Protein AF-A0A957W098-F1 (afdb_monomer_lite)

Radius of gyration: 24.59 Å; chains: 1; bounding box: 50×70×72 Å

Sequence (555 aa):
MPLLFQADLTRTLRIWFYRLVNASAPGEPTKKSILSLYVSTIDRMIRLDNDLMQKAIALAARHDRCSQDDVLNALCHIMDGSNIPMGRPATTATHLLEALMARIAHRSQADDRVRVDPNALPVFDFLHEWFQSQSSDQQREQAGGAPAIIAQVLTQLGEPNVALWTAYHSQNQASVFDSEVKFLVIDDQGHSIKQSIHSAGRPKDPEVRNYSMEFAKGCRFEFNRSDGMICSISASASDRVIAVAPGYRFFNPSSGNVNTENTPPDIAHILAADPQQGPSCAAQVAQNYKHWIIGGLHNVKEQAYQRTLESDLQQMPPDVTIHVEISGPEISSWFQHVLSRYVNSVGVNVDDIERLVKKVSSNKLACTNPPVPPSTSDLQEEYFLRLAFWLACELDLERVYVHGLKLDYVIRCHASDDNMNQEVHADLLAKTVVTNRARNLGVTNRPYSTLGMSTSNLEAFIEVCRLRSFPLQETATGKWATLEGLPEFESILDRGWFDDAFEYRDKQIDFRVAVIPVALFRLDPGGLNFVGAGDTTSAISFIFGCFATKGLKRQ

Secondary structure (DSSP, 8-state):
-HHHHHHHHHHHHHHHHHHHHHHHS-PPP---EEEEEE--EEEEEEE--HHHHHHHHHHHHHHHTS-HHHHHHHHHHHHTTS----SPPB-SHHHHHHHHHHHHH-TTTS-SEEEBPTT-HHHHHHHHHHHHTS-GGGEEEEEESHHHHHHHHHHHTT-TEEEE--S---HHHHHT-SS-PEEEEEPTT--EEEEETTTT--TT--B-EEEEEEE-TT-EEEEE-TTS-EEEEE-SS-EEEEEE-SS-BEE-TTT--EE--SS------TTBSSTTTPPB-HHHHHHH--EEEEE-GGG---HHHHHHHHHHHHTS-TT-EEEEE--SS---HHHHHHHHHH-SEEEEEHHHHHHHHHHHHHSTT--SPPPPPPSSGGGHHHHHHHHHHHHHHHTT-SEEEEE-SSEEEEEEES--HHHHHHHHHHHHHHHHHHHHHHHHTTS----GGG-S--HHHHHHHHHHHHHTSS-----TT------TTHHHHHHHHHTTTTTTS---TTS---EEEEEEE--B----TT------TTSSS-B----------------

Structure (mmCIF, N/CA/C/O backbone):
data_AF-A0A957W098-F1
#
_entry.id   AF-A0A957W098-F1
#
loop_
_atom_site.group_PDB
_atom_site.id
_atom_site.type_symbol
_atom_site.label_atom_id
_atom_site.label_alt_id
_atom_site.label_comp_id
_atom_site.label_asym_id
_atom_site.label_entity_id
_atom_site.label_seq_id
_atom_site.pdbx_PDB_ins_code
_atom_site.Cartn_x
_atom_site.Cartn_y
_atom_site.Cartn_z
_atom_site.occupancy
_atom_site.B_iso_or_equiv
_atom_site.auth_seq_id
_atom_site.auth_comp_id
_atom_site.auth_asym_id
_atom_site.auth_atom_id
_atom_site.pdbx_PDB_model_num
ATOM 1 N N . MET A 1 1 ? -17.206 -43.288 -3.350 1.00 37.53 1 MET A N 1
ATOM 2 C CA . MET A 1 1 ? -16.748 -42.106 -2.586 1.00 37.53 1 MET A CA 1
ATOM 3 C C . MET A 1 1 ? -16.806 -40.758 -3.325 1.00 37.53 1 MET A C 1
ATOM 5 O O . MET A 1 1 ? -17.045 -39.792 -2.619 1.00 37.53 1 MET A O 1
ATOM 9 N N . PRO A 1 2 ? -16.713 -40.623 -4.670 1.00 37.53 2 PRO A N 1
ATOM 10 C CA . PRO A 1 2 ? -16.741 -39.293 -5.318 1.00 37.53 2 PRO A CA 1
ATOM 11 C C . PRO A 1 2 ? -18.060 -38.509 -5.156 1.00 37.53 2 PRO A C 1
ATOM 13 O O . PRO A 1 2 ? -18.051 -37.290 -5.051 1.00 37.53 2 PRO A O 1
ATOM 16 N N . LEU A 1 3 ? -19.203 -39.204 -5.095 1.00 29.72 3 LEU A N 1
ATOM 17 C CA . LEU A 1 3 ? -20.535 -38.577 -5.077 1.00 29.72 3 LEU A CA 1
ATOM 18 C C . LEU A 1 3 ? -20.931 -37.946 -3.728 1.00 29.72 3 LEU A C 1
ATOM 20 O O . LEU A 1 3 ? -21.717 -37.005 -3.712 1.00 29.72 3 LEU A O 1
ATOM 24 N N . LEU A 1 4 ? -20.384 -38.428 -2.604 1.00 29.47 4 LEU A N 1
ATOM 25 C CA . LEU A 1 4 ? -20.658 -37.853 -1.276 1.00 29.47 4 LEU A CA 1
ATOM 26 C C . LEU A 1 4 ? -19.894 -36.536 -1.060 1.00 29.47 4 LEU A C 1
ATOM 28 O O . LEU A 1 4 ? -20.456 -35.597 -0.510 1.00 29.47 4 LEU A O 1
ATOM 32 N N . PHE A 1 5 ? -18.670 -36.428 -1.587 1.00 40.09 5 PHE A N 1
ATOM 33 C CA . PHE A 1 5 ? -17.865 -35.201 -1.527 1.00 40.09 5 PHE A CA 1
ATOM 34 C C . PHE A 1 5 ? -18.394 -34.082 -2.444 1.00 40.09 5 PHE A C 1
ATOM 36 O O . PHE A 1 5 ? -18.308 -32.901 -2.112 1.00 40.09 5 PHE A O 1
ATOM 43 N N . GLN A 1 6 ? -19.010 -34.425 -3.580 1.00 43.16 6 GLN A N 1
ATOM 44 C CA . GLN A 1 6 ? -19.569 -33.434 -4.514 1.00 43.16 6 GLN A CA 1
ATOM 45 C C . GLN A 1 6 ? -20.781 -32.670 -3.950 1.00 43.16 6 GLN A C 1
ATOM 47 O O . GLN A 1 6 ? -20.954 -31.477 -4.235 1.00 43.16 6 GLN A O 1
ATOM 52 N N . ALA A 1 7 ? -21.605 -33.334 -3.134 1.00 48.47 7 ALA A N 1
ATOM 53 C CA . ALA A 1 7 ? -22.735 -32.699 -2.459 1.00 48.47 7 ALA A CA 1
ATOM 54 C C . ALA A 1 7 ? -22.275 -31.687 -1.391 1.00 48.47 7 ALA A C 1
ATOM 56 O O . ALA A 1 7 ? -22.914 -30.645 -1.220 1.00 48.47 7 ALA A O 1
ATOM 57 N N . ASP A 1 8 ? -21.148 -31.957 -0.726 1.00 61.75 8 ASP A N 1
ATOM 58 C CA . ASP A 1 8 ? -20.645 -31.144 0.386 1.00 61.75 8 ASP A CA 1
ATOM 59 C C . ASP A 1 8 ? -19.947 -29.859 -0.086 1.00 61.75 8 ASP A C 1
ATOM 61 O O . ASP A 1 8 ? -20.205 -28.764 0.422 1.00 61.75 8 ASP A O 1
ATOM 65 N N . LEU A 1 9 ? -19.169 -29.948 -1.170 1.00 59.47 9 LEU A N 1
ATOM 66 C CA . LEU A 1 9 ? -18.532 -28.779 -1.779 1.00 59.47 9 LEU A CA 1
ATOM 67 C C . LEU A 1 9 ? -19.568 -27.788 -2.330 1.00 59.47 9 LEU A C 1
ATOM 69 O O . LEU A 1 9 ? -19.482 -26.590 -2.078 1.00 59.47 9 LEU A O 1
ATOM 73 N N . THR A 1 10 ? -20.595 -28.274 -3.035 1.00 60.94 10 THR A N 1
ATOM 74 C CA . THR A 1 10 ? -21.660 -27.408 -3.577 1.00 60.94 10 THR A CA 1
ATOM 75 C C . THR A 1 10 ? -22.428 -26.700 -2.463 1.00 60.94 10 THR A C 1
ATOM 77 O O . THR A 1 10 ? -22.746 -25.513 -2.569 1.00 60.94 10 THR A O 1
ATOM 80 N N . ARG A 1 11 ? -22.729 -27.418 -1.375 1.00 66.12 11 ARG A N 1
ATOM 81 C CA . ARG A 1 11 ? -23.376 -26.843 -0.193 1.00 66.12 11 ARG A CA 1
ATOM 82 C C . ARG A 1 11 ? -22.498 -25.771 0.446 1.00 66.12 11 ARG A C 1
ATOM 84 O O . ARG A 1 11 ? -23.002 -24.691 0.752 1.00 66.12 11 ARG A O 1
ATOM 91 N N . THR A 1 12 ? -21.207 -26.043 0.595 1.00 60.62 12 THR A N 1
ATOM 92 C CA . THR A 1 12 ? -20.253 -25.104 1.188 1.00 60.62 12 THR A CA 1
ATOM 93 C C . THR A 1 12 ? -20.110 -23.840 0.343 1.00 60.62 12 THR A C 1
ATOM 95 O O . THR A 1 12 ? -20.310 -22.741 0.858 1.00 60.62 12 THR A O 1
ATOM 98 N N . LEU A 1 13 ? -19.920 -23.972 -0.973 1.00 63.62 13 LEU A N 1
ATOM 99 C CA . LEU A 1 13 ? -19.862 -22.830 -1.895 1.00 63.62 13 LEU A CA 1
ATOM 100 C C . LEU A 1 13 ? -21.123 -21.957 -1.822 1.00 63.62 13 LEU A C 1
ATOM 102 O O . LEU A 1 13 ? -21.023 -20.733 -1.842 1.00 63.62 13 LEU A O 1
ATOM 106 N N . ARG A 1 14 ? -22.311 -22.562 -1.684 1.00 66.69 14 ARG A N 1
ATOM 107 C CA . ARG A 1 14 ? -23.567 -21.815 -1.497 1.00 66.69 14 ARG A CA 1
ATOM 108 C C . ARG A 1 14 ? -23.588 -21.032 -0.190 1.00 66.69 14 ARG A C 1
ATOM 110 O O . ARG A 1 14 ? -23.934 -19.857 -0.220 1.00 66.69 14 ARG A O 1
ATOM 117 N N . ILE A 1 15 ? -23.226 -21.649 0.939 1.00 68.00 15 ILE A N 1
ATOM 118 C CA . ILE A 1 15 ? -23.180 -20.971 2.250 1.00 68.00 15 ILE A CA 1
ATOM 119 C C . ILE A 1 15 ? -22.299 -19.722 2.172 1.00 68.00 15 ILE A C 1
ATOM 121 O O . ILE A 1 15 ? -22.669 -18.663 2.678 1.00 68.00 15 ILE A O 1
ATOM 125 N N . TRP A 1 16 ? -21.161 -19.828 1.500 1.00 65.56 16 TRP A N 1
ATOM 126 C CA . TRP A 1 16 ? -20.213 -18.729 1.402 1.00 65.56 16 TRP A CA 1
ATOM 127 C C . TRP A 1 16 ? -20.577 -17.680 0.382 1.00 65.56 16 TRP A C 1
ATOM 129 O O . TRP A 1 16 ? -20.391 -16.500 0.655 1.00 65.56 16 TRP A O 1
ATOM 139 N N . PHE A 1 17 ? -21.199 -18.078 -0.720 1.00 70.62 17 PHE A N 1
ATOM 140 C CA . PHE A 1 17 ? -21.843 -17.128 -1.606 1.00 70.62 17 PHE A CA 1
ATOM 141 C C . PHE A 1 17 ? -22.905 -16.309 -0.866 1.00 70.62 17 PHE A C 1
ATOM 143 O O . PHE A 1 17 ? -22.915 -15.089 -0.978 1.00 70.62 17 PHE A O 1
ATOM 150 N N . TYR A 1 18 ? -23.744 -16.945 -0.042 1.00 75.00 18 TYR A N 1
ATOM 151 C CA . TYR A 1 18 ? -24.693 -16.218 0.804 1.00 75.00 18 TYR A CA 1
ATOM 152 C C . TYR A 1 18 ? -23.990 -15.277 1.782 1.00 75.00 18 TYR A C 1
ATOM 154 O O . TYR A 1 18 ? -24.422 -14.140 1.940 1.00 75.00 18 TYR A O 1
ATOM 162 N N . ARG A 1 19 ? -22.896 -15.709 2.420 1.00 74.75 19 ARG A N 1
ATOM 163 C CA . ARG A 1 19 ? -22.106 -14.841 3.308 1.00 74.75 19 ARG A CA 1
ATOM 164 C C . ARG A 1 19 ? -21.491 -13.659 2.562 1.00 74.75 19 ARG A C 1
ATOM 166 O O . ARG A 1 19 ? -21.560 -12.554 3.083 1.00 74.75 19 ARG A O 1
ATOM 173 N N . LEU A 1 20 ? -20.957 -13.869 1.359 1.00 75.12 20 LEU A N 1
ATOM 174 C CA . LEU A 1 20 ? -20.421 -12.810 0.506 1.00 75.12 20 LEU A CA 1
ATOM 175 C C . LEU A 1 20 ? -21.526 -11.834 0.104 1.00 75.12 20 LEU A C 1
ATOM 177 O O . LEU A 1 20 ? -21.379 -10.648 0.345 1.00 75.12 20 LEU A O 1
ATOM 181 N N . VAL A 1 21 ? -22.652 -12.321 -0.426 1.00 74.56 21 VAL A N 1
ATOM 182 C CA . VAL A 1 21 ? -23.817 -11.487 -0.776 1.00 74.56 21 VAL A CA 1
ATOM 183 C C . VAL A 1 21 ? -24.278 -10.665 0.426 1.00 74.56 21 VAL A C 1
ATOM 185 O O . VAL A 1 21 ? -24.527 -9.471 0.288 1.00 74.56 21 VAL A O 1
ATOM 188 N N . ASN A 1 22 ? -24.358 -11.285 1.604 1.00 77.75 22 ASN A N 1
ATOM 189 C CA . ASN A 1 22 ? -24.743 -10.601 2.835 1.00 77.75 22 ASN A CA 1
ATOM 190 C C . ASN A 1 22 ? -23.692 -9.572 3.281 1.00 77.75 22 ASN A C 1
ATOM 192 O O . ASN A 1 22 ? -24.072 -8.534 3.807 1.00 77.75 22 ASN A O 1
ATOM 196 N N . ALA A 1 23 ? -22.400 -9.840 3.073 1.00 77.88 23 ALA A N 1
ATOM 197 C CA . ALA A 1 23 ? -21.309 -8.904 3.354 1.00 77.88 23 ALA A CA 1
ATOM 198 C C . ALA A 1 23 ? -21.231 -7.743 2.365 1.00 77.88 23 ALA A C 1
ATOM 200 O O . ALA A 1 23 ? -20.873 -6.635 2.747 1.00 77.88 23 ALA A O 1
ATOM 201 N N . SER A 1 24 ? -21.593 -7.975 1.106 1.00 73.06 24 SER A N 1
ATOM 202 C CA . SER A 1 24 ? -21.657 -6.949 0.067 1.00 73.06 24 SER A CA 1
ATOM 203 C C . SER A 1 24 ? -22.955 -6.141 0.100 1.00 73.06 24 SER A C 1
ATOM 205 O O . SER A 1 24 ? -23.066 -5.151 -0.621 1.00 73.06 24 SER A O 1
ATOM 207 N N . ALA A 1 25 ? -23.965 -6.571 0.861 1.00 75.75 25 ALA A N 1
ATOM 208 C CA . ALA A 1 25 ? -25.208 -5.826 0.982 1.00 75.75 25 ALA A CA 1
ATOM 209 C C . ALA A 1 25 ? -24.916 -4.443 1.595 1.00 75.75 25 ALA A C 1
ATOM 211 O O . ALA A 1 25 ? -24.089 -4.361 2.504 1.00 75.75 25 ALA A O 1
ATOM 212 N N . PRO A 1 26 ? -25.576 -3.361 1.137 1.00 67.38 26 PRO A N 1
ATOM 213 C CA . PRO A 1 26 ? -25.409 -2.039 1.731 1.00 67.38 26 PRO A CA 1
ATOM 214 C C . PRO A 1 26 ? -25.723 -2.088 3.231 1.00 67.38 26 PRO A C 1
ATOM 216 O O . PRO A 1 26 ? -26.885 -2.163 3.632 1.00 67.38 26 PRO A O 1
ATOM 219 N N . GLY A 1 27 ? -24.678 -2.106 4.054 1.00 70.06 27 GLY A N 1
ATOM 220 C CA . GLY A 1 27 ? -24.787 -2.010 5.502 1.00 70.06 27 GLY A CA 1
ATOM 221 C C . GLY A 1 27 ? -24.984 -0.562 5.935 1.00 70.06 27 GLY A C 1
ATOM 222 O O . GLY A 1 27 ? -24.679 0.374 5.192 1.00 70.06 27 GLY A O 1
ATOM 223 N N . GLU A 1 28 ? -25.472 -0.362 7.159 1.00 75.12 28 GLU A N 1
ATOM 224 C CA . GLU A 1 28 ? -25.334 0.953 7.780 1.00 75.12 28 GLU A CA 1
ATOM 225 C C . GLU A 1 28 ? -23.843 1.245 8.009 1.00 75.12 28 GLU A C 1
ATOM 227 O O . GLU A 1 28 ? -23.125 0.357 8.484 1.00 75.12 28 GLU A O 1
ATOM 232 N N . PRO A 1 29 ? -23.371 2.473 7.727 1.00 75.62 29 PRO A N 1
ATOM 233 C CA . PRO A 1 29 ? -22.043 2.897 8.142 1.00 75.62 29 PRO A CA 1
ATOM 234 C C . PRO A 1 29 ? -21.847 2.619 9.631 1.00 75.62 29 PRO A C 1
ATOM 236 O O . PRO A 1 29 ? -22.755 2.850 10.439 1.00 75.62 29 PRO A O 1
ATOM 239 N N . THR A 1 30 ? -20.658 2.166 10.014 1.00 81.00 30 THR A N 1
ATOM 240 C CA . THR A 1 30 ? -20.338 1.860 11.413 1.00 81.00 30 THR A CA 1
ATOM 241 C C . THR A 1 30 ? -20.391 3.102 12.301 1.00 81.00 30 THR A C 1
ATOM 243 O O . THR A 1 30 ? -20.444 2.971 13.525 1.00 81.00 30 THR A O 1
ATOM 246 N N . LYS A 1 31 ? -20.381 4.307 11.700 1.00 85.62 31 LYS A N 1
ATOM 247 C CA . LYS A 1 31 ? -20.365 5.619 12.379 1.00 85.62 31 LYS A CA 1
ATOM 248 C C . LYS A 1 31 ? -19.119 5.803 13.252 1.00 85.62 31 LYS A C 1
ATOM 250 O O . LYS A 1 31 ? -19.062 6.734 14.058 1.00 85.62 31 LYS A O 1
ATOM 255 N N . LYS A 1 32 ? -18.111 4.946 13.069 1.00 89.88 32 LYS A N 1
ATOM 256 C CA . LYS A 1 32 ? -16.822 5.021 13.750 1.00 89.88 32 LYS A CA 1
ATOM 257 C C . LYS A 1 32 ? -16.101 6.300 13.355 1.00 89.88 32 LYS A C 1
ATOM 259 O O . LYS A 1 32 ? -16.129 6.710 12.196 1.00 89.88 32 LYS A O 1
ATOM 264 N N . SER A 1 33 ? -15.427 6.916 14.319 1.00 93.75 33 SER A N 1
ATOM 265 C CA . SER A 1 33 ? -14.514 8.017 14.043 1.00 93.75 33 SER A CA 1
ATOM 266 C C . SER A 1 33 ? -13.111 7.482 13.790 1.00 93.75 33 SER A C 1
ATOM 268 O O . SER A 1 33 ? -12.451 6.955 14.689 1.00 93.75 33 SER A O 1
ATOM 270 N N . ILE A 1 34 ? -12.680 7.594 12.536 1.00 96.44 34 ILE A N 1
ATOM 271 C CA . ILE A 1 34 ? -11.455 6.984 12.027 1.00 96.44 34 ILE A CA 1
ATOM 272 C C . ILE A 1 34 ? -10.481 8.081 11.607 1.00 96.44 34 ILE A C 1
ATOM 274 O O . ILE A 1 34 ? -10.832 8.960 10.819 1.00 96.44 34 ILE A O 1
ATOM 278 N N . LEU A 1 35 ? -9.258 8.014 12.121 1.00 96.31 35 LEU A N 1
ATOM 279 C CA . LEU A 1 35 ? -8.140 8.840 11.686 1.00 96.31 35 LEU A CA 1
ATOM 280 C C . LEU A 1 35 ? -7.113 7.961 10.976 1.00 96.31 35 LEU A C 1
ATOM 282 O O . LEU A 1 35 ? -6.650 6.970 11.536 1.00 96.31 35 LEU A O 1
ATOM 286 N N . SER A 1 36 ? -6.747 8.325 9.753 1.00 96.31 36 SER A N 1
ATOM 287 C CA . SER A 1 36 ? -5.692 7.661 8.994 1.00 96.31 36 SER A CA 1
ATOM 288 C C . SER A 1 36 ? -4.440 8.535 8.892 1.00 96.31 36 SER A C 1
ATOM 290 O O . SER A 1 36 ? -4.537 9.746 8.699 1.00 96.31 36 SER A O 1
ATOM 292 N N . LEU A 1 37 ? -3.275 7.912 9.063 1.00 91.19 37 LEU A N 1
ATOM 293 C CA . LEU A 1 37 ? -1.944 8.501 9.262 1.00 91.19 37 LEU A CA 1
ATOM 294 C C . LEU A 1 37 ? -0.900 7.554 8.648 1.00 91.19 37 LEU A C 1
ATOM 296 O O . LEU A 1 37 ? -1.102 6.354 8.680 1.00 91.19 37 LEU A O 1
ATOM 300 N N . TYR A 1 38 ? 0.265 7.908 8.119 1.00 82.44 38 TYR A N 1
ATOM 301 C CA . TYR A 1 38 ? 0.907 9.210 7.960 1.00 82.44 38 TYR A CA 1
ATOM 302 C C . TYR A 1 38 ? 1.226 9.532 6.502 1.00 82.44 38 TYR A C 1
ATOM 304 O O . TYR A 1 38 ? 1.486 10.678 6.155 1.00 82.44 38 TYR A O 1
ATOM 312 N N . VAL A 1 39 ? 1.289 8.498 5.664 1.00 86.25 39 VAL A N 1
ATOM 313 C CA . VAL A 1 39 ? 1.831 8.594 4.315 1.00 86.25 39 VAL A CA 1
ATOM 314 C C . VAL A 1 39 ? 0.705 8.844 3.325 1.00 86.25 39 VAL A C 1
ATOM 316 O O . VAL A 1 39 ? -0.210 8.029 3.195 1.00 86.25 39 VAL A O 1
ATOM 319 N N . SER A 1 40 ? 0.833 9.948 2.598 1.00 90.06 40 SER A N 1
ATOM 320 C CA . SER A 1 40 ? 0.059 10.266 1.404 1.00 90.06 40 SER A CA 1
ATOM 321 C C . SER A 1 40 ? 1.032 10.565 0.269 1.00 90.06 40 SER A C 1
ATOM 323 O O . SER A 1 40 ? 1.939 11.386 0.418 1.00 90.06 40 SER A O 1
ATOM 325 N N . THR A 1 41 ? 0.876 9.887 -0.859 1.00 90.19 41 THR A N 1
ATOM 326 C CA . THR A 1 41 ? 1.700 10.073 -2.059 1.00 90.19 41 THR A CA 1
ATOM 327 C C . THR A 1 41 ? 0.812 10.317 -3.273 1.00 90.19 41 THR A C 1
ATOM 329 O O . THR A 1 41 ? -0.394 10.092 -3.235 1.00 90.19 41 THR A O 1
ATOM 332 N N . ILE A 1 42 ? 1.402 10.781 -4.368 1.00 91.94 42 ILE A N 1
ATOM 333 C CA . ILE A 1 42 ? 0.790 10.735 -5.695 1.00 91.94 42 ILE A CA 1
ATOM 334 C C . ILE A 1 42 ? 1.353 9.497 -6.385 1.00 91.94 42 ILE A C 1
ATOM 336 O O . ILE A 1 42 ? 2.544 9.450 -6.700 1.00 91.94 42 ILE A O 1
ATOM 340 N N . ASP A 1 43 ? 0.516 8.498 -6.627 1.00 90.50 43 ASP A N 1
ATOM 341 C CA . ASP A 1 43 ? 0.906 7.352 -7.440 1.00 90.50 43 ASP A CA 1
ATOM 342 C C . ASP A 1 43 ? 0.612 7.688 -8.904 1.00 90.50 43 ASP A C 1
ATOM 344 O O . ASP A 1 43 ? -0.542 7.692 -9.338 1.00 90.50 43 ASP A O 1
ATOM 348 N N . ARG A 1 44 ? 1.665 7.987 -9.669 1.00 91.12 44 ARG A N 1
ATOM 349 C CA . ARG A 1 44 ? 1.604 8.096 -11.129 1.00 91.12 44 ARG A CA 1
ATOM 350 C C . ARG A 1 44 ? 1.756 6.712 -11.715 1.00 91.12 44 ARG A C 1
ATOM 352 O O . ARG A 1 44 ? 2.715 6.020 -11.386 1.00 91.12 44 ARG A O 1
ATOM 359 N N . MET A 1 45 ? 0.853 6.303 -12.592 1.00 90.38 45 MET A N 1
ATOM 360 C CA . MET A 1 45 ? 0.873 4.953 -13.139 1.00 90.38 45 MET A CA 1
ATOM 361 C C . MET A 1 45 ? 0.708 4.987 -14.654 1.00 90.38 45 MET A C 1
ATOM 363 O O . MET A 1 45 ? -0.097 5.755 -15.183 1.00 90.38 45 MET A O 1
ATOM 367 N N . ILE A 1 46 ? 1.483 4.147 -15.334 1.00 90.25 46 ILE A N 1
ATOM 368 C CA . ILE A 1 46 ? 1.365 3.874 -16.767 1.00 90.25 46 ILE A CA 1
ATOM 369 C C . ILE A 1 46 ? 1.194 2.376 -16.972 1.00 90.25 46 ILE A C 1
ATOM 371 O O . ILE A 1 46 ? 1.756 1.568 -16.228 1.00 90.25 46 ILE A O 1
ATOM 375 N N . ARG A 1 47 ? 0.445 2.002 -18.007 1.00 89.69 47 ARG A N 1
ATOM 376 C CA . ARG A 1 47 ? 0.342 0.611 -18.442 1.00 89.69 47 ARG A CA 1
ATOM 377 C C . ARG A 1 47 ? 1.336 0.367 -19.566 1.00 89.69 47 ARG A C 1
ATOM 379 O O . ARG A 1 47 ? 1.177 0.925 -20.641 1.00 89.69 47 ARG A O 1
ATOM 386 N N . LEU A 1 48 ? 2.337 -0.459 -19.307 1.00 91.06 48 LEU A N 1
ATOM 387 C CA . LEU A 1 48 ? 3.388 -0.804 -20.248 1.00 91.06 48 LEU A CA 1
ATOM 388 C C . LEU A 1 48 ? 2.853 -1.625 -21.422 1.00 91.06 48 LEU A C 1
ATOM 390 O O . LEU A 1 48 ? 2.163 -2.635 -21.252 1.00 91.06 48 LEU A O 1
ATOM 394 N N . ASP A 1 49 ? 3.293 -1.218 -22.601 1.00 90.50 49 ASP A N 1
ATOM 395 C CA . ASP A 1 49 ? 3.258 -1.971 -23.843 1.00 90.50 49 ASP A CA 1
ATOM 396 C C . ASP A 1 49 ? 4.651 -1.924 -24.498 1.00 90.50 49 ASP A C 1
ATOM 398 O O . ASP A 1 49 ? 5.598 -1.332 -23.963 1.00 90.50 49 ASP A O 1
ATOM 402 N N . ASN A 1 50 ? 4.791 -2.588 -25.645 1.00 92.31 50 ASN A N 1
ATOM 403 C CA . ASN A 1 50 ? 6.061 -2.639 -26.359 1.00 92.31 50 ASN A CA 1
ATOM 404 C C . ASN A 1 50 ? 6.552 -1.243 -26.780 1.00 92.31 50 ASN A C 1
ATOM 406 O O . ASN A 1 50 ? 7.732 -0.934 -26.627 1.00 92.31 50 ASN A O 1
ATOM 410 N N . ASP A 1 51 ? 5.653 -0.380 -27.253 1.00 93.00 51 ASP A N 1
ATOM 411 C CA . ASP A 1 51 ? 5.999 0.950 -27.760 1.00 93.00 51 ASP A CA 1
ATOM 412 C C . ASP A 1 51 ? 6.498 1.867 -26.637 1.00 93.00 51 ASP A C 1
ATOM 414 O O . ASP A 1 51 ? 7.485 2.592 -26.799 1.00 93.00 51 ASP A O 1
ATOM 418 N N . LEU A 1 52 ? 5.848 1.822 -25.474 1.00 92.62 52 LEU A N 1
ATOM 419 C CA . LEU A 1 52 ? 6.261 2.550 -24.279 1.00 92.62 52 LEU A CA 1
ATOM 420 C C . LEU A 1 52 ? 7.624 2.090 -23.783 1.00 92.62 52 LEU A C 1
ATOM 422 O O . LEU A 1 52 ? 8.438 2.934 -23.405 1.00 92.62 52 LEU A O 1
ATOM 426 N N . MET A 1 53 ? 7.894 0.784 -23.819 1.00 94.06 53 MET A N 1
ATOM 427 C CA . MET A 1 53 ? 9.195 0.250 -23.427 1.00 94.06 53 MET A CA 1
ATOM 428 C C . MET A 1 53 ? 10.304 0.680 -24.398 1.00 94.06 53 MET A C 1
ATOM 430 O O . MET A 1 53 ? 11.378 1.087 -23.963 1.00 94.06 53 MET A O 1
ATOM 434 N N . GLN A 1 54 ? 10.038 0.680 -25.707 1.00 93.12 54 GLN A N 1
ATOM 435 C CA . GLN A 1 54 ? 10.981 1.174 -26.720 1.00 93.12 54 GLN A CA 1
ATOM 436 C C . GLN A 1 54 ? 11.314 2.659 -26.517 1.00 93.12 54 GLN A C 1
ATOM 438 O O . GLN A 1 54 ? 12.481 3.060 -26.547 1.00 93.12 54 GLN A O 1
ATOM 443 N N . LYS A 1 55 ? 10.301 3.485 -26.227 1.00 94.38 55 LYS A N 1
ATOM 444 C CA . LYS A 1 55 ? 10.506 4.896 -25.861 1.00 94.38 55 LYS A CA 1
ATOM 445 C C . LYS A 1 55 ? 11.330 5.034 -24.581 1.00 94.38 55 LYS A C 1
ATOM 447 O O . LYS A 1 55 ? 12.204 5.896 -24.527 1.00 94.38 55 LYS A O 1
ATOM 452 N N . ALA A 1 56 ? 11.079 4.188 -23.581 1.00 95.19 56 ALA A N 1
ATOM 453 C CA . ALA A 1 56 ? 11.823 4.179 -22.324 1.00 95.19 56 ALA A CA 1
ATOM 454 C C . ALA A 1 56 ? 13.310 3.883 -22.549 1.00 95.19 56 ALA A C 1
ATOM 456 O O . ALA A 1 56 ? 14.154 4.586 -22.008 1.00 95.19 56 ALA A O 1
ATOM 457 N N . ILE A 1 57 ? 13.637 2.907 -23.399 1.00 95.44 57 ILE A N 1
ATOM 458 C CA . ILE A 1 57 ? 15.020 2.547 -23.753 1.00 95.44 57 ILE A CA 1
ATOM 459 C C . ILE A 1 57 ? 15.730 3.710 -24.447 1.00 95.44 57 ILE A C 1
ATOM 461 O O . ILE A 1 57 ? 16.830 4.099 -24.050 1.00 95.44 57 ILE A O 1
ATOM 465 N N . ALA A 1 58 ? 15.084 4.310 -25.450 1.00 95.38 58 ALA A N 1
ATOM 466 C CA . ALA A 1 58 ? 15.625 5.471 -26.146 1.00 95.38 58 ALA A CA 1
ATOM 467 C C . ALA A 1 58 ? 15.881 6.642 -25.190 1.00 95.38 58 ALA A C 1
ATOM 469 O O . ALA A 1 58 ? 16.904 7.321 -25.283 1.00 95.38 58 ALA A O 1
ATOM 470 N N . LEU A 1 59 ? 14.953 6.869 -24.264 1.00 95.81 59 LEU A N 1
ATOM 471 C CA . LEU A 1 59 ? 15.040 7.919 -23.265 1.00 95.81 59 LEU A CA 1
ATOM 472 C C . LEU A 1 59 ? 16.146 7.640 -22.234 1.00 95.81 59 LEU A C 1
ATOM 474 O O . LEU A 1 59 ? 16.933 8.542 -21.948 1.00 95.81 59 LEU A O 1
ATOM 478 N N . ALA A 1 60 ? 16.254 6.406 -21.739 1.00 95.44 60 ALA A N 1
ATOM 479 C CA . ALA A 1 60 ? 17.283 5.983 -20.793 1.00 95.44 60 ALA A CA 1
ATOM 480 C C . ALA A 1 60 ? 18.689 6.164 -21.374 1.00 95.44 60 ALA A C 1
ATOM 482 O O . ALA A 1 60 ? 19.539 6.754 -20.714 1.00 95.44 60 ALA A O 1
ATOM 483 N N . ALA A 1 61 ? 18.904 5.782 -22.639 1.00 95.56 61 ALA A N 1
ATOM 484 C CA . ALA A 1 61 ? 20.186 5.966 -23.322 1.00 95.56 61 ALA A CA 1
ATOM 485 C C . ALA A 1 61 ? 20.642 7.439 -23.337 1.00 95.56 61 ALA A C 1
ATOM 487 O O . ALA A 1 61 ? 21.814 7.746 -23.113 1.00 95.56 61 ALA A O 1
ATOM 488 N N . ARG A 1 62 ? 19.706 8.380 -23.539 1.00 95.69 62 ARG A N 1
ATOM 489 C CA . ARG A 1 62 ? 20.010 9.822 -23.499 1.00 95.69 62 ARG A CA 1
ATOM 490 C C . ARG A 1 62 ? 20.381 10.295 -22.093 1.00 95.69 62 ARG A C 1
ATOM 492 O O . ARG A 1 62 ? 21.347 11.043 -21.957 1.00 95.69 62 ARG A O 1
ATOM 499 N N . HIS A 1 63 ? 19.624 9.878 -21.075 1.00 93.00 63 HIS A N 1
ATOM 500 C CA . HIS A 1 63 ? 19.862 10.260 -19.674 1.00 93.00 63 HIS A CA 1
ATOM 501 C C . HIS A 1 63 ? 21.182 9.694 -19.143 1.00 93.00 63 HIS A C 1
ATOM 503 O O . HIS A 1 63 ? 21.960 10.421 -18.524 1.00 93.00 63 HIS A O 1
ATOM 509 N N . ASP A 1 64 ? 21.486 8.443 -19.478 1.00 94.81 64 ASP A N 1
ATOM 510 C CA . ASP A 1 64 ? 22.708 7.756 -19.050 1.00 94.81 64 ASP A CA 1
ATOM 511 C C . ASP A 1 64 ? 23.922 8.062 -19.949 1.00 94.81 64 ASP A C 1
ATOM 513 O O . ASP A 1 64 ? 25.042 7.650 -19.645 1.00 94.81 64 ASP A O 1
ATOM 517 N N . ARG A 1 65 ? 23.727 8.828 -21.035 1.00 95.31 65 ARG A N 1
ATOM 518 C CA . ARG A 1 65 ? 24.756 9.200 -22.027 1.00 95.31 65 ARG A CA 1
ATOM 519 C C . ARG A 1 65 ? 25.458 7.985 -22.651 1.00 95.31 65 ARG A C 1
ATOM 521 O O . ARG A 1 65 ? 26.670 8.012 -22.872 1.00 95.31 65 ARG A O 1
ATOM 528 N N . CYS A 1 66 ? 24.690 6.947 -22.958 1.00 95.56 66 CYS A N 1
ATOM 529 C CA . CYS A 1 66 ? 25.138 5.734 -23.640 1.00 95.56 66 CYS A CA 1
ATOM 530 C C . CYS A 1 66 ? 24.362 5.513 -24.949 1.00 95.56 66 CYS A C 1
ATOM 532 O O . CYS A 1 66 ? 23.487 6.304 -25.318 1.00 95.56 66 CYS A O 1
ATOM 534 N N . SER A 1 67 ? 24.710 4.470 -25.703 1.00 95.81 67 SER A N 1
ATOM 535 C CA . SER A 1 67 ? 23.941 4.093 -26.892 1.00 95.81 67 SER A CA 1
ATOM 536 C C . SER A 1 67 ? 22.685 3.299 -26.510 1.00 95.81 67 SER A C 1
ATOM 538 O O . SER A 1 67 ? 22.621 2.684 -25.447 1.00 95.81 67 SER A O 1
ATOM 540 N N . GLN A 1 68 ? 21.677 3.271 -27.389 1.00 95.38 68 GLN A N 1
ATOM 541 C CA . GLN A 1 68 ? 20.512 2.397 -27.181 1.00 95.38 68 GLN A CA 1
ATOM 542 C C . GLN A 1 68 ? 20.909 0.918 -27.141 1.00 95.38 68 GLN A C 1
ATOM 544 O O . GLN A 1 68 ? 20.336 0.162 -26.362 1.00 95.38 68 GLN A O 1
ATOM 549 N N . ASP A 1 69 ? 21.914 0.517 -27.925 1.00 94.31 69 ASP A N 1
ATOM 550 C CA . ASP A 1 69 ? 22.428 -0.853 -27.909 1.00 94.31 69 ASP A CA 1
ATOM 551 C C . ASP A 1 69 ? 23.043 -1.222 -26.557 1.00 94.31 69 ASP A C 1
ATOM 553 O O . ASP A 1 69 ? 22.871 -2.354 -26.119 1.00 94.31 69 ASP A O 1
ATOM 557 N N . ASP A 1 70 ? 23.702 -0.288 -25.862 1.00 94.50 70 ASP A N 1
ATOM 558 C CA . ASP A 1 70 ? 24.237 -0.545 -24.517 1.00 94.50 70 ASP A CA 1
ATOM 559 C C . ASP A 1 70 ? 23.109 -0.876 -23.533 1.00 94.50 70 ASP A C 1
ATOM 561 O O . ASP A 1 70 ? 23.202 -1.854 -22.789 1.00 94.50 70 ASP A O 1
ATOM 565 N N . VAL A 1 71 ? 22.013 -0.109 -23.581 1.00 94.38 71 VAL A N 1
ATOM 566 C CA . VAL A 1 71 ? 20.819 -0.367 -22.763 1.00 94.38 71 VAL A CA 1
ATOM 567 C C . VAL A 1 71 ? 20.201 -1.715 -23.134 1.00 94.38 71 VAL A C 1
ATOM 569 O O . VAL A 1 71 ? 19.916 -2.525 -22.258 1.00 94.38 71 VAL A O 1
ATOM 572 N N . LEU A 1 72 ? 20.036 -2.003 -24.427 1.00 93.69 72 LEU A N 1
ATOM 573 C CA . LEU A 1 72 ? 19.482 -3.276 -24.893 1.00 93.69 72 LEU A CA 1
ATOM 574 C C . LEU A 1 72 ? 20.336 -4.478 -24.483 1.00 93.69 72 LEU A C 1
ATOM 576 O O . LEU A 1 72 ? 19.787 -5.482 -24.033 1.00 93.69 72 LEU A O 1
ATOM 580 N N . ASN A 1 73 ? 21.661 -4.380 -24.599 1.00 91.50 73 ASN A N 1
ATOM 581 C CA . ASN A 1 73 ? 22.588 -5.431 -24.177 1.00 91.50 73 ASN A CA 1
ATOM 582 C C . ASN A 1 73 ? 22.422 -5.725 -22.680 1.00 91.50 73 ASN A C 1
ATOM 584 O O . ASN A 1 73 ? 22.315 -6.888 -22.288 1.00 91.50 73 ASN A O 1
ATOM 588 N N . ALA A 1 74 ? 22.327 -4.674 -21.862 1.00 91.12 74 ALA A N 1
ATOM 589 C CA . ALA A 1 74 ? 22.077 -4.782 -20.430 1.00 91.12 74 ALA A CA 1
ATOM 590 C C . ALA A 1 74 ? 20.749 -5.510 -20.137 1.00 91.12 74 ALA A C 1
ATOM 592 O O . ALA A 1 74 ? 20.726 -6.500 -19.403 1.00 91.12 74 ALA A O 1
ATOM 593 N N . LEU A 1 75 ? 19.657 -5.117 -20.804 1.00 90.88 75 LEU A N 1
ATOM 594 C CA . LEU A 1 75 ? 18.355 -5.776 -20.651 1.00 90.88 75 LEU A CA 1
ATOM 595 C C . LEU A 1 75 ? 18.365 -7.242 -21.114 1.00 90.88 75 LEU A C 1
ATOM 597 O O . LEU A 1 75 ? 17.742 -8.086 -20.465 1.00 90.88 75 LEU A O 1
ATOM 601 N N . CYS A 1 76 ? 19.068 -7.579 -22.202 1.00 88.62 76 CYS A N 1
ATOM 602 C CA . CYS A 1 76 ? 19.152 -8.964 -22.680 1.00 88.62 76 CYS A CA 1
ATOM 603 C C . CYS A 1 76 ? 19.895 -9.876 -21.696 1.00 88.62 76 CYS A C 1
ATOM 605 O O . CYS A 1 76 ? 19.437 -10.991 -21.454 1.00 88.62 76 CYS A O 1
ATOM 607 N N . HIS A 1 77 ? 20.935 -9.385 -21.016 1.00 87.12 77 HIS A N 1
ATOM 608 C CA . HIS A 1 77 ? 21.597 -10.154 -19.956 1.00 87.12 77 HIS A CA 1
ATOM 609 C C . HIS A 1 77 ? 20.666 -10.510 -18.785 1.00 87.12 77 HIS A C 1
ATOM 611 O O . HIS A 1 77 ? 20.781 -11.604 -18.215 1.00 87.12 77 HIS A O 1
ATOM 617 N N . ILE A 1 78 ? 19.728 -9.620 -18.440 1.00 85.00 78 ILE A N 1
ATOM 618 C CA . ILE A 1 78 ? 18.698 -9.883 -17.425 1.00 85.00 78 ILE A CA 1
ATOM 619 C C . ILE A 1 78 ? 17.716 -10.954 -17.898 1.00 85.00 78 ILE A C 1
ATOM 621 O O . ILE A 1 78 ? 17.382 -11.863 -17.131 1.00 85.00 78 ILE A O 1
ATOM 625 N N . MET A 1 79 ? 17.272 -10.877 -19.155 1.00 82.56 79 MET A N 1
ATOM 626 C CA . MET A 1 79 ? 16.348 -11.857 -19.737 1.00 82.56 79 MET A CA 1
ATOM 627 C C . MET A 1 79 ? 16.946 -13.270 -19.747 1.00 82.56 79 MET A C 1
ATOM 629 O O . MET A 1 79 ? 16.241 -14.224 -19.425 1.00 82.56 79 MET A O 1
ATOM 633 N N . ASP A 1 80 ? 18.253 -13.388 -19.982 1.00 81.75 80 ASP A N 1
ATOM 634 C CA . ASP A 1 80 ? 18.982 -14.664 -19.951 1.00 81.75 80 ASP A CA 1
ATOM 635 C C . ASP A 1 80 ? 19.236 -15.199 -18.523 1.00 81.75 80 ASP A C 1
ATOM 637 O O . ASP A 1 80 ? 19.813 -16.272 -18.345 1.00 81.75 80 ASP A O 1
ATOM 641 N N . GLY A 1 81 ? 18.827 -14.462 -17.481 1.00 76.25 81 GLY A N 1
ATOM 642 C CA . GLY A 1 81 ? 18.966 -14.857 -16.071 1.00 76.25 81 GLY A CA 1
ATOM 643 C C . GLY A 1 81 ? 20.391 -14.752 -15.519 1.00 76.25 81 GLY A C 1
ATOM 644 O O . GLY A 1 81 ? 20.664 -15.211 -14.412 1.00 76.25 81 GLY A O 1
ATOM 645 N N . SER A 1 82 ? 21.309 -14.145 -16.273 1.00 69.69 82 SER A N 1
ATOM 646 C CA . SER A 1 82 ? 22.743 -14.175 -15.972 1.00 69.69 82 SER A CA 1
ATOM 647 C C . SER A 1 82 ? 23.199 -13.171 -14.903 1.00 69.69 82 SER A C 1
ATOM 649 O O . SER A 1 82 ? 24.297 -13.327 -14.369 1.00 69.69 82 SER A O 1
ATOM 651 N N . ASN A 1 83 ? 22.379 -12.168 -14.547 1.00 68.00 83 ASN A N 1
ATOM 652 C CA . ASN A 1 83 ? 22.762 -11.149 -13.562 1.00 68.00 83 ASN A CA 1
ATOM 653 C C . ASN A 1 83 ? 21.573 -10.338 -13.005 1.00 68.00 83 ASN A C 1
ATOM 655 O O . ASN A 1 83 ? 21.462 -9.148 -13.271 1.00 68.00 83 ASN A O 1
ATOM 659 N N . ILE A 1 84 ? 20.658 -10.954 -12.251 1.00 70.06 84 ILE A N 1
ATOM 660 C CA . ILE A 1 84 ? 19.490 -10.241 -11.697 1.00 70.06 84 ILE A CA 1
ATOM 661 C C . ILE A 1 84 ? 19.952 -9.243 -10.610 1.00 70.06 84 ILE A C 1
ATOM 663 O O . ILE A 1 84 ? 20.468 -9.681 -9.575 1.00 70.06 84 ILE A O 1
ATOM 667 N N . PRO A 1 85 ? 19.786 -7.915 -10.793 1.00 66.12 85 PRO A N 1
ATOM 668 C CA . PRO A 1 85 ? 20.198 -6.926 -9.805 1.00 66.12 85 PRO A CA 1
ATOM 669 C C . PRO A 1 85 ? 19.266 -6.992 -8.592 1.00 66.12 85 PRO A C 1
ATOM 671 O O . PRO A 1 85 ? 18.180 -6.422 -8.570 1.00 66.12 85 PRO A O 1
ATOM 674 N N . MET A 1 86 ? 19.699 -7.716 -7.562 1.00 65.50 86 MET A N 1
ATOM 675 C CA . MET A 1 86 ? 18.923 -7.918 -6.341 1.00 65.50 86 MET A CA 1
ATOM 676 C C . MET A 1 86 ? 19.185 -6.824 -5.306 1.00 65.50 86 MET A C 1
ATOM 678 O O . MET A 1 86 ? 20.327 -6.620 -4.885 1.00 65.50 86 MET A O 1
ATOM 682 N N . GLY A 1 87 ? 18.119 -6.147 -4.864 1.00 67.50 87 GLY A N 1
ATOM 683 C CA . GLY A 1 87 ? 18.108 -5.287 -3.673 1.00 67.50 87 GLY A CA 1
ATOM 684 C C . GLY A 1 87 ? 19.000 -4.040 -3.724 1.00 67.50 87 GLY A C 1
ATOM 685 O O . GLY A 1 87 ? 19.194 -3.387 -2.696 1.00 67.50 87 GLY A O 1
ATOM 686 N N . ARG A 1 88 ? 19.566 -3.697 -4.888 1.00 78.00 88 ARG A N 1
ATOM 687 C CA . ARG A 1 88 ? 20.367 -2.480 -5.063 1.00 78.00 88 ARG A CA 1
ATOM 688 C C . ARG A 1 88 ? 19.471 -1.323 -5.495 1.00 78.00 88 ARG A C 1
ATOM 690 O O . ARG A 1 88 ? 18.669 -1.508 -6.409 1.00 78.00 88 ARG A O 1
ATOM 697 N N . PRO A 1 89 ? 19.610 -0.134 -4.884 1.00 81.38 89 PRO A N 1
ATOM 698 C CA . PRO A 1 89 ? 18.931 1.045 -5.385 1.00 81.38 89 PRO A CA 1
ATOM 699 C C . PRO A 1 89 ? 19.338 1.346 -6.832 1.00 81.38 89 PRO A C 1
ATOM 701 O O . PRO A 1 89 ? 20.520 1.267 -7.172 1.00 81.38 89 PRO A O 1
ATOM 704 N N . ALA A 1 90 ? 18.375 1.704 -7.677 1.00 82.81 90 ALA A N 1
ATOM 705 C CA . ALA A 1 90 ? 18.640 2.133 -9.041 1.00 82.81 90 ALA A CA 1
ATOM 706 C C . ALA A 1 90 ? 19.374 3.481 -9.027 1.00 82.81 90 ALA A C 1
ATOM 708 O O . ALA A 1 90 ? 18.880 4.461 -8.466 1.00 82.81 90 ALA A O 1
ATOM 709 N N . THR A 1 91 ? 20.553 3.519 -9.646 1.00 87.75 91 THR A N 1
ATOM 710 C CA . THR A 1 91 ? 21.404 4.719 -9.739 1.00 87.75 91 THR A CA 1
ATOM 711 C C . THR A 1 91 ? 21.409 5.362 -11.128 1.00 87.75 91 THR A C 1
ATOM 713 O O . THR A 1 91 ? 21.866 6.493 -11.268 1.00 87.75 91 THR A O 1
ATOM 716 N N . THR A 1 92 ? 20.892 4.663 -12.143 1.00 91.31 92 THR A N 1
ATOM 717 C CA . THR A 1 92 ? 20.801 5.103 -13.547 1.00 91.31 92 THR A CA 1
ATOM 718 C C . THR A 1 92 ? 19.452 4.701 -14.144 1.00 91.31 92 THR A C 1
ATOM 720 O O . THR A 1 92 ? 18.753 3.845 -13.582 1.00 91.31 92 THR A O 1
ATOM 723 N N . ALA A 1 93 ? 19.052 5.332 -15.251 1.00 91.94 93 ALA A N 1
ATOM 724 C CA . ALA A 1 93 ? 17.794 4.997 -15.919 1.00 91.94 93 ALA A CA 1
ATOM 725 C C . ALA A 1 93 ? 17.818 3.546 -16.427 1.00 91.94 93 ALA A C 1
ATOM 727 O O . ALA A 1 93 ? 16.839 2.814 -16.281 1.00 91.94 93 ALA A O 1
ATOM 728 N N . THR A 1 94 ? 18.969 3.097 -16.927 1.00 92.50 94 THR A N 1
ATOM 729 C CA . THR A 1 94 ? 19.214 1.715 -17.348 1.00 92.50 94 THR A CA 1
ATOM 730 C C . THR A 1 94 ? 19.061 0.739 -16.185 1.00 92.50 94 THR A C 1
ATOM 732 O O . THR A 1 94 ? 18.330 -0.233 -16.333 1.00 92.50 94 THR A O 1
ATOM 735 N N . HIS A 1 95 ? 19.638 1.014 -15.006 1.00 90.94 95 HIS A N 1
ATOM 736 C CA . HIS A 1 95 ? 19.477 0.140 -13.832 1.00 90.94 95 HIS A CA 1
ATOM 737 C C . HIS A 1 95 ? 18.007 -0.004 -13.407 1.00 90.94 95 HIS A C 1
ATOM 739 O O . HIS A 1 95 ? 17.576 -1.076 -12.980 1.00 90.94 95 HIS A O 1
ATOM 745 N N . LEU A 1 96 ? 17.212 1.065 -13.526 1.00 90.56 96 LEU A N 1
ATOM 746 C CA . LEU A 1 96 ? 15.773 0.998 -13.270 1.00 90.56 96 LEU A CA 1
ATOM 747 C C . LEU A 1 96 ? 15.062 0.093 -14.291 1.00 90.56 96 LEU A C 1
ATOM 749 O O . LEU A 1 96 ? 14.229 -0.727 -13.899 1.00 90.56 96 LEU A O 1
ATOM 753 N N . LEU A 1 97 ? 15.394 0.214 -15.580 1.00 92.94 97 LEU A N 1
ATOM 754 C CA . LEU A 1 97 ? 14.833 -0.646 -16.627 1.00 92.94 97 LEU A CA 1
ATOM 755 C C . LEU A 1 97 ? 15.274 -2.109 -16.477 1.00 92.94 97 LEU A C 1
ATOM 757 O O . LEU A 1 97 ? 14.460 -3.004 -16.684 1.00 92.94 97 LEU A O 1
ATOM 761 N N . GLU A 1 98 ? 16.513 -2.375 -16.061 1.00 90.50 98 GLU A N 1
ATOM 762 C CA . GLU A 1 98 ? 16.988 -3.726 -15.734 1.00 90.50 98 GLU A CA 1
ATOM 763 C C . GLU A 1 98 ? 16.165 -4.345 -14.605 1.00 90.50 98 GLU A C 1
ATOM 765 O O . GLU A 1 98 ? 15.729 -5.490 -14.718 1.00 90.50 98 GLU A O 1
ATOM 770 N N . ALA A 1 99 ? 15.904 -3.591 -13.534 1.00 85.94 99 ALA A N 1
ATOM 771 C CA . ALA A 1 99 ? 15.091 -4.065 -12.419 1.00 85.94 99 ALA A CA 1
ATOM 772 C C . ALA A 1 99 ? 13.629 -4.315 -12.839 1.00 85.94 99 ALA A C 1
ATOM 774 O O . ALA A 1 99 ? 13.026 -5.315 -12.441 1.00 85.94 99 ALA A O 1
ATOM 775 N N . LEU A 1 100 ? 13.077 -3.460 -13.708 1.00 89.00 100 LEU A N 1
ATOM 776 C CA . LEU A 1 100 ? 11.764 -3.669 -14.319 1.00 89.00 100 LEU A CA 1
ATOM 777 C C . LEU A 1 100 ? 11.722 -4.956 -15.155 1.00 89.00 100 LEU A C 1
ATOM 779 O O . LEU A 1 100 ? 10.824 -5.783 -14.984 1.00 89.00 100 LEU A O 1
ATOM 783 N N . MET A 1 101 ? 12.717 -5.167 -16.013 1.00 88.94 101 MET A N 1
ATOM 784 C CA . MET A 1 101 ? 12.826 -6.364 -16.848 1.00 88.94 101 MET A CA 1
ATOM 785 C C . MET A 1 101 ? 13.062 -7.626 -16.022 1.00 88.94 101 MET A C 1
ATOM 787 O O . MET A 1 101 ? 12.476 -8.665 -16.320 1.00 88.94 101 MET A O 1
ATOM 791 N N . ALA A 1 102 ? 13.836 -7.535 -14.941 1.00 86.12 102 ALA A N 1
ATOM 792 C CA . ALA A 1 102 ? 14.018 -8.623 -13.991 1.00 86.12 102 ALA A CA 1
ATOM 793 C C . ALA A 1 102 ? 12.691 -9.026 -13.344 1.00 86.12 102 ALA A C 1
ATOM 795 O O . ALA A 1 102 ? 12.424 -10.217 -13.215 1.00 86.12 102 ALA A O 1
ATOM 796 N N . ARG A 1 103 ? 11.827 -8.066 -12.991 1.00 83.19 103 ARG A N 1
ATOM 797 C CA . ARG A 1 103 ? 10.495 -8.370 -12.448 1.00 83.19 103 ARG A CA 1
ATOM 798 C C . ARG A 1 103 ? 9.580 -9.027 -13.481 1.00 83.19 103 ARG A C 1
ATOM 800 O O . ARG A 1 103 ? 8.867 -9.966 -13.133 1.00 83.19 103 ARG A O 1
ATOM 807 N N . ILE A 1 104 ? 9.620 -8.576 -14.736 1.00 84.38 104 ILE A N 1
ATOM 808 C CA . ILE A 1 104 ? 8.849 -9.181 -15.835 1.00 84.38 104 ILE A CA 1
ATOM 809 C C . ILE A 1 104 ? 9.334 -10.619 -16.112 1.00 84.38 104 ILE A C 1
ATOM 811 O O . ILE A 1 104 ? 8.511 -11.508 -16.342 1.00 84.38 104 ILE A O 1
ATOM 815 N N . ALA A 1 105 ? 10.650 -10.855 -16.065 1.00 82.00 105 ALA A N 1
ATOM 816 C CA . ALA A 1 105 ? 11.288 -12.133 -16.402 1.00 82.00 105 ALA A CA 1
ATOM 817 C C . ALA A 1 105 ? 11.232 -13.158 -15.267 1.00 82.00 105 ALA A C 1
ATOM 819 O O . ALA A 1 105 ? 10.901 -14.323 -15.478 1.00 82.00 105 ALA A O 1
ATOM 820 N N . HIS A 1 106 ? 11.543 -12.704 -14.054 1.00 79.00 106 HIS A N 1
ATOM 821 C CA . HIS A 1 106 ? 11.925 -13.528 -12.908 1.00 79.00 106 HIS A CA 1
ATOM 822 C C . HIS A 1 106 ? 11.133 -13.120 -11.664 1.00 79.00 106 HIS A C 1
ATOM 824 O O . HIS A 1 106 ? 11.698 -12.872 -10.600 1.00 79.00 106 HIS A O 1
ATOM 830 N N . ARG A 1 107 ? 9.802 -13.035 -11.792 1.00 69.44 107 ARG A N 1
ATOM 831 C CA . ARG A 1 107 ? 8.871 -12.524 -10.766 1.00 69.44 107 ARG A CA 1
ATOM 832 C C . ARG A 1 107 ? 9.160 -12.991 -9.335 1.00 69.44 107 ARG A C 1
ATOM 834 O O . ARG A 1 107 ? 9.097 -12.184 -8.418 1.00 69.44 107 ARG A O 1
ATOM 841 N N . SER A 1 108 ? 9.461 -14.276 -9.139 1.00 60.25 108 SER A N 1
ATOM 842 C CA . SER A 1 108 ? 9.702 -14.856 -7.808 1.00 60.25 108 SER A CA 1
ATOM 843 C C . SER A 1 108 ? 11.037 -14.446 -7.185 1.00 60.25 108 SER A C 1
ATOM 845 O O . SER A 1 108 ? 11.270 -14.727 -6.015 1.00 60.25 108 SER A O 1
ATOM 847 N N . GLN A 1 109 ? 11.935 -13.859 -7.974 1.00 58.38 109 GLN A N 1
ATOM 848 C CA . GLN A 1 109 ? 13.271 -13.477 -7.542 1.00 58.38 109 GLN A CA 1
ATOM 849 C C . GLN A 1 109 ? 13.393 -11.967 -7.353 1.00 58.38 109 GLN A C 1
ATOM 851 O O . GLN A 1 109 ? 14.121 -11.571 -6.466 1.00 58.38 109 GLN A O 1
ATOM 856 N N . ALA A 1 110 ? 12.684 -11.121 -8.105 1.00 58.84 110 ALA A N 1
ATOM 857 C CA . ALA A 1 110 ? 12.835 -9.663 -8.017 1.00 58.84 110 ALA A CA 1
ATOM 858 C C . ALA A 1 110 ? 11.905 -9.005 -6.976 1.00 58.84 110 ALA A C 1
ATOM 860 O O . ALA A 1 110 ? 10.759 -9.425 -6.829 1.00 58.84 110 ALA A O 1
ATOM 861 N N . ASP A 1 111 ? 12.356 -7.927 -6.318 1.00 62.00 111 ASP A N 1
ATOM 862 C CA . ASP A 1 111 ? 11.505 -7.077 -5.463 1.00 62.00 111 ASP A CA 1
ATOM 863 C C . ASP A 1 111 ? 10.379 -6.405 -6.285 1.00 62.00 111 ASP A C 1
ATOM 865 O O . ASP A 1 111 ? 10.566 -6.031 -7.444 1.00 62.00 111 ASP A O 1
ATOM 869 N N . ASP A 1 112 ? 9.205 -6.216 -5.678 1.00 64.50 112 ASP A N 1
ATOM 870 C CA . ASP A 1 112 ? 8.060 -5.478 -6.250 1.00 64.50 112 ASP A CA 1
ATOM 871 C C . ASP A 1 112 ? 8.306 -3.955 -6.307 1.00 64.50 112 ASP A C 1
ATOM 873 O O . ASP A 1 112 ? 7.703 -3.215 -7.094 1.00 64.50 112 ASP A O 1
ATOM 877 N N . ARG A 1 113 ? 9.229 -3.479 -5.468 1.00 68.69 113 ARG A N 1
ATOM 878 C CA . ARG A 1 113 ? 9.628 -2.078 -5.358 1.00 68.69 113 ARG A CA 1
ATOM 879 C C . ARG A 1 113 ? 11.076 -1.910 -5.767 1.00 68.69 113 ARG A C 1
ATOM 881 O O . ARG A 1 113 ? 11.987 -2.388 -5.093 1.00 68.69 113 ARG A O 1
ATOM 888 N N . VAL A 1 114 ? 11.292 -1.114 -6.806 1.00 76.81 114 VAL A N 1
ATOM 889 C CA . VAL A 1 114 ? 12.631 -0.647 -7.151 1.00 76.81 114 VAL A CA 1
ATOM 890 C C . VAL A 1 114 ? 12.877 0.628 -6.364 1.00 76.81 114 VAL A C 1
ATOM 892 O O . VAL A 1 114 ? 12.288 1.681 -6.619 1.00 76.81 114 VAL A O 1
ATOM 895 N N . ARG A 1 115 ? 13.740 0.528 -5.353 1.00 76.88 115 ARG A N 1
ATOM 896 C CA . ARG A 1 115 ? 14.224 1.715 -4.649 1.00 76.88 115 ARG A CA 1
ATOM 897 C C . ARG A 1 115 ? 15.105 2.489 -5.613 1.00 76.88 115 ARG A C 1
ATOM 899 O O . ARG A 1 115 ? 16.045 1.924 -6.155 1.00 76.88 115 ARG A O 1
ATOM 906 N N . VAL A 1 116 ? 14.824 3.764 -5.823 1.00 76.38 116 VAL A N 1
ATOM 907 C CA . VAL A 1 116 ? 15.744 4.641 -6.550 1.00 76.38 116 VAL A CA 1
ATOM 908 C C . VAL A 1 116 ? 16.698 5.261 -5.531 1.00 76.38 116 VAL A C 1
ATOM 910 O O . VAL A 1 116 ? 16.276 5.606 -4.425 1.00 76.38 116 VAL A O 1
ATOM 913 N N . ASP A 1 117 ? 17.986 5.360 -5.857 1.00 74.69 117 ASP A N 1
ATOM 914 C CA . ASP A 1 117 ? 18.956 6.027 -4.985 1.00 74.69 117 ASP A CA 1
ATOM 915 C C . ASP A 1 117 ? 18.545 7.502 -4.786 1.00 74.69 117 ASP A C 1
ATOM 917 O O . ASP A 1 117 ? 18.281 8.201 -5.770 1.00 74.69 117 ASP A O 1
ATOM 921 N N . PRO A 1 118 ? 18.485 8.016 -3.542 1.00 67.69 118 PRO A N 1
ATOM 922 C CA . PRO A 1 118 ? 18.141 9.414 -3.281 1.00 67.69 118 PRO A CA 1
ATOM 923 C C . PRO A 1 118 ? 19.011 10.441 -3.971 1.00 67.69 118 PRO A C 1
ATOM 925 O O . PRO A 1 118 ? 18.519 11.533 -4.255 1.00 67.69 118 PRO A O 1
ATOM 928 N N . ASN A 1 119 ? 20.244 10.090 -4.307 1.00 74.44 119 ASN A N 1
ATOM 929 C CA . ASN A 1 119 ? 21.176 10.972 -4.991 1.00 74.44 119 ASN A CA 1
ATOM 930 C C . ASN A 1 119 ? 21.131 10.812 -6.518 1.00 74.44 119 ASN A C 1
ATOM 932 O O . ASN A 1 119 ? 21.757 11.593 -7.233 1.00 74.44 119 ASN A O 1
ATOM 936 N N . ALA A 1 120 ? 20.382 9.841 -7.049 1.00 81.25 120 ALA A N 1
ATOM 937 C CA . ALA A 1 120 ? 20.297 9.586 -8.483 1.00 81.25 120 ALA A CA 1
ATOM 938 C C . ALA A 1 120 ? 19.279 10.506 -9.173 1.00 81.25 120 ALA A C 1
ATOM 940 O O . ALA A 1 120 ? 18.282 10.044 -9.726 1.00 81.25 120 ALA A O 1
ATOM 941 N N . LEU A 1 121 ? 19.541 11.822 -9.158 1.00 76.69 121 LEU A N 1
ATOM 942 C CA . LEU A 1 121 ? 18.759 12.830 -9.894 1.00 76.69 121 LEU A CA 1
ATOM 943 C C . LEU A 1 121 ? 18.413 12.402 -11.338 1.00 76.69 121 LEU A C 1
ATOM 945 O O . LEU A 1 121 ? 17.230 12.481 -11.671 1.00 76.69 121 LEU A O 1
ATOM 949 N N . PRO A 1 122 ? 19.345 11.837 -12.141 1.00 84.62 122 PRO A N 1
ATOM 950 C CA . PRO A 1 122 ? 19.040 11.430 -13.515 1.00 84.62 122 PRO A CA 1
ATOM 951 C C . PRO A 1 122 ? 17.908 10.402 -13.635 1.00 84.62 122 PRO A C 1
ATOM 953 O O . PRO A 1 122 ? 17.150 10.439 -14.597 1.00 84.62 122 PRO A O 1
ATOM 956 N N . VAL A 1 123 ? 17.738 9.507 -12.654 1.00 86.88 123 VAL A N 1
ATOM 957 C CA . VAL A 1 123 ? 16.651 8.510 -12.675 1.00 86.88 123 VAL A CA 1
ATOM 958 C C . VAL A 1 123 ? 15.289 9.179 -12.506 1.00 86.88 123 VAL A C 1
ATOM 960 O O . VAL A 1 123 ? 14.303 8.750 -13.101 1.00 86.88 123 VAL A O 1
ATOM 963 N N . PHE A 1 124 ? 15.219 10.246 -11.712 1.00 82.69 124 PHE A N 1
ATOM 964 C CA . PHE A 1 124 ? 13.979 10.994 -11.518 1.00 82.69 124 PHE A CA 1
ATOM 965 C C . PHE A 1 124 ? 13.649 11.874 -12.701 1.00 82.69 124 PHE A C 1
ATOM 967 O O . PHE A 1 124 ? 12.483 11.925 -13.079 1.00 82.69 124 PHE A O 1
ATOM 974 N N . ASP A 1 125 ? 14.650 12.525 -13.285 1.00 86.38 125 ASP A N 1
ATOM 975 C CA . ASP A 1 125 ? 14.465 13.312 -14.501 1.00 86.38 125 ASP A CA 1
ATOM 976 C C . ASP A 1 125 ? 13.989 12.398 -15.637 1.00 86.38 125 ASP A C 1
ATOM 978 O O . ASP A 1 125 ? 13.003 12.708 -16.307 1.00 86.38 125 ASP A O 1
ATOM 982 N N . PHE A 1 126 ? 14.595 11.210 -15.758 1.00 92.81 126 PHE A N 1
ATOM 983 C CA . PHE A 1 126 ? 14.135 10.136 -16.635 1.00 92.81 126 PHE A CA 1
ATOM 984 C C . PHE A 1 126 ? 12.671 9.760 -16.373 1.00 92.81 126 PHE A C 1
ATOM 986 O O . PHE A 1 126 ? 11.861 9.801 -17.295 1.00 92.81 126 PHE A O 1
ATOM 993 N N . LEU A 1 127 ? 12.304 9.413 -15.135 1.00 90.81 127 LEU A N 1
ATOM 994 C CA . LEU A 1 127 ? 10.935 9.016 -14.781 1.00 90.81 127 LEU A CA 1
ATOM 995 C C . LEU A 1 127 ? 9.925 10.139 -15.041 1.00 90.81 127 LEU A C 1
ATOM 997 O O . LEU A 1 127 ? 8.836 9.892 -15.559 1.00 90.81 127 LEU A O 1
ATOM 1001 N N . HIS A 1 128 ? 10.275 11.374 -14.693 1.00 89.00 128 HIS A N 1
ATOM 1002 C CA . HIS A 1 128 ? 9.412 12.530 -14.874 1.00 89.00 128 HIS A CA 1
ATOM 1003 C C . HIS A 1 128 ? 9.164 12.808 -16.357 1.00 89.00 128 HIS A C 1
ATOM 1005 O O . HIS A 1 128 ? 8.005 12.922 -16.756 1.00 89.00 128 HIS A O 1
ATOM 1011 N N . GLU A 1 129 ? 10.222 12.842 -17.172 1.00 91.44 129 GLU A N 1
ATOM 1012 C CA . GLU A 1 129 ? 10.128 13.030 -18.623 1.00 91.44 129 GLU A CA 1
ATOM 1013 C C . GLU A 1 129 ? 9.404 11.852 -19.291 1.00 91.44 129 GLU A C 1
ATOM 1015 O O . GLU A 1 129 ? 8.534 12.046 -20.147 1.00 91.44 129 GLU A O 1
ATOM 1020 N N . TRP A 1 130 ? 9.707 10.620 -18.870 1.00 92.81 130 TRP A N 1
ATOM 1021 C CA . TRP A 1 130 ? 9.068 9.430 -19.416 1.00 92.81 130 TRP A CA 1
ATOM 1022 C C . TRP A 1 130 ? 7.568 9.477 -19.179 1.00 92.81 130 TRP A C 1
ATOM 1024 O O . TRP A 1 130 ? 6.802 9.284 -20.119 1.00 92.81 130 TRP A O 1
ATOM 1034 N N . PHE A 1 131 ? 7.130 9.813 -17.967 1.00 91.88 131 PHE A N 1
ATOM 1035 C CA . PHE A 1 131 ? 5.711 9.957 -17.696 1.00 91.88 131 PHE A CA 1
ATOM 1036 C C . PHE A 1 131 ? 5.135 11.172 -18.444 1.00 91.88 131 PHE A C 1
ATOM 1038 O O . PHE A 1 131 ? 4.173 11.004 -19.177 1.00 91.88 131 PHE A O 1
ATOM 1045 N N . GLN A 1 132 ? 5.721 12.365 -18.378 1.00 89.56 132 GLN A N 1
ATOM 1046 C CA . GLN A 1 132 ? 5.156 13.542 -19.063 1.00 89.56 132 GLN A CA 1
ATOM 1047 C C . GLN A 1 132 ? 5.009 13.394 -20.585 1.00 89.56 132 GLN A C 1
ATOM 1049 O O . GLN A 1 132 ? 4.157 14.048 -21.179 1.00 89.56 132 GLN A O 1
ATOM 1054 N N . SER A 1 133 ? 5.824 12.549 -21.219 1.00 89.75 133 SER A N 1
ATOM 1055 C CA . SER A 1 133 ? 5.747 12.300 -22.664 1.00 89.75 133 SER A CA 1
ATOM 1056 C C . SER A 1 133 ? 4.597 11.382 -23.097 1.00 89.75 133 SER A C 1
ATOM 1058 O O . SER A 1 133 ? 4.404 11.197 -24.302 1.00 89.75 133 SER A O 1
ATOM 1060 N N . GLN A 1 134 ? 3.833 10.804 -22.163 1.00 89.12 134 GLN A N 1
ATOM 1061 C CA . GLN A 1 134 ? 2.701 9.937 -22.499 1.00 89.12 134 GLN A CA 1
ATOM 1062 C C . GLN A 1 134 ? 1.398 10.719 -22.649 1.00 89.12 134 GLN A C 1
ATOM 1064 O O . GLN A 1 134 ? 1.199 11.770 -22.043 1.00 89.12 134 GLN A O 1
ATOM 1069 N N . SER A 1 135 ? 0.488 10.185 -23.465 1.00 86.38 135 SER A N 1
ATOM 1070 C CA . SER A 1 135 ? -0.857 10.753 -23.596 1.00 86.38 135 SER A CA 1
ATOM 1071 C C . SER A 1 135 ? -1.648 10.599 -22.293 1.00 86.38 135 SER A C 1
ATOM 1073 O O . SER A 1 135 ? -1.421 9.652 -21.540 1.00 86.38 135 SER A O 1
ATOM 1075 N N . SER A 1 136 ? -2.603 11.501 -22.040 1.00 82.50 136 SER A N 1
ATOM 1076 C CA . SER A 1 136 ? -3.449 11.466 -20.836 1.00 82.50 136 SER A CA 1
ATOM 1077 C C . SER A 1 136 ? -4.148 10.122 -20.635 1.00 82.50 136 SER A C 1
ATOM 1079 O O . SER A 1 136 ? -4.323 9.698 -19.504 1.00 82.50 136 SER A O 1
ATOM 1081 N N . ASP A 1 137 ? -4.491 9.428 -21.721 1.00 81.19 137 ASP A N 1
ATOM 1082 C CA . ASP A 1 137 ? -5.210 8.150 -21.676 1.00 81.19 137 ASP A CA 1
ATOM 1083 C C . ASP A 1 137 ? -4.293 6.968 -21.312 1.00 81.19 137 ASP A C 1
ATOM 1085 O O . ASP A 1 137 ? -4.763 5.893 -20.940 1.00 81.19 137 ASP A O 1
ATOM 1089 N N . GLN A 1 138 ? -2.975 7.158 -21.405 1.00 80.94 138 GLN A N 1
ATOM 1090 C CA . GLN A 1 138 ? -1.959 6.181 -21.003 1.00 80.94 138 GLN A CA 1
ATOM 1091 C C . GLN A 1 138 ? -1.471 6.402 -19.570 1.00 80.94 138 GLN A C 1
ATOM 1093 O O . GLN A 1 138 ? -0.690 5.594 -19.060 1.00 80.94 138 GLN A O 1
ATOM 1098 N N . GLN A 1 139 ? -1.908 7.488 -18.929 1.00 87.06 139 GLN A N 1
ATOM 1099 C CA . GLN A 1 139 ? -1.492 7.866 -17.588 1.00 87.06 139 GLN A CA 1
ATOM 1100 C C . GLN A 1 139 ? -2.674 7.899 -16.643 1.00 87.06 139 GLN A C 1
ATOM 1102 O O . GLN A 1 139 ? -3.775 8.315 -16.988 1.00 87.06 139 GLN A O 1
ATOM 1107 N N . ARG A 1 140 ? -2.412 7.540 -15.396 1.00 88.94 140 ARG A N 1
ATOM 1108 C CA . ARG A 1 140 ? -3.338 7.807 -14.305 1.00 88.94 140 ARG A CA 1
ATOM 1109 C C . ARG A 1 140 ? -2.576 8.299 -13.089 1.00 88.94 140 ARG A C 1
ATOM 1111 O O . ARG A 1 140 ? -1.485 7.816 -12.794 1.00 88.94 140 ARG A O 1
ATOM 1118 N N . GLU A 1 141 ? -3.166 9.249 -12.384 1.00 90.69 141 GLU A N 1
ATOM 1119 C CA . GLU A 1 141 ? -2.709 9.683 -11.070 1.00 90.69 141 GLU A CA 1
ATOM 1120 C C . GLU A 1 141 ? -3.787 9.330 -10.054 1.00 90.69 141 GLU A C 1
ATOM 1122 O O . GLU A 1 141 ? -4.974 9.457 -10.346 1.00 90.69 141 GLU A O 1
ATOM 1127 N N . GLN A 1 142 ? -3.385 8.865 -8.877 1.00 90.75 142 GLN A N 1
ATOM 1128 C CA . GLN A 1 142 ? -4.308 8.628 -7.771 1.00 90.75 142 GLN A CA 1
ATOM 1129 C C . GLN A 1 142 ? -3.608 8.893 -6.435 1.00 90.75 142 GLN A C 1
ATOM 1131 O O . GLN A 1 142 ? -2.373 8.888 -6.359 1.00 90.75 142 GLN A O 1
ATOM 1136 N N . ALA A 1 143 ? -4.395 9.055 -5.373 1.00 91.38 143 ALA A N 1
ATOM 1137 C CA . ALA A 1 143 ? -3.877 9.040 -4.012 1.00 91.38 143 ALA A CA 1
ATOM 1138 C C . ALA A 1 143 ? -3.188 7.697 -3.704 1.00 91.38 143 ALA A C 1
ATOM 1140 O O . ALA A 1 143 ? -3.785 6.620 -3.815 1.00 91.38 143 ALA A O 1
ATOM 1141 N N . GLY A 1 144 ? -1.919 7.779 -3.324 1.00 90.19 144 GLY A N 1
ATOM 1142 C CA . GLY A 1 144 ? -1.062 6.671 -2.934 1.00 90.19 144 GLY A CA 1
ATOM 1143 C C . GLY A 1 144 ? -0.708 6.699 -1.450 1.00 90.19 144 GLY A C 1
ATOM 1144 O O . GLY A 1 144 ? -0.965 7.671 -0.740 1.00 90.19 144 GLY A O 1
ATOM 1145 N N . GLY A 1 145 ? -0.095 5.616 -0.978 1.00 88.25 145 GLY A N 1
ATOM 1146 C CA . GLY A 1 145 ? 0.142 5.381 0.447 1.00 88.25 145 GLY A CA 1
ATOM 1147 C C . GLY A 1 145 ? -1.069 4.728 1.114 1.00 88.25 145 GLY A C 1
ATOM 1148 O O . GLY A 1 145 ? -2.207 5.163 0.943 1.00 88.25 145 GLY A O 1
ATOM 1149 N N . ALA A 1 146 ? -0.826 3.655 1.875 1.00 88.38 146 ALA A N 1
ATOM 1150 C CA . ALA A 1 146 ? -1.903 2.866 2.472 1.00 88.38 146 ALA A CA 1
ATOM 1151 C C . ALA A 1 146 ? -2.897 3.710 3.300 1.00 88.38 146 ALA A C 1
ATOM 1153 O O . ALA A 1 146 ? -4.097 3.555 3.086 1.00 88.38 146 ALA A O 1
ATOM 1154 N N . PRO A 1 147 ? -2.461 4.662 4.149 1.00 91.38 147 PRO A N 1
ATOM 1155 C CA . PRO A 1 147 ? -3.381 5.500 4.920 1.00 91.38 147 PRO A CA 1
ATOM 1156 C C . PRO A 1 147 ? -4.319 6.354 4.055 1.00 91.38 147 PRO A C 1
ATOM 1158 O O . PRO A 1 147 ? -5.534 6.356 4.252 1.00 91.38 147 PRO A O 1
ATOM 1161 N N . ALA A 1 148 ? -3.778 7.035 3.041 1.00 92.75 148 ALA A N 1
ATOM 1162 C CA . ALA A 1 148 ? -4.570 7.840 2.113 1.00 92.75 148 ALA A CA 1
ATOM 1163 C C . ALA A 1 148 ? -5.583 6.985 1.334 1.00 92.75 148 ALA A C 1
ATOM 1165 O O . ALA A 1 148 ? -6.762 7.339 1.245 1.00 92.75 148 ALA A O 1
ATOM 1166 N N . ILE A 1 149 ? -5.141 5.825 0.837 1.00 90.62 149 ILE A N 1
ATOM 1167 C CA . ILE A 1 149 ? -5.991 4.863 0.126 1.00 90.62 149 ILE A CA 1
ATOM 1168 C C . ILE A 1 149 ? -7.120 4.358 1.032 1.00 90.62 149 ILE A C 1
ATOM 1170 O O . ILE A 1 149 ? -8.272 4.318 0.599 1.00 90.62 149 ILE A O 1
ATOM 1174 N N . ILE A 1 150 ? -6.813 3.995 2.280 1.00 90.62 150 ILE A N 1
ATOM 1175 C CA . ILE A 1 150 ? -7.798 3.506 3.252 1.00 90.62 150 ILE A CA 1
ATOM 1176 C C . ILE A 1 150 ? -8.818 4.602 3.580 1.00 90.62 150 ILE A C 1
ATOM 1178 O O . ILE A 1 150 ? -10.019 4.338 3.548 1.00 90.62 150 ILE A O 1
ATOM 1182 N N . ALA A 1 151 ? -8.377 5.838 3.829 1.00 93.56 151 ALA A N 1
ATOM 1183 C CA . ALA A 1 151 ? -9.275 6.957 4.119 1.00 93.56 151 ALA A CA 1
ATOM 1184 C C . ALA A 1 151 ? -10.251 7.241 2.963 1.00 93.56 151 ALA A C 1
ATOM 1186 O O . ALA A 1 151 ? -11.448 7.451 3.185 1.00 93.56 151 ALA A O 1
ATOM 1187 N N . GLN A 1 152 ? -9.755 7.199 1.724 1.00 91.69 152 GLN A N 1
ATOM 1188 C CA . GLN A 1 152 ? -10.572 7.326 0.518 1.00 91.69 152 GLN A CA 1
ATOM 1189 C C . GLN A 1 152 ? -11.586 6.182 0.406 1.00 91.69 152 GLN A C 1
ATOM 1191 O O . GLN A 1 152 ? -12.775 6.437 0.230 1.00 91.69 152 GLN A O 1
ATOM 1196 N N . VAL A 1 153 ? -11.149 4.931 0.572 1.00 86.81 153 VAL A N 1
ATOM 1197 C CA . VAL A 1 153 ? -12.038 3.760 0.503 1.00 86.81 153 VAL A CA 1
ATOM 1198 C C . VAL A 1 153 ? -13.129 3.819 1.573 1.00 86.81 153 VAL A C 1
ATOM 1200 O O . VAL A 1 153 ? -14.298 3.627 1.254 1.00 86.81 153 VAL A O 1
ATOM 1203 N N . LEU A 1 154 ? -12.793 4.129 2.825 1.00 88.75 154 LEU A N 1
ATOM 1204 C CA . LEU A 1 154 ? -13.779 4.212 3.908 1.00 88.75 154 LEU A CA 1
ATOM 1205 C C . LEU A 1 154 ? -14.806 5.325 3.663 1.00 88.75 154 LEU A C 1
ATOM 1207 O O . LEU A 1 154 ? -16.002 5.123 3.867 1.00 88.75 154 LEU A O 1
ATOM 1211 N N . THR A 1 155 ? -14.356 6.476 3.158 1.00 89.50 155 THR A N 1
ATOM 1212 C CA . THR A 1 155 ? -15.243 7.589 2.788 1.00 89.50 155 THR A CA 1
ATOM 1213 C C . THR A 1 155 ? -16.181 7.181 1.650 1.00 89.50 155 THR A C 1
ATOM 1215 O O . THR A 1 155 ? -17.380 7.451 1.693 1.00 89.50 155 THR A O 1
ATOM 1218 N N . GLN A 1 156 ? -15.654 6.485 0.641 1.00 84.75 156 GLN A N 1
ATOM 1219 C CA . GLN A 1 156 ? -16.434 5.949 -0.473 1.00 84.75 156 GLN A CA 1
ATOM 1220 C C . GLN A 1 156 ? -17.480 4.925 -0.007 1.00 84.75 156 GLN A C 1
ATOM 1222 O O . GLN A 1 156 ? -18.602 4.933 -0.510 1.00 84.75 156 GLN A O 1
ATOM 1227 N N . LEU A 1 157 ? -17.151 4.105 0.995 1.00 81.25 157 LEU A N 1
ATOM 1228 C CA . LEU A 1 157 ? -18.081 3.181 1.656 1.00 81.25 157 LEU A CA 1
ATOM 1229 C C . LEU A 1 157 ? -19.144 3.881 2.517 1.00 81.25 157 LEU A C 1
ATOM 1231 O O . LEU A 1 157 ? -20.018 3.215 3.067 1.00 81.25 157 LEU A O 1
ATOM 1235 N N . GLY A 1 158 ? -19.111 5.211 2.604 1.00 86.19 158 GLY A N 1
ATOM 1236 C CA . GLY A 1 158 ? -20.102 6.004 3.319 1.00 86.19 158 GLY A CA 1
ATOM 1237 C C . GLY A 1 158 ? -19.800 6.180 4.802 1.00 86.19 158 GLY A C 1
ATOM 1238 O O . GLY A 1 158 ? -20.693 6.605 5.535 1.00 86.19 158 GLY A O 1
ATOM 1239 N N . GLU A 1 159 ? -18.577 5.889 5.262 1.00 88.56 159 GLU A N 1
ATOM 1240 C CA . GLU A 1 159 ? -18.212 6.181 6.646 1.00 88.56 159 GLU A CA 1
ATOM 1241 C C . GLU A 1 159 ? -18.132 7.697 6.874 1.00 88.56 159 GLU A C 1
ATOM 1243 O O . GLU A 1 159 ? -17.300 8.378 6.269 1.00 88.56 159 GLU A O 1
ATOM 1248 N N . PRO A 1 160 ? -18.985 8.262 7.748 1.00 85.50 160 PRO A N 1
ATOM 1249 C CA . PRO A 1 160 ? -19.179 9.709 7.807 1.00 85.50 160 PRO A CA 1
ATOM 1250 C C . PRO A 1 160 ? -18.038 10.448 8.518 1.00 85.50 160 PRO A C 1
ATOM 1252 O O . PRO A 1 160 ? -17.885 11.656 8.345 1.00 85.50 160 PRO A O 1
ATOM 1255 N N . ASN A 1 161 ? -17.253 9.746 9.341 1.00 91.50 161 ASN A N 1
ATOM 1256 C CA . ASN A 1 161 ? -16.282 10.335 10.264 1.00 91.50 161 ASN A CA 1
ATOM 1257 C C . ASN A 1 161 ? -14.851 9.853 9.993 1.00 91.50 161 ASN A C 1
ATOM 1259 O O . ASN A 1 161 ? -14.125 9.503 10.923 1.00 91.50 161 ASN A O 1
ATOM 1263 N N . VAL A 1 162 ? -14.445 9.857 8.726 1.00 94.75 162 VAL A N 1
ATOM 1264 C CA . VAL A 1 162 ? -13.083 9.511 8.304 1.00 94.75 162 VAL A CA 1
ATOM 1265 C C . VAL A 1 162 ? -12.281 10.781 8.060 1.00 94.75 162 VAL A C 1
ATOM 1267 O O . VAL A 1 162 ? -12.721 11.663 7.319 1.00 94.75 162 VAL A O 1
ATOM 1270 N N . ALA A 1 163 ? -11.098 10.868 8.662 1.00 96.25 163 ALA A N 1
ATOM 1271 C CA . ALA A 1 163 ? -10.129 11.907 8.355 1.00 96.25 163 ALA A CA 1
ATOM 1272 C C . ALA A 1 163 ? -8.759 11.329 8.000 1.00 96.25 163 ALA A C 1
ATOM 1274 O O . ALA A 1 163 ? -8.355 10.291 8.520 1.00 96.25 163 ALA A O 1
ATOM 1275 N N . LEU A 1 164 ? -8.042 12.037 7.134 1.00 96.00 164 LEU A N 1
ATOM 1276 C CA . LEU A 1 164 ? -6.632 11.821 6.841 1.00 96.00 164 LEU A CA 1
ATOM 1277 C C . LEU A 1 164 ? -5.805 12.933 7.488 1.00 96.00 164 LEU A C 1
ATOM 1279 O O . LEU A 1 164 ? -6.196 14.103 7.461 1.00 96.00 164 LEU A O 1
ATOM 1283 N N . TRP A 1 165 ? -4.638 12.569 8.003 1.00 93.38 165 TRP A N 1
ATOM 1284 C CA . TRP A 1 165 ? -3.560 13.504 8.289 1.00 93.38 165 TRP A CA 1
ATOM 1285 C C . TRP A 1 165 ? -2.249 12.986 7.698 1.00 93.38 165 TRP A C 1
ATOM 1287 O O . TRP A 1 165 ? -1.934 11.796 7.751 1.00 93.38 165 TRP A O 1
ATOM 1297 N N . THR A 1 166 ? -1.488 13.904 7.121 1.00 88.56 166 THR A N 1
ATOM 1298 C CA . THR A 1 166 ? -0.141 13.685 6.592 1.00 88.56 166 THR A CA 1
ATOM 1299 C C . THR A 1 166 ? 0.660 14.954 6.843 1.00 88.56 166 THR A C 1
ATOM 1301 O O . THR A 1 166 ? 0.114 16.062 6.768 1.00 88.56 166 THR A O 1
ATOM 1304 N N . ALA A 1 167 ? 1.955 14.791 7.118 1.00 80.12 167 ALA A N 1
ATOM 1305 C CA . ALA A 1 167 ? 2.867 15.911 7.329 1.00 80.12 167 ALA A CA 1
ATOM 1306 C C . ALA A 1 167 ? 2.880 16.857 6.116 1.00 80.12 167 ALA A C 1
ATOM 1308 O O . ALA A 1 167 ? 2.918 18.073 6.281 1.00 80.12 167 ALA A O 1
ATOM 1309 N N . TYR A 1 168 ? 2.742 16.300 4.907 1.00 82.88 168 TYR A N 1
ATOM 1310 C CA . TYR A 1 168 ? 2.704 17.061 3.662 1.00 82.88 168 TYR A CA 1
ATOM 1311 C C . TYR A 1 168 ? 1.454 16.757 2.864 1.00 82.88 168 TYR A C 1
ATOM 1313 O O . TYR A 1 168 ? 1.078 15.592 2.703 1.00 82.88 168 TYR A O 1
ATOM 1321 N N . HIS A 1 169 ? 0.820 17.822 2.391 1.00 90.50 169 HIS A N 1
ATOM 1322 C CA . HIS A 1 169 ? -0.406 17.765 1.613 1.00 90.50 169 HIS A CA 1
ATOM 1323 C C . HIS A 1 169 ? -0.416 18.902 0.595 1.00 90.50 169 HIS A C 1
ATOM 1325 O O . HIS A 1 169 ? -1.115 19.900 0.765 1.00 90.50 169 HIS A O 1
ATOM 1331 N N . SER A 1 170 ? 0.406 18.780 -0.448 1.00 91.75 170 SER A N 1
ATOM 1332 C CA . SER A 1 170 ? 0.475 19.760 -1.535 1.00 91.75 170 SER A CA 1
ATOM 1333 C C . SER A 1 170 ? -0.867 19.907 -2.262 1.00 91.75 170 SER A C 1
ATOM 1335 O O . SER A 1 170 ? -1.751 19.052 -2.168 1.00 91.75 170 SER A O 1
ATOM 1337 N N . GLN A 1 171 ? -1.022 20.967 -3.060 1.00 94.44 171 GLN A N 1
ATOM 1338 C CA . GLN A 1 171 ? -2.226 21.132 -3.880 1.00 94.44 171 GLN A CA 1
ATOM 1339 C C . GLN A 1 171 ? -2.424 19.983 -4.887 1.00 94.44 171 GLN A C 1
ATOM 1341 O O . GLN A 1 171 ? -3.562 19.584 -5.131 1.00 94.44 171 GLN A O 1
ATOM 1346 N N . ASN A 1 172 ? -1.340 19.418 -5.431 1.00 92.31 172 ASN A N 1
ATOM 1347 C CA . ASN A 1 172 ? -1.434 18.275 -6.343 1.00 92.31 172 ASN A CA 1
ATOM 1348 C C . ASN A 1 172 ? -1.763 16.980 -5.587 1.00 92.31 172 ASN A C 1
ATOM 1350 O O . ASN A 1 172 ? -2.534 16.162 -6.077 1.00 92.31 172 ASN A O 1
ATOM 1354 N N . GLN A 1 173 ? -1.237 16.795 -4.369 1.00 92.50 173 GLN A N 1
ATOM 1355 C CA . GLN A 1 173 ? -1.653 15.676 -3.514 1.00 92.50 173 GLN A CA 1
ATOM 1356 C C . GLN A 1 173 ? -3.141 15.788 -3.161 1.00 92.50 173 GLN A C 1
ATOM 1358 O O . GLN A 1 173 ? -3.862 14.798 -3.204 1.00 92.50 173 GLN A O 1
ATOM 1363 N N . ALA A 1 174 ? -3.628 16.995 -2.874 1.00 94.94 174 ALA A N 1
ATOM 1364 C CA . ALA A 1 174 ? -5.037 17.253 -2.609 1.00 94.94 174 ALA A CA 1
ATOM 1365 C C . ALA A 1 174 ? -5.938 16.962 -3.823 1.00 94.94 174 ALA A C 1
ATOM 1367 O O . ALA A 1 174 ? -7.080 16.541 -3.640 1.00 94.94 174 ALA A O 1
ATOM 1368 N N . SER A 1 175 ? -5.459 17.170 -5.055 1.00 94.75 175 SER A N 1
ATOM 1369 C CA . SER A 1 175 ? -6.269 16.998 -6.269 1.00 94.75 175 SER A CA 1
ATOM 1370 C C . SER A 1 175 ? -6.446 15.551 -6.730 1.00 94.75 175 SER A C 1
ATOM 1372 O O . SER A 1 175 ? -7.345 15.301 -7.523 1.00 94.75 175 SER A O 1
ATOM 1374 N N . VAL A 1 176 ? -5.620 14.604 -6.265 1.00 93.00 176 VAL A N 1
ATOM 1375 C CA . VAL A 1 176 ? -5.675 13.193 -6.717 1.00 93.00 176 VAL A CA 1
ATOM 1376 C C . VAL A 1 176 ? -6.623 12.303 -5.902 1.00 93.00 176 VAL A C 1
ATOM 1378 O O . VAL A 1 176 ? -6.684 11.096 -6.130 1.00 93.00 176 VAL A O 1
ATOM 1381 N N . PHE A 1 177 ? -7.337 12.867 -4.926 1.00 92.19 177 PHE A N 1
ATOM 1382 C CA . PHE A 1 177 ? -8.376 12.148 -4.188 1.00 92.19 177 PHE A CA 1
ATOM 1383 C C . PHE A 1 177 ? -9.685 12.138 -4.989 1.00 92.19 177 PHE A C 1
ATOM 1385 O O . PHE A 1 177 ? -10.138 13.177 -5.446 1.00 92.19 177 PHE A O 1
ATOM 1392 N N . ASP A 1 178 ? -10.351 10.987 -5.104 1.00 83.69 178 ASP A N 1
ATOM 1393 C CA . ASP A 1 178 ? -11.634 10.895 -5.836 1.00 83.69 178 ASP A CA 1
ATOM 1394 C C . ASP A 1 178 ? -12.865 11.040 -4.926 1.00 83.69 178 ASP A C 1
ATOM 1396 O O . ASP A 1 178 ? -13.999 10.786 -5.335 1.00 83.69 178 ASP A O 1
ATOM 1400 N N . SER A 1 179 ? -12.662 11.355 -3.647 1.00 80.31 179 SER A N 1
ATOM 1401 C CA . SER A 1 179 ? -13.735 11.449 -2.657 1.00 80.31 179 SER A CA 1
ATOM 1402 C C . SER A 1 179 ? -13.492 12.588 -1.682 1.00 80.31 179 SER A C 1
ATOM 1404 O O . SER A 1 179 ? -12.344 12.906 -1.381 1.00 80.31 179 SER A O 1
ATOM 1406 N N . GLU A 1 180 ? -14.578 13.100 -1.102 1.00 86.69 180 GLU A N 1
ATOM 1407 C CA . GLU A 1 180 ? -14.593 14.153 -0.078 1.00 86.69 180 GLU A CA 1
ATOM 1408 C C . GLU A 1 180 ? -14.098 13.664 1.297 1.00 86.69 180 GLU A C 1
ATOM 1410 O O . GLU A 1 180 ? -14.774 13.819 2.321 1.00 86.69 180 GLU A O 1
ATOM 1415 N N . VAL A 1 181 ? -12.903 13.066 1.327 1.00 91.31 181 VAL A N 1
ATOM 1416 C CA . VAL A 1 181 ? -12.193 12.726 2.564 1.00 91.31 181 VAL A CA 1
ATOM 1417 C C . VAL A 1 181 ? -12.036 14.006 3.380 1.00 91.31 181 VAL A C 1
ATOM 1419 O O . VAL A 1 181 ? -11.789 15.087 2.833 1.00 91.31 181 VAL A O 1
ATOM 1422 N N . LYS A 1 182 ? -12.188 13.920 4.702 1.00 95.62 182 LYS A N 1
ATOM 1423 C CA . LYS A 1 182 ? -11.844 15.053 5.562 1.00 95.62 182 LYS A CA 1
ATOM 1424 C C . LYS A 1 182 ? -10.344 15.081 5.792 1.00 95.62 182 LYS A C 1
ATOM 1426 O O . LYS A 1 182 ? -9.727 14.057 6.053 1.00 95.62 182 LYS A O 1
ATOM 1431 N N . PHE A 1 183 ? -9.762 16.264 5.735 1.00 95.12 183 PHE A N 1
ATOM 1432 C CA . PHE A 1 183 ? -8.392 16.482 6.158 1.00 95.12 183 PHE A CA 1
ATOM 1433 C C . PHE A 1 183 ? -8.395 17.095 7.553 1.00 95.12 183 PHE A C 1
ATOM 1435 O O . PHE A 1 183 ? -9.163 18.023 7.831 1.00 95.12 183 PHE A O 1
ATOM 1442 N N . LEU A 1 184 ? -7.567 16.547 8.435 1.00 93.19 184 LEU A N 1
ATOM 1443 C CA . LEU A 1 184 ? -7.359 17.075 9.774 1.00 93.19 184 LEU A CA 1
ATOM 1444 C C . LEU A 1 184 ? -6.272 18.154 9.713 1.00 93.19 184 LEU A C 1
ATOM 1446 O O . LEU A 1 184 ? -5.112 17.856 9.452 1.00 93.19 184 LEU A O 1
ATOM 1450 N N . VAL A 1 185 ? -6.647 19.404 9.963 1.00 88.81 185 VAL A N 1
ATOM 1451 C CA . VAL A 1 185 ? -5.713 20.519 10.148 1.00 88.81 185 VAL A CA 1
ATOM 1452 C C . VAL A 1 185 ? -5.573 20.772 11.642 1.00 88.81 185 VAL A C 1
ATOM 1454 O O . VAL A 1 185 ? -6.580 20.837 12.344 1.00 88.81 185 VAL A O 1
ATOM 1457 N N . ILE A 1 186 ? -4.340 20.901 12.122 1.00 82.69 186 ILE A N 1
ATOM 1458 C CA . ILE A 1 186 ? -4.051 21.355 13.482 1.00 82.69 186 ILE A CA 1
ATOM 1459 C C . ILE A 1 186 ? -3.680 22.831 13.379 1.00 82.69 186 ILE A C 1
ATOM 1461 O O . ILE A 1 186 ? -2.792 23.173 12.601 1.00 82.69 186 ILE A O 1
ATOM 1465 N N . ASP A 1 187 ? -4.416 23.699 14.070 1.00 80.69 187 ASP A N 1
ATOM 1466 C CA . ASP A 1 187 ? -4.106 25.132 14.099 1.00 80.69 187 ASP A CA 1
ATOM 1467 C C . ASP A 1 187 ? -2.961 25.453 15.078 1.00 80.69 187 ASP A C 1
ATOM 1469 O O . ASP A 1 187 ? -2.519 24.595 15.846 1.00 80.69 187 ASP A O 1
ATOM 1473 N N . ASP A 1 188 ? -2.504 26.709 15.082 1.00 75.25 188 ASP A N 1
ATOM 1474 C CA . ASP A 1 188 ? -1.424 27.197 15.957 1.00 75.25 188 ASP A CA 1
ATOM 1475 C C . ASP A 1 188 ? -1.751 27.073 17.462 1.00 75.25 188 ASP A C 1
ATOM 1477 O O . ASP A 1 188 ? -0.878 27.228 18.317 1.00 75.25 188 ASP A O 1
ATOM 1481 N N . GLN A 1 189 ? -3.013 26.810 17.810 1.00 73.62 189 GLN A N 1
ATOM 1482 C CA . GLN A 1 189 ? -3.484 26.613 19.181 1.00 73.62 189 GLN A CA 1
ATOM 1483 C C . GLN A 1 189 ? -3.634 25.124 19.537 1.00 73.62 189 GLN A C 1
ATOM 1485 O O . GLN A 1 189 ? -3.977 24.800 20.674 1.00 73.62 189 GLN A O 1
ATOM 1490 N N . GLY A 1 190 ? -3.363 24.215 18.596 1.00 72.50 190 GLY A N 1
ATOM 1491 C CA . GLY A 1 190 ? -3.499 22.770 18.773 1.00 72.50 190 GLY A CA 1
ATOM 1492 C C . GLY A 1 190 ? -4.921 22.248 18.564 1.00 72.50 190 GLY A C 1
ATOM 1493 O O . GLY A 1 190 ? -5.189 21.080 18.846 1.00 72.50 190 GLY A O 1
ATOM 1494 N N . HIS A 1 191 ? -5.852 23.067 18.070 1.00 79.69 191 HIS A N 1
ATOM 1495 C CA . HIS A 1 191 ? -7.208 22.614 17.795 1.00 79.69 191 HIS A CA 1
ATOM 1496 C C . HIS A 1 191 ? -7.286 21.836 16.483 1.00 79.69 191 HIS A C 1
ATOM 1498 O O . HIS A 1 191 ? -6.735 22.218 15.452 1.00 79.69 191 HIS A O 1
ATOM 1504 N N . SER A 1 192 ? -8.069 20.758 16.509 1.00 83.19 192 SER A N 1
ATOM 1505 C CA . SER A 1 192 ? -8.388 19.964 15.329 1.00 83.19 192 SER A CA 1
ATOM 1506 C C . SER A 1 192 ? -9.508 20.596 14.500 1.00 83.19 192 SER A C 1
ATOM 1508 O O . SER A 1 192 ? -10.672 20.580 14.913 1.00 83.19 192 SER A O 1
ATOM 1510 N N . ILE A 1 193 ? -9.189 21.063 13.297 1.00 86.38 193 ILE A N 1
ATOM 1511 C CA . ILE A 1 193 ? -10.139 21.578 12.309 1.00 86.38 193 ILE A CA 1
ATOM 1512 C C . ILE A 1 193 ? -10.310 20.540 11.195 1.00 86.38 193 ILE A C 1
ATOM 1514 O O . ILE A 1 193 ? -9.337 20.056 10.623 1.00 86.38 193 ILE A O 1
ATOM 1518 N N . LYS A 1 194 ? -11.558 20.197 10.858 1.00 91.38 194 LYS A N 1
ATOM 1519 C CA . LYS A 1 194 ? -11.860 19.318 9.717 1.00 91.38 194 LYS A CA 1
ATOM 1520 C C . LYS A 1 194 ? -12.117 20.162 8.474 1.00 91.38 194 LYS A C 1
ATOM 1522 O O . LYS A 1 194 ? -13.031 20.983 8.474 1.00 91.38 194 LYS A O 1
ATOM 1527 N N . GLN A 1 195 ? -11.365 19.923 7.409 1.00 93.56 195 GLN A N 1
ATOM 1528 C CA . GLN A 1 195 ? -11.551 20.577 6.109 1.00 93.56 195 GLN A CA 1
ATOM 1529 C C . GLN A 1 195 ? -11.817 19.535 5.017 1.00 93.56 195 GLN A C 1
ATOM 1531 O O . GLN A 1 195 ? -11.599 18.344 5.235 1.00 93.56 195 GLN A O 1
ATOM 1536 N N . SER A 1 196 ? -12.320 19.949 3.849 1.00 94.69 196 SER A N 1
ATOM 1537 C CA . SER A 1 196 ? -12.299 19.059 2.677 1.00 94.69 196 SER A CA 1
ATOM 1538 C C . SER A 1 196 ? -10.845 18.820 2.274 1.00 94.69 196 SER A C 1
ATOM 1540 O O . SER A 1 196 ? -10.023 19.743 2.328 1.00 94.69 196 SER A O 1
ATOM 1542 N N . ILE A 1 197 ? -10.520 17.593 1.869 1.00 94.94 197 ILE A N 1
ATOM 1543 C CA . ILE A 1 197 ? -9.164 17.241 1.456 1.00 94.94 197 ILE A CA 1
ATOM 1544 C C . ILE A 1 197 ? -8.661 18.076 0.279 1.00 94.94 197 ILE A C 1
ATOM 1546 O O . ILE A 1 197 ? -7.475 18.396 0.235 1.00 94.94 197 ILE A O 1
ATOM 1550 N N . HIS A 1 198 ? -9.559 18.514 -0.605 1.00 95.31 198 HIS A N 1
ATOM 1551 C CA . HIS A 1 198 ? -9.234 19.359 -1.754 1.00 95.31 198 HIS A CA 1
ATOM 1552 C C . HIS A 1 198 ? -8.866 20.793 -1.361 1.00 95.31 198 HIS A C 1
ATOM 1554 O O . HIS A 1 198 ? -7.980 21.396 -1.966 1.00 95.31 198 HIS A O 1
ATOM 1560 N N . SER A 1 199 ? -9.530 21.336 -0.335 1.00 94.94 199 SER A N 1
ATOM 1561 C CA . SER A 1 199 ? -9.276 22.694 0.166 1.00 94.94 199 SER A CA 1
ATOM 1562 C C . SER A 1 199 ? -8.092 22.776 1.126 1.00 94.94 199 SER A C 1
ATOM 1564 O O . SER A 1 199 ? -7.574 23.862 1.352 1.00 94.94 199 SER A O 1
ATOM 1566 N N . ALA A 1 200 ? -7.681 21.647 1.706 1.00 93.94 200 ALA A N 1
ATOM 1567 C CA . ALA A 1 200 ? -6.595 21.590 2.681 1.00 93.94 200 ALA A CA 1
ATOM 1568 C C . ALA A 1 200 ? -5.191 21.579 2.043 1.00 93.94 200 ALA A C 1
ATOM 1570 O O . ALA A 1 200 ? -4.196 21.503 2.764 1.00 93.94 200 ALA A O 1
ATOM 1571 N N . GLY A 1 201 ? -5.109 21.614 0.706 1.00 92.94 201 GLY A N 1
ATOM 1572 C CA . GLY A 1 201 ? -3.855 21.642 -0.042 1.00 92.94 201 GLY A CA 1
ATOM 1573 C C . GLY A 1 201 ? -3.000 22.859 0.317 1.00 92.94 201 GLY A C 1
ATOM 1574 O O . GLY A 1 201 ? -3.462 23.999 0.269 1.00 92.94 201 GLY A O 1
ATOM 1575 N N . ARG A 1 202 ? -1.737 22.628 0.674 1.00 89.94 202 ARG A N 1
ATOM 1576 C CA . ARG A 1 202 ? -0.776 23.670 1.046 1.00 89.94 202 ARG A CA 1
ATOM 1577 C C . ARG A 1 202 ? 0.175 23.935 -0.128 1.00 89.94 202 ARG A C 1
ATOM 1579 O O . ARG A 1 202 ? 0.949 23.052 -0.486 1.00 89.94 202 ARG A O 1
ATOM 1586 N N . PRO A 1 203 ? 0.178 25.138 -0.738 1.00 88.44 203 PRO A N 1
ATOM 1587 C CA . PRO A 1 203 ? 0.952 25.404 -1.959 1.00 88.44 203 PRO A CA 1
ATOM 1588 C C . PRO A 1 203 ? 2.472 25.242 -1.838 1.00 88.44 203 PRO A C 1
ATOM 1590 O O . PRO A 1 203 ? 3.153 25.140 -2.852 1.00 88.44 203 PRO A O 1
ATOM 1593 N N . LYS A 1 204 ? 3.009 25.284 -0.613 1.00 85.38 204 LYS A N 1
ATOM 1594 C CA . LYS A 1 204 ? 4.450 25.192 -0.338 1.00 85.38 204 LYS A CA 1
ATOM 1595 C C . LYS A 1 204 ? 4.897 23.797 0.094 1.00 85.38 204 LYS A C 1
ATOM 1597 O O . LYS A 1 204 ? 6.098 23.587 0.244 1.00 85.38 204 LYS A O 1
ATOM 1602 N N . ASP A 1 205 ? 3.960 22.880 0.319 1.00 84.69 205 ASP A N 1
ATOM 1603 C CA . ASP A 1 205 ? 4.307 21.540 0.768 1.00 84.69 205 ASP A CA 1
ATOM 1604 C C . ASP A 1 205 ? 5.006 20.761 -0.355 1.00 84.69 205 ASP A C 1
ATOM 1606 O O . ASP A 1 205 ? 4.556 20.817 -1.506 1.00 84.69 205 ASP A O 1
ATOM 1610 N N . PRO A 1 206 ? 6.087 20.021 -0.046 1.00 80.75 206 PRO A N 1
ATOM 1611 C CA . PRO A 1 206 ? 6.710 19.104 -0.985 1.00 80.75 206 PRO A CA 1
ATOM 1612 C C . PRO A 1 206 ? 5.759 17.985 -1.407 1.00 80.75 206 PRO A C 1
ATOM 1614 O O . PRO A 1 206 ? 4.764 17.675 -0.752 1.00 80.75 206 PRO A O 1
ATOM 1617 N N . GLU A 1 207 ? 6.133 17.325 -2.497 1.00 83.56 207 GLU A N 1
ATOM 1618 C CA . GLU A 1 207 ? 5.364 16.232 -3.072 1.00 83.56 207 GLU A CA 1
ATOM 1619 C C . GLU A 1 207 ? 6.131 14.928 -2.965 1.00 83.56 207 GLU A C 1
ATOM 1621 O O . GLU A 1 207 ? 7.332 14.859 -3.237 1.00 83.56 207 GLU A O 1
ATOM 1626 N N . VAL A 1 208 ? 5.409 13.859 -2.644 1.00 82.38 208 VAL A N 1
ATOM 1627 C CA . VAL A 1 208 ? 5.916 12.498 -2.806 1.00 82.38 208 VAL A CA 1
ATOM 1628 C C . VAL A 1 208 ? 5.221 11.882 -3.997 1.00 82.38 208 VAL A C 1
ATOM 1630 O O . VAL A 1 208 ? 3.997 11.752 -4.001 1.00 82.38 208 VAL A O 1
ATOM 1633 N N . ARG A 1 209 ? 6.001 11.497 -5.004 1.00 86.75 209 ARG A N 1
ATOM 1634 C CA . ARG A 1 209 ? 5.506 10.838 -6.212 1.00 86.75 209 ARG A CA 1
ATOM 1635 C C . ARG A 1 209 ? 6.100 9.441 -6.299 1.00 86.75 209 ARG A C 1
ATOM 1637 O O . ARG A 1 209 ? 7.320 9.297 -6.290 1.00 86.75 209 ARG A O 1
ATOM 1644 N N . ASN A 1 210 ? 5.245 8.436 -6.425 1.00 87.94 210 ASN A N 1
ATOM 1645 C CA . ASN A 1 210 ? 5.660 7.102 -6.839 1.00 87.94 210 ASN A CA 1
ATOM 1646 C C . ASN A 1 210 ? 5.354 6.938 -8.322 1.00 87.94 210 ASN A C 1
ATOM 1648 O O . ASN A 1 210 ? 4.309 7.385 -8.797 1.00 87.94 210 ASN A O 1
ATOM 1652 N N . TYR A 1 211 ? 6.244 6.266 -9.040 1.00 90.00 211 TYR A N 1
ATOM 1653 C CA . TYR A 1 211 ? 6.050 5.943 -10.447 1.00 90.00 211 TYR A CA 1
ATOM 1654 C C . TYR A 1 211 ? 5.808 4.443 -10.557 1.00 90.00 211 TYR A C 1
ATOM 1656 O O . TYR A 1 211 ? 6.703 3.647 -10.285 1.00 90.00 211 TYR A O 1
ATOM 1664 N N . SER A 1 212 ? 4.590 4.049 -10.915 1.00 90.12 212 SER A N 1
ATOM 1665 C CA . SER A 1 212 ? 4.215 2.647 -11.088 1.00 90.12 212 SER A CA 1
ATOM 1666 C C . SER A 1 212 ? 4.129 2.302 -12.566 1.00 90.12 212 SER A C 1
ATOM 1668 O O . SER A 1 212 ? 3.461 2.978 -13.347 1.00 90.12 212 SER A O 1
ATOM 1670 N N . MET A 1 213 ? 4.795 1.226 -12.946 1.00 91.69 213 MET A N 1
ATOM 1671 C CA . MET A 1 213 ? 4.790 0.698 -14.301 1.00 91.69 213 MET A CA 1
ATOM 1672 C C . MET A 1 213 ? 4.077 -0.648 -14.273 1.00 91.69 213 MET A C 1
ATOM 1674 O O . MET A 1 213 ? 4.586 -1.609 -13.697 1.00 91.69 213 MET A O 1
ATOM 1678 N N . GLU A 1 214 ? 2.877 -0.697 -14.840 1.00 87.19 214 GLU A N 1
ATOM 1679 C CA . GLU A 1 214 ? 1.984 -1.854 -14.770 1.00 87.19 214 GLU A CA 1
ATOM 1680 C C . GLU A 1 214 ? 2.049 -2.649 -16.065 1.00 87.19 214 GLU A C 1
ATOM 1682 O O . GLU A 1 214 ? 2.005 -2.073 -17.147 1.00 87.19 214 GLU A O 1
ATOM 1687 N N . PHE A 1 215 ? 2.101 -3.970 -15.988 1.00 84.31 215 PHE A N 1
ATOM 1688 C CA . PHE A 1 215 ? 2.097 -4.831 -17.166 1.00 84.31 215 PHE A CA 1
ATOM 1689 C C . PHE A 1 215 ? 1.112 -5.976 -16.980 1.00 84.31 215 PHE A C 1
ATOM 1691 O O . PHE A 1 215 ? 0.885 -6.464 -15.878 1.00 84.31 215 PHE A O 1
ATOM 1698 N N . ALA A 1 216 ? 0.498 -6.401 -18.082 1.00 82.69 216 ALA A N 1
ATOM 1699 C CA . ALA A 1 216 ? -0.455 -7.500 -18.073 1.00 82.69 216 ALA A CA 1
ATOM 1700 C C . ALA A 1 216 ? 0.230 -8.822 -18.427 1.00 82.69 216 ALA A C 1
ATOM 1702 O O . ALA A 1 216 ? 1.140 -8.852 -19.258 1.00 82.69 216 ALA A O 1
ATOM 1703 N N . LYS A 1 217 ? -0.269 -9.930 -17.878 1.00 80.81 217 LYS A N 1
ATOM 1704 C CA . LYS A 1 217 ? 0.095 -11.277 -18.322 1.00 80.81 217 LYS A CA 1
ATOM 1705 C C . LYS A 1 217 ? -0.046 -11.404 -19.836 1.00 80.81 217 LYS A C 1
ATOM 1707 O O . LYS A 1 217 ? -1.061 -11.013 -20.409 1.00 80.81 217 LYS A O 1
ATOM 1712 N N . GLY A 1 218 ? 0.959 -11.999 -20.466 1.00 85.25 218 GLY A N 1
ATOM 1713 C CA . GLY A 1 218 ? 1.018 -12.185 -21.911 1.00 85.25 218 GLY A CA 1
ATOM 1714 C C . GLY A 1 218 ? 1.429 -10.933 -22.685 1.00 85.25 218 GLY A C 1
ATOM 1715 O O . GLY A 1 218 ? 1.601 -11.030 -23.896 1.00 85.25 218 GLY A O 1
ATOM 1716 N N . CYS A 1 219 ? 1.628 -9.783 -22.024 1.00 87.19 219 CYS A N 1
ATOM 1717 C CA . CYS A 1 219 ? 2.279 -8.645 -22.664 1.00 87.19 219 CYS A CA 1
ATOM 1718 C C . CYS A 1 219 ? 3.683 -9.071 -23.104 1.00 87.19 219 CYS A C 1
ATOM 1720 O O . CYS A 1 219 ? 4.442 -9.628 -22.301 1.00 87.19 219 CYS A O 1
ATOM 1722 N N . ARG A 1 220 ? 3.991 -8.853 -24.385 1.00 92.62 220 ARG A N 1
ATOM 1723 C CA . ARG A 1 220 ? 5.264 -9.214 -25.001 1.00 92.62 220 ARG A CA 1
ATOM 1724 C C . ARG A 1 220 ? 6.047 -7.949 -25.311 1.00 92.62 220 ARG A C 1
ATOM 1726 O O . ARG A 1 220 ? 5.509 -7.029 -25.923 1.00 92.62 220 ARG A O 1
ATOM 1733 N N . PHE A 1 221 ? 7.309 -7.943 -24.908 1.00 93.00 221 PHE A N 1
ATOM 1734 C CA . PHE A 1 221 ? 8.260 -6.891 -25.228 1.00 93.00 221 PHE A CA 1
ATOM 1735 C C . PHE A 1 221 ? 9.325 -7.483 -26.149 1.00 93.00 221 PHE A C 1
ATOM 1737 O O . PHE A 1 221 ? 9.920 -8.511 -25.819 1.00 93.00 221 PHE A O 1
ATOM 1744 N N . GLU A 1 222 ? 9.512 -6.881 -27.318 1.00 93.62 222 GLU A N 1
ATOM 1745 C CA . GLU A 1 222 ? 10.443 -7.312 -28.359 1.00 93.62 222 GLU A CA 1
ATOM 1746 C C . GLU A 1 222 ? 11.388 -6.166 -28.708 1.00 93.62 222 GLU A C 1
ATOM 1748 O O . GLU A 1 222 ? 10.952 -5.048 -28.998 1.00 93.62 222 GLU A O 1
ATOM 1753 N N . PHE A 1 223 ? 12.685 -6.462 -28.711 1.00 89.69 223 PHE A N 1
ATOM 1754 C CA . PHE A 1 223 ? 13.738 -5.493 -28.975 1.00 89.69 223 PHE A CA 1
ATOM 1755 C C . PHE A 1 223 ? 14.687 -6.003 -30.056 1.00 89.69 223 PHE A C 1
ATOM 1757 O O . PHE A 1 223 ? 15.175 -7.131 -29.973 1.00 89.69 223 PHE A O 1
ATOM 1764 N N . ASN A 1 224 ? 14.970 -5.150 -31.042 1.00 89.25 224 ASN A N 1
ATOM 1765 C CA . ASN A 1 224 ? 15.928 -5.426 -32.108 1.00 89.25 224 ASN A CA 1
ATOM 1766 C C . ASN A 1 224 ? 17.264 -4.770 -31.764 1.00 89.25 224 ASN A C 1
ATOM 1768 O O . ASN A 1 224 ? 17.342 -3.544 -31.690 1.00 89.25 224 ASN A O 1
ATOM 1772 N N . ARG A 1 225 ? 18.303 -5.581 -31.572 1.00 87.06 225 ARG A N 1
ATOM 1773 C CA . ARG A 1 225 ? 19.681 -5.106 -31.398 1.00 87.06 225 ARG A CA 1
ATOM 1774 C C . ARG A 1 225 ? 20.292 -4.765 -32.757 1.00 87.06 225 ARG A C 1
ATOM 1776 O O . ARG A 1 225 ? 19.880 -5.315 -33.783 1.00 87.06 225 ARG A O 1
ATOM 1783 N N . SER A 1 226 ? 21.296 -3.889 -32.783 1.00 87.88 226 SER A N 1
ATOM 1784 C CA . SER A 1 226 ? 21.990 -3.530 -34.033 1.00 87.88 226 SER A CA 1
ATOM 1785 C C . SER A 1 226 ? 22.707 -4.694 -34.724 1.00 87.88 226 SER A C 1
ATOM 1787 O O . SER A 1 226 ? 22.920 -4.641 -35.935 1.00 87.88 226 SER A O 1
ATOM 1789 N N . ASP A 1 227 ? 23.025 -5.769 -33.996 1.00 90.00 227 ASP A N 1
ATOM 1790 C CA . ASP A 1 227 ? 23.580 -7.013 -34.547 1.00 90.00 227 ASP A CA 1
ATOM 1791 C C . ASP A 1 227 ? 22.526 -7.923 -35.216 1.00 90.00 227 ASP A C 1
ATOM 1793 O O . ASP A 1 227 ? 22.863 -8.989 -35.733 1.00 90.00 227 ASP A O 1
ATOM 1797 N N . GLY A 1 228 ? 21.257 -7.501 -35.243 1.00 90.56 228 GLY A N 1
ATOM 1798 C CA . GLY A 1 228 ? 20.140 -8.244 -35.826 1.00 90.56 228 GLY A CA 1
ATOM 1799 C C . GLY A 1 228 ? 19.527 -9.292 -34.894 1.00 90.56 228 GLY A C 1
ATOM 1800 O O . GLY A 1 228 ? 18.582 -9.974 -35.295 1.00 90.56 228 GLY A O 1
ATOM 1801 N N . MET A 1 229 ? 20.022 -9.430 -33.660 1.00 88.62 229 MET A N 1
ATOM 1802 C CA . MET A 1 229 ? 19.419 -10.307 -32.661 1.00 88.62 229 MET A CA 1
ATOM 1803 C C . MET A 1 229 ? 18.120 -9.696 -32.119 1.00 88.62 229 MET A C 1
ATOM 1805 O O . MET A 1 229 ? 18.077 -8.532 -31.714 1.00 88.62 229 MET A O 1
ATOM 1809 N N . ILE A 1 230 ? 17.067 -10.515 -32.065 1.00 90.06 230 ILE A N 1
ATOM 1810 C CA . ILE A 1 230 ? 15.790 -10.156 -31.445 1.00 90.06 230 ILE A CA 1
ATOM 1811 C C . ILE A 1 230 ? 15.766 -10.731 -30.032 1.00 90.06 230 ILE A C 1
ATOM 1813 O O . ILE A 1 230 ? 15.752 -11.951 -29.857 1.00 90.06 230 ILE A O 1
ATOM 1817 N N . CYS A 1 231 ? 15.728 -9.862 -29.026 1.00 88.19 231 CYS A N 1
ATOM 1818 C CA . CYS A 1 231 ? 15.434 -10.267 -27.657 1.00 88.19 231 CYS A CA 1
ATOM 1819 C C . CYS A 1 231 ? 13.932 -10.106 -27.413 1.00 88.19 231 CYS A C 1
ATOM 1821 O O . CYS A 1 231 ? 13.371 -9.047 -27.696 1.00 88.19 231 CYS A O 1
ATOM 1823 N N . SER A 1 232 ? 13.267 -11.133 -26.878 1.00 91.88 232 SER A N 1
ATOM 1824 C CA . SER A 1 232 ? 11.852 -11.025 -26.523 1.00 91.88 232 SER A CA 1
ATOM 1825 C C . SER A 1 232 ? 11.550 -11.634 -25.171 1.00 91.88 232 SER A C 1
ATOM 1827 O O . SER A 1 232 ? 12.035 -12.719 -24.860 1.00 91.88 232 SER A O 1
ATOM 1829 N N . ILE A 1 233 ? 10.668 -10.980 -24.430 1.00 90.81 233 ILE A N 1
ATOM 1830 C CA . ILE A 1 233 ? 10.161 -11.452 -23.149 1.00 90.81 233 ILE A CA 1
ATOM 1831 C C . ILE A 1 233 ? 8.640 -11.371 -23.131 1.00 90.81 233 ILE A C 1
ATOM 1833 O O . ILE A 1 233 ? 8.041 -10.507 -23.768 1.00 90.81 233 ILE A O 1
ATOM 1837 N N . SER A 1 234 ? 7.994 -12.282 -22.411 1.00 89.69 234 SER A N 1
ATOM 1838 C CA . SER A 1 234 ? 6.556 -12.227 -22.159 1.00 89.69 234 SER A CA 1
ATOM 1839 C C . SER A 1 234 ? 6.295 -12.292 -20.666 1.00 89.69 234 SER A C 1
ATOM 1841 O O . SER A 1 234 ? 6.819 -13.171 -19.984 1.00 89.69 234 SER A O 1
ATOM 1843 N N . ALA A 1 235 ? 5.466 -11.380 -20.165 1.00 84.62 235 ALA A N 1
ATOM 1844 C CA . ALA A 1 235 ? 5.081 -11.373 -18.763 1.00 84.62 235 ALA A CA 1
ATOM 1845 C C . ALA A 1 235 ? 4.271 -12.640 -18.429 1.00 84.62 235 ALA A C 1
ATOM 1847 O O . ALA A 1 235 ? 3.211 -12.891 -19.010 1.00 84.62 235 ALA A O 1
ATOM 1848 N N . SER A 1 236 ? 4.753 -13.449 -17.485 1.00 79.38 236 SER A N 1
ATOM 1849 C CA . SER A 1 236 ? 4.088 -14.697 -17.067 1.00 79.38 236 SER A CA 1
ATOM 1850 C C . SER A 1 236 ? 2.858 -14.463 -16.175 1.00 79.38 236 SER A C 1
ATOM 1852 O O . SER A 1 236 ? 1.962 -15.312 -16.096 1.00 79.38 236 SER A O 1
ATOM 1854 N N . ALA A 1 237 ? 2.783 -13.284 -15.559 1.00 75.19 237 ALA A N 1
ATOM 1855 C CA . ALA A 1 237 ? 1.677 -12.778 -14.757 1.00 75.19 237 ALA A CA 1
ATOM 1856 C C . ALA A 1 237 ? 1.507 -11.273 -15.009 1.00 75.19 237 ALA A C 1
ATOM 1858 O O . ALA A 1 237 ? 2.416 -10.635 -15.540 1.00 75.19 237 ALA A O 1
ATOM 1859 N N . SER A 1 238 ? 0.349 -10.716 -14.645 1.00 74.00 238 SER A N 1
ATOM 1860 C CA . SER A 1 238 ? 0.256 -9.265 -14.502 1.00 74.00 238 SER A CA 1
ATOM 1861 C C . SER A 1 238 ? 0.902 -8.875 -13.176 1.00 74.00 238 SER A C 1
ATOM 1863 O O . SER A 1 238 ? 0.942 -9.675 -12.234 1.00 74.00 238 SER A O 1
ATOM 1865 N N . ASP A 1 239 ? 1.512 -7.702 -13.164 1.00 77.19 239 ASP A N 1
ATOM 1866 C CA . ASP A 1 239 ? 2.158 -7.149 -11.986 1.00 77.19 239 ASP A CA 1
ATOM 1867 C C . ASP A 1 239 ? 2.436 -5.663 -12.226 1.00 77.19 239 ASP A C 1
ATOM 1869 O O . ASP A 1 239 ? 2.152 -5.098 -13.294 1.00 77.19 239 ASP A O 1
ATOM 1873 N N . ARG A 1 240 ? 3.064 -5.034 -11.242 1.00 83.50 240 ARG A N 1
ATOM 1874 C CA . ARG A 1 240 ? 3.629 -3.701 -11.385 1.00 83.50 240 ARG A CA 1
ATOM 1875 C C . ARG A 1 240 ? 4.998 -3.615 -10.744 1.00 83.50 240 ARG A C 1
ATOM 1877 O O . ARG A 1 240 ? 5.309 -4.323 -9.793 1.00 83.50 240 ARG A O 1
ATOM 1884 N N . VAL A 1 241 ? 5.786 -2.676 -11.240 1.00 85.31 241 VAL A N 1
ATOM 1885 C CA . VAL A 1 241 ? 7.002 -2.216 -10.574 1.00 85.31 241 VAL A CA 1
ATOM 1886 C C . VAL A 1 241 ? 6.762 -0.811 -10.076 1.00 85.31 241 VAL A C 1
ATOM 1888 O O . VAL A 1 241 ? 6.281 0.035 -10.827 1.00 85.31 241 VAL A O 1
ATOM 1891 N N . ILE A 1 242 ? 7.091 -0.562 -8.813 1.00 84.56 242 ILE A N 1
ATOM 1892 C CA . ILE A 1 242 ? 6.977 0.769 -8.217 1.00 84.56 242 ILE A CA 1
ATOM 1893 C C . ILE A 1 242 ? 8.382 1.333 -8.034 1.00 84.56 242 ILE A C 1
ATOM 1895 O O . ILE A 1 242 ? 9.144 0.853 -7.192 1.00 84.56 242 ILE A O 1
ATOM 1899 N N . ALA A 1 243 ? 8.714 2.366 -8.804 1.00 86.88 243 ALA A N 1
ATOM 1900 C CA . ALA A 1 243 ? 9.859 3.217 -8.531 1.00 86.88 243 ALA A CA 1
ATOM 1901 C C . ALA A 1 243 ? 9.466 4.218 -7.441 1.00 86.88 243 ALA A C 1
ATOM 1903 O O . ALA A 1 243 ? 8.683 5.150 -7.664 1.00 86.88 243 ALA A O 1
ATOM 1904 N N . VAL A 1 244 ? 9.981 3.978 -6.238 1.00 79.56 244 VAL A N 1
ATOM 1905 C CA . VAL A 1 244 ? 9.687 4.798 -5.061 1.00 79.56 244 VAL A CA 1
ATOM 1906 C C . VAL A 1 244 ? 10.668 5.960 -5.021 1.00 79.56 244 VAL A C 1
ATOM 1908 O O . VAL A 1 244 ? 11.883 5.739 -4.990 1.00 79.56 244 VAL A O 1
ATOM 1911 N N . ALA A 1 245 ? 10.152 7.190 -4.989 1.00 65.19 245 ALA A N 1
ATOM 1912 C CA . ALA A 1 245 ? 10.987 8.347 -4.714 1.00 65.19 245 ALA A CA 1
ATOM 1913 C C . ALA A 1 245 ? 11.445 8.314 -3.243 1.00 65.19 245 ALA A C 1
ATOM 1915 O O . ALA A 1 245 ? 10.617 8.237 -2.334 1.00 65.19 245 ALA A O 1
ATOM 1916 N N . PRO A 1 246 ? 12.755 8.332 -2.973 1.00 56.31 246 PRO A N 1
ATOM 1917 C CA . PRO A 1 246 ? 13.296 8.350 -1.632 1.00 56.31 246 PRO A CA 1
ATOM 1918 C C . PRO A 1 246 ? 13.095 9.749 -1.048 1.00 56.31 246 PRO A C 1
ATOM 1920 O O . PRO A 1 246 ? 13.713 10.726 -1.473 1.00 56.31 246 PRO A O 1
ATOM 1923 N N . GLY A 1 247 ? 12.213 9.820 -0.057 1.00 53.72 247 GLY A N 1
ATOM 1924 C CA . GLY A 1 247 ? 11.928 11.044 0.679 1.00 53.72 247 GLY A CA 1
ATOM 1925 C C . GLY A 1 247 ? 11.009 12.025 -0.052 1.00 53.72 247 GLY A C 1
ATOM 1926 O O . GLY A 1 247 ? 10.669 11.880 -1.226 1.00 53.72 247 GLY A O 1
ATOM 1927 N N . TYR A 1 248 ? 10.586 13.036 0.701 1.00 50.75 248 TYR A N 1
ATOM 1928 C CA . TYR A 1 248 ? 9.849 14.185 0.195 1.00 50.75 248 TYR A CA 1
ATOM 1929 C C . TYR A 1 248 ? 10.805 15.027 -0.639 1.00 50.75 248 TYR A C 1
ATOM 1931 O O . TYR A 1 248 ? 11.789 15.549 -0.119 1.00 50.75 248 TYR A O 1
ATOM 1939 N N . ARG A 1 249 ? 10.549 15.137 -1.942 1.00 49.25 249 ARG A N 1
ATOM 1940 C CA . ARG A 1 249 ? 11.326 16.028 -2.801 1.00 49.25 249 ARG A CA 1
ATOM 1941 C C . ARG A 1 249 ? 10.572 17.340 -2.950 1.00 49.25 249 ARG A C 1
ATOM 1943 O O . ARG A 1 249 ? 9.384 17.359 -3.273 1.00 49.25 249 ARG A O 1
ATOM 1950 N N . PHE A 1 250 ? 11.278 18.446 -2.733 1.00 48.19 250 PHE A N 1
ATOM 1951 C CA . PHE A 1 250 ? 10.764 19.774 -3.034 1.00 48.19 250 PHE A CA 1
ATOM 1952 C C . PHE A 1 250 ? 10.783 19.949 -4.550 1.00 48.19 250 PHE A C 1
ATOM 1954 O O . PHE A 1 250 ? 11.806 20.307 -5.141 1.00 48.19 250 PHE A O 1
ATOM 1961 N N . PHE A 1 251 ? 9.653 19.666 -5.194 1.00 43.66 251 PHE A N 1
ATOM 1962 C CA . PHE A 1 251 ? 9.424 20.160 -6.541 1.00 43.66 251 PHE A CA 1
ATOM 1963 C C . PHE A 1 251 ? 9.059 21.635 -6.412 1.00 43.66 251 PHE A C 1
ATOM 1965 O O . PHE A 1 251 ? 7.981 21.958 -5.922 1.00 43.66 251 PHE A O 1
ATOM 1972 N N . ASN A 1 252 ? 9.965 22.536 -6.791 1.00 45.59 252 ASN A N 1
ATOM 1973 C CA . ASN A 1 252 ? 9.643 23.955 -6.863 1.00 45.59 252 ASN A CA 1
ATOM 1974 C C . ASN A 1 252 ? 8.966 24.221 -8.222 1.00 45.59 252 ASN A C 1
ATOM 1976 O O . ASN A 1 252 ? 9.660 24.244 -9.245 1.00 45.59 252 ASN A O 1
ATOM 1980 N N . PRO A 1 253 ? 7.637 24.454 -8.270 1.00 41.91 253 PRO A N 1
ATOM 1981 C CA . PRO A 1 253 ? 6.912 24.594 -9.534 1.00 41.91 253 PRO A CA 1
ATOM 1982 C C . PRO A 1 253 ? 7.381 25.809 -10.343 1.00 41.91 253 PRO A C 1
ATOM 1984 O O . PRO A 1 253 ? 7.267 25.829 -11.563 1.00 41.91 253 PRO A O 1
ATOM 1987 N N . SER A 1 254 ? 7.927 26.817 -9.658 1.00 39.66 254 SER A N 1
ATOM 1988 C CA . SER A 1 254 ? 8.420 28.062 -10.249 1.00 39.66 254 SER A CA 1
ATOM 1989 C C . SER A 1 254 ? 9.796 27.936 -10.905 1.00 39.66 254 SER A C 1
ATOM 1991 O O . SER A 1 254 ? 10.118 28.758 -11.758 1.00 39.66 254 SER A O 1
ATOM 1993 N N . SER A 1 255 ? 10.618 26.954 -10.520 1.00 44.97 255 SER A N 1
ATOM 1994 C CA . SER A 1 255 ? 11.972 26.790 -11.073 1.00 44.97 255 SER A CA 1
ATOM 1995 C C . SER A 1 255 ? 12.156 25.534 -11.921 1.00 44.97 255 SER A C 1
ATOM 1997 O O . SER A 1 255 ? 13.166 25.438 -12.610 1.00 44.97 255 SER A O 1
ATOM 1999 N N . GLY A 1 256 ? 11.232 24.568 -11.860 1.00 48.91 256 GLY A N 1
ATOM 2000 C CA . GLY A 1 256 ? 11.378 23.273 -12.537 1.00 48.91 256 GLY A CA 1
ATOM 2001 C C . GLY A 1 256 ? 12.531 22.410 -12.002 1.00 48.91 256 GLY A C 1
ATOM 2002 O O . GLY A 1 256 ? 12.762 21.324 -12.521 1.00 48.91 256 GLY A O 1
ATOM 2003 N N . ASN A 1 257 ? 13.239 22.869 -10.963 1.00 42.91 257 ASN A N 1
ATOM 2004 C CA . ASN A 1 257 ? 14.370 22.169 -10.363 1.00 42.91 257 ASN A CA 1
ATOM 2005 C C . ASN A 1 257 ? 13.925 21.369 -9.135 1.00 42.91 257 ASN A C 1
ATOM 2007 O O . ASN A 1 257 ? 13.158 21.851 -8.296 1.00 42.91 257 ASN A O 1
ATOM 2011 N N . VAL A 1 258 ? 14.474 20.162 -9.007 1.00 48.12 258 VAL A N 1
ATOM 2012 C CA . VAL A 1 258 ? 14.310 19.290 -7.841 1.00 48.12 258 VAL A CA 1
ATOM 2013 C C . VAL A 1 258 ? 15.384 19.646 -6.812 1.00 48.12 258 VAL A C 1
ATOM 2015 O O . VAL A 1 258 ? 16.556 19.337 -7.016 1.00 48.12 258 VAL A O 1
ATOM 2018 N N . ASN A 1 259 ? 15.005 20.283 -5.701 1.00 45.22 259 ASN A N 1
ATOM 2019 C CA . ASN A 1 259 ? 15.926 20.459 -4.575 1.00 45.22 259 ASN A CA 1
ATOM 2020 C C . ASN A 1 259 ? 15.893 19.206 -3.691 1.00 45.22 259 ASN A C 1
ATOM 2022 O O . ASN A 1 259 ? 14.853 18.842 -3.137 1.00 45.22 259 ASN A O 1
ATOM 2026 N N . THR A 1 260 ? 17.044 18.548 -3.557 1.00 45.22 260 THR A N 1
ATOM 2027 C CA . THR A 1 260 ? 17.268 17.448 -2.615 1.00 45.22 260 THR A CA 1
ATOM 2028 C C . THR A 1 260 ? 17.756 18.023 -1.291 1.00 45.22 260 THR A C 1
ATOM 2030 O O . THR A 1 260 ? 18.961 18.126 -1.059 1.00 45.22 260 THR A O 1
ATOM 2033 N N . GLU A 1 261 ? 16.845 18.421 -0.408 1.00 46.12 261 GLU A N 1
ATOM 2034 C CA . GLU A 1 261 ? 17.215 18.455 1.007 1.00 46.12 261 GLU A CA 1
ATOM 2035 C C . GLU A 1 261 ? 17.222 17.004 1.502 1.00 46.12 261 GLU A C 1
ATOM 2037 O O . GLU A 1 261 ? 16.226 16.292 1.412 1.00 46.12 261 GLU A O 1
ATOM 2042 N N . ASN A 1 262 ? 18.394 16.533 1.939 1.00 40.19 262 ASN A N 1
ATOM 2043 C CA . ASN A 1 262 ? 18.644 15.138 2.328 1.00 40.19 262 ASN A CA 1
ATOM 2044 C C . ASN A 1 262 ? 17.986 14.731 3.652 1.00 40.19 262 ASN A C 1
ATOM 2046 O O . ASN A 1 262 ? 18.146 13.591 4.095 1.00 40.19 262 ASN A O 1
ATOM 2050 N N . THR A 1 263 ? 17.272 15.642 4.300 1.00 42.12 263 THR A N 1
ATOM 2051 C CA . THR A 1 263 ? 16.597 15.370 5.561 1.00 42.12 263 THR A CA 1
ATOM 2052 C C . THR A 1 263 ? 15.140 15.058 5.240 1.00 42.12 263 THR A C 1
ATOM 2054 O O . THR A 1 263 ? 14.459 15.937 4.712 1.00 42.12 263 THR A O 1
ATOM 2057 N N . PRO A 1 264 ? 14.638 13.834 5.510 1.00 43.75 264 PRO A N 1
ATOM 2058 C CA . PRO A 1 264 ? 13.204 13.579 5.535 1.00 43.75 264 PRO A CA 1
ATOM 2059 C C . PRO A 1 264 ? 12.581 14.655 6.430 1.00 43.75 264 PRO A C 1
ATOM 2061 O O . PRO A 1 264 ? 12.960 14.743 7.595 1.00 43.75 264 PRO A O 1
ATOM 2064 N N . PRO A 1 265 ? 11.736 15.534 5.892 1.00 45.03 265 PRO A N 1
ATOM 2065 C CA . PRO A 1 265 ? 11.400 16.760 6.587 1.00 45.03 265 PRO A CA 1
ATOM 2066 C C . PRO A 1 265 ? 10.499 16.480 7.803 1.00 45.03 265 PRO A C 1
ATOM 2068 O O . PRO A 1 265 ? 9.663 15.572 7.764 1.00 45.03 265 PRO A O 1
ATOM 2071 N N . ASP A 1 266 ? 10.711 17.270 8.863 1.00 46.56 266 ASP A N 1
ATOM 2072 C CA . ASP A 1 266 ? 10.107 17.239 10.206 1.00 46.56 266 ASP A CA 1
ATOM 2073 C C . ASP A 1 266 ? 8.782 16.471 10.340 1.00 46.56 266 ASP A C 1
ATOM 2075 O O . ASP A 1 266 ? 7.697 17.044 10.309 1.00 46.56 266 ASP A O 1
ATOM 2079 N N . ILE A 1 267 ? 8.868 15.168 10.651 1.00 49.00 267 ILE A N 1
ATOM 2080 C CA . ILE A 1 267 ? 7.804 14.446 11.380 1.00 49.00 267 ILE A CA 1
ATOM 2081 C C . ILE A 1 267 ? 7.968 14.748 12.882 1.00 49.00 267 ILE A C 1
ATOM 2083 O O . ILE A 1 267 ? 7.819 13.867 13.728 1.00 49.00 267 ILE A O 1
ATOM 2087 N N . ALA A 1 268 ? 8.369 15.976 13.235 1.00 42.69 268 ALA A N 1
ATOM 2088 C CA . ALA A 1 268 ? 8.745 16.299 14.606 1.00 42.69 268 ALA A CA 1
ATOM 2089 C C . ALA A 1 268 ? 7.582 16.124 15.563 1.00 42.69 268 ALA A C 1
ATOM 2091 O O . ALA A 1 268 ? 7.814 15.755 16.711 1.00 42.69 268 ALA A O 1
ATOM 2092 N N . HIS A 1 269 ? 6.349 16.280 15.072 1.00 50.50 269 HIS A N 1
ATOM 2093 C CA . HIS A 1 269 ? 5.145 16.013 15.832 1.00 50.50 269 HIS A CA 1
ATOM 2094 C C . HIS A 1 269 ? 4.024 15.488 14.932 1.00 50.50 269 HIS A C 1
ATOM 2096 O O . HIS A 1 269 ? 3.688 16.091 13.915 1.00 50.50 269 HIS A O 1
ATOM 2102 N N . ILE A 1 270 ? 3.415 14.372 15.335 1.00 56.75 270 ILE A N 1
ATOM 2103 C CA . ILE A 1 270 ? 2.284 13.735 14.633 1.00 56.75 270 ILE A CA 1
ATOM 2104 C C . ILE A 1 270 ? 1.103 14.680 14.539 1.00 56.75 270 ILE A C 1
ATOM 2106 O O . ILE A 1 270 ? 0.345 14.626 13.582 1.00 56.75 270 ILE A O 1
ATOM 2110 N N . LEU A 1 271 ? 0.940 15.516 15.560 1.00 61.78 271 LEU A N 1
ATOM 2111 C CA . LEU A 1 271 ? -0.147 16.461 15.716 1.00 61.78 271 LEU A CA 1
ATOM 2112 C C . LEU A 1 271 ? 0.305 17.585 16.673 1.00 61.78 271 LEU A C 1
ATOM 2114 O O . LEU A 1 271 ? -0.298 17.758 17.731 1.00 61.78 271 LEU A O 1
ATOM 2118 N N . ALA A 1 272 ? 1.389 18.316 16.387 1.00 55.31 272 ALA A N 1
ATOM 2119 C CA . ALA A 1 272 ? 1.662 19.562 17.122 1.00 55.31 272 ALA A CA 1
ATOM 2120 C C . ALA A 1 272 ? 1.308 20.783 16.288 1.00 55.31 272 ALA A C 1
ATOM 2122 O O . ALA A 1 272 ? 1.453 20.784 15.068 1.00 55.31 272 ALA A O 1
ATOM 2123 N N . ALA A 1 273 ? 0.884 21.822 17.001 1.00 47.47 273 ALA A N 1
ATOM 2124 C CA . ALA A 1 273 ? 0.698 23.165 16.475 1.00 47.47 273 ALA A CA 1
ATOM 2125 C C . ALA A 1 273 ? 2.016 23.787 15.974 1.00 47.47 273 ALA A C 1
ATOM 2127 O O . ALA A 1 273 ? 2.017 24.537 15.007 1.00 47.47 273 ALA A O 1
ATOM 2128 N N . ASP A 1 274 ? 3.139 23.439 16.615 1.00 51.59 274 ASP A N 1
ATOM 2129 C CA . ASP A 1 274 ? 4.490 23.860 16.239 1.00 51.59 274 ASP A CA 1
ATOM 2130 C C . ASP A 1 274 ? 5.449 22.658 16.363 1.00 51.59 274 ASP A C 1
ATOM 2132 O O . ASP A 1 274 ? 5.623 22.149 17.478 1.00 51.59 274 ASP A O 1
ATOM 2136 N N . PRO A 1 275 ? 6.079 22.215 15.256 1.00 50.03 275 PRO A N 1
ATOM 2137 C CA . PRO A 1 275 ? 7.044 21.121 15.229 1.00 50.03 275 PRO A CA 1
ATOM 2138 C C . PRO A 1 275 ? 8.283 21.298 16.129 1.00 50.03 275 PRO A C 1
ATOM 2140 O O . PRO A 1 275 ? 9.036 20.347 16.319 1.00 50.03 275 PRO A O 1
ATOM 2143 N N . GLN A 1 276 ? 8.549 22.501 16.641 1.00 51.59 276 GLN A N 1
ATOM 2144 C CA . GLN A 1 276 ? 9.714 22.774 17.485 1.00 51.59 276 GLN A CA 1
ATOM 2145 C C . GLN A 1 276 ? 9.354 23.105 18.939 1.00 51.59 276 GLN A C 1
ATOM 2147 O O . GLN A 1 276 ? 10.238 23.030 19.796 1.00 51.59 276 GLN A O 1
ATOM 2152 N N . GLN A 1 277 ? 8.103 23.488 19.247 1.00 52.84 277 GLN A N 1
ATOM 2153 C CA . GLN A 1 277 ? 7.742 24.040 20.570 1.00 52.84 277 GLN A CA 1
ATOM 2154 C C . GLN A 1 277 ? 6.303 23.758 21.056 1.00 52.84 277 GLN A C 1
ATOM 2156 O O . GLN A 1 277 ? 5.962 24.139 22.179 1.00 52.84 277 GLN A O 1
ATOM 2161 N N . GLY A 1 278 ? 5.445 23.102 20.268 1.00 56.62 278 GLY A N 1
ATOM 2162 C CA . GLY A 1 278 ? 4.036 22.901 20.626 1.00 56.62 278 GLY A CA 1
ATOM 2163 C C . GLY A 1 278 ? 3.786 21.668 21.512 1.00 56.62 278 GLY A C 1
ATOM 2164 O O . GLY A 1 278 ? 4.428 20.633 21.319 1.00 56.62 278 GLY A O 1
ATOM 2165 N N . PRO A 1 279 ? 2.829 21.712 22.463 1.00 59.47 279 PRO A N 1
ATOM 2166 C CA . PRO A 1 279 ? 2.348 20.500 23.117 1.00 59.47 279 PRO A CA 1
ATOM 2167 C C . PRO A 1 279 ? 1.662 19.586 22.091 1.00 59.47 279 PRO A C 1
ATOM 2169 O O . PRO A 1 279 ? 1.013 20.051 21.153 1.00 59.47 279 PRO A O 1
ATOM 2172 N N . SER A 1 280 ? 1.787 18.274 22.284 1.00 73.25 280 SER A N 1
ATOM 2173 C CA . SER A 1 280 ? 1.036 17.295 21.498 1.00 73.25 280 SER A CA 1
ATOM 2174 C C . SER A 1 280 ? -0.467 17.508 21.655 1.00 73.25 280 SER A C 1
ATOM 2176 O O . SER A 1 280 ? -0.959 17.604 22.782 1.00 73.25 280 SER A O 1
ATOM 2178 N N . CYS A 1 281 ? -1.214 17.515 20.548 1.00 81.94 281 CYS A N 1
ATOM 2179 C CA . CYS A 1 281 ? -2.676 17.446 20.592 1.00 81.94 281 CYS A CA 1
ATOM 2180 C C . CYS A 1 281 ? -3.214 16.027 20.335 1.00 81.94 281 CYS A C 1
ATOM 2182 O O . CYS A 1 281 ? -4.422 15.850 20.172 1.00 81.94 281 CYS A O 1
ATOM 2184 N N . ALA A 1 282 ? -2.362 14.991 20.359 1.00 85.50 282 ALA A N 1
ATOM 2185 C CA . ALA A 1 282 ? -2.771 13.606 20.104 1.00 85.50 282 ALA A CA 1
ATOM 2186 C C . ALA A 1 282 ? -3.908 13.146 21.031 1.00 85.50 282 ALA A C 1
ATOM 2188 O O . ALA A 1 282 ? -4.905 12.601 20.557 1.00 85.50 282 ALA A O 1
ATOM 2189 N N . ALA A 1 283 ? -3.818 13.453 22.330 1.00 85.81 283 ALA A N 1
ATOM 2190 C CA . ALA A 1 283 ? -4.869 13.137 23.297 1.00 85.81 283 ALA A CA 1
ATOM 2191 C C . ALA A 1 283 ? -6.197 13.857 22.991 1.00 85.81 283 ALA A C 1
ATOM 2193 O O . ALA A 1 283 ? -7.267 13.272 23.151 1.00 85.81 283 ALA A O 1
ATOM 2194 N N . GLN A 1 284 ? -6.150 15.105 22.513 1.00 86.50 284 GLN A N 1
ATOM 2195 C CA . GLN A 1 284 ? -7.339 15.866 22.117 1.00 86.50 284 GLN A CA 1
ATOM 2196 C C . GLN A 1 284 ? -7.951 15.317 20.824 1.00 86.50 284 GLN A C 1
ATOM 2198 O O . GLN A 1 284 ? -9.162 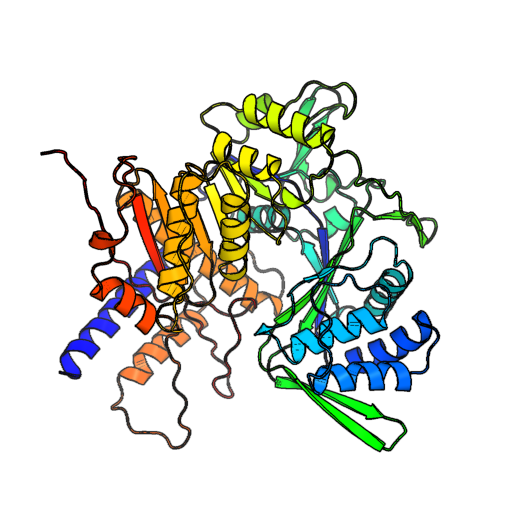15.123 20.739 1.00 86.50 284 GLN A O 1
ATOM 2203 N N . VAL A 1 285 ? -7.128 15.002 19.825 1.00 90.25 285 VAL A N 1
ATOM 2204 C CA . VAL A 1 285 ? -7.584 14.369 18.581 1.00 90.25 285 VAL A CA 1
ATOM 2205 C C . VAL A 1 285 ? -8.203 12.999 18.867 1.00 90.25 285 VAL A C 1
ATOM 2207 O O . VAL A 1 285 ? -9.254 12.677 18.312 1.00 90.25 285 VAL A O 1
ATOM 2210 N N . ALA A 1 286 ? -7.638 12.240 19.805 1.00 91.62 286 ALA A N 1
ATOM 2211 C CA . ALA A 1 286 ? -8.169 10.964 20.272 1.00 91.62 286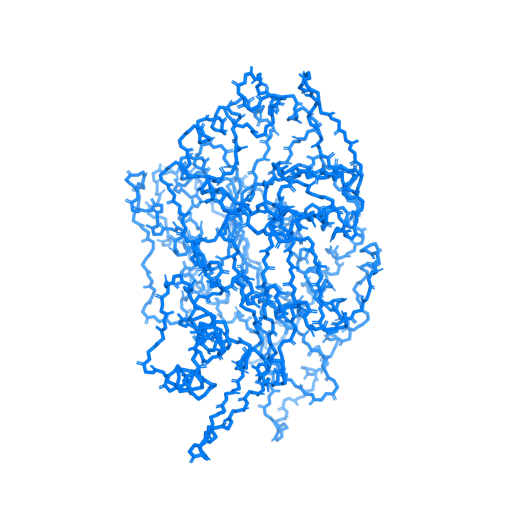 ALA A CA 1
ATOM 2212 C C . ALA A 1 286 ? -9.529 11.061 20.991 1.00 91.62 286 ALA A C 1
ATOM 2214 O O . ALA A 1 286 ? -10.235 10.059 21.119 1.00 91.62 286 ALA A O 1
ATOM 2215 N N . GLN A 1 287 ? -9.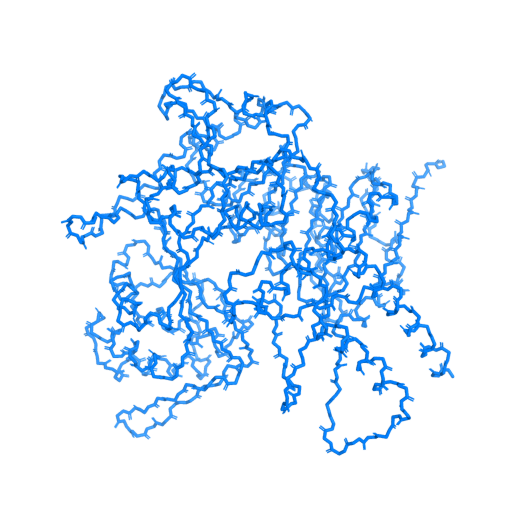953 12.246 21.444 1.00 89.88 287 GLN A N 1
ATOM 2216 C CA . GLN A 1 287 ? -11.331 12.442 21.919 1.00 89.88 287 GLN A CA 1
ATOM 2217 C C . GLN A 1 287 ? -12.328 12.379 20.757 1.00 89.88 287 GLN A C 1
ATOM 2219 O O . GLN A 1 287 ? -13.445 11.896 20.930 1.00 89.88 287 GLN A O 1
ATOM 2224 N N . ASN A 1 288 ? -11.907 12.818 19.568 1.00 91.62 288 ASN A N 1
ATOM 2225 C CA . ASN A 1 288 ? -12.738 12.872 18.369 1.00 91.62 288 ASN A CA 1
ATOM 2226 C C . ASN A 1 288 ? -12.599 11.630 17.484 1.00 91.62 288 ASN A C 1
ATOM 2228 O O . ASN A 1 288 ? -13.552 11.291 16.786 1.00 91.62 288 ASN A O 1
ATOM 2232 N N . TYR A 1 289 ? -11.448 10.953 17.510 1.00 94.00 289 TYR A N 1
ATOM 2233 C CA . TYR A 1 289 ? -11.133 9.790 16.677 1.00 94.00 289 TYR A CA 1
ATOM 2234 C C . TYR A 1 289 ? -10.657 8.623 17.536 1.00 94.00 289 TYR A C 1
ATOM 2236 O O . TYR A 1 289 ? -9.559 8.660 18.085 1.00 94.00 289 TYR A O 1
ATOM 2244 N N . LYS A 1 290 ? -11.486 7.582 17.642 1.00 95.69 290 LYS A N 1
ATOM 2245 C CA . LYS A 1 290 ? -11.217 6.409 18.492 1.00 95.69 290 LYS A CA 1
ATOM 2246 C C . LYS A 1 290 ? -10.532 5.264 17.758 1.00 95.69 290 LYS A C 1
ATOM 2248 O O . LYS A 1 290 ? -10.035 4.342 18.392 1.00 95.69 290 LYS A O 1
ATOM 2253 N N . HIS A 1 291 ? -10.465 5.332 16.433 1.00 96.69 291 HIS A N 1
ATOM 2254 C CA . HIS A 1 291 ? -9.823 4.312 15.614 1.00 96.69 291 HIS A CA 1
ATOM 2255 C C . HIS A 1 291 ? -8.741 4.950 14.753 1.00 96.69 291 HIS A C 1
ATOM 2257 O O . HIS A 1 291 ? -9.033 5.813 13.927 1.00 96.69 291 HIS A O 1
ATOM 2263 N N . TRP A 1 292 ? -7.492 4.556 14.971 1.00 96.56 292 TRP A N 1
ATOM 2264 C CA . TRP A 1 292 ? -6.338 5.112 14.277 1.00 96.56 292 TRP A CA 1
ATOM 2265 C C . TRP A 1 292 ? -5.759 4.054 13.349 1.00 96.56 292 TRP A C 1
ATOM 2267 O O . TRP A 1 292 ? -5.519 2.923 13.764 1.00 96.56 292 TRP A O 1
ATOM 2277 N N . ILE A 1 293 ? -5.552 4.419 12.090 1.00 96.44 293 ILE A N 1
ATOM 2278 C CA . ILE A 1 293 ? -4.941 3.568 11.070 1.00 96.44 293 ILE A CA 1
ATOM 2279 C C . ILE A 1 293 ? -3.623 4.211 10.683 1.00 96.44 293 ILE A C 1
ATOM 2281 O O . ILE A 1 293 ? -3.609 5.293 10.100 1.00 96.44 293 ILE A O 1
ATOM 2285 N N . ILE A 1 294 ? -2.530 3.543 11.016 1.00 93.56 294 ILE A N 1
ATOM 2286 C CA . ILE A 1 294 ? -1.175 4.042 10.860 1.00 93.56 294 ILE A CA 1
ATOM 2287 C C . ILE A 1 294 ? -0.448 3.237 9.778 1.00 93.56 294 ILE A C 1
ATOM 2289 O O . ILE A 1 294 ? -0.379 2.017 9.833 1.00 93.56 294 ILE A O 1
ATOM 2293 N N . GLY A 1 295 ? 0.159 3.914 8.812 1.00 90.69 295 GLY A N 1
ATOM 2294 C CA . GLY A 1 295 ? 1.010 3.320 7.787 1.00 90.69 295 GLY A CA 1
ATOM 2295 C C . GLY A 1 295 ? 2.285 4.130 7.581 1.00 90.69 295 GLY A C 1
ATOM 2296 O O . GLY A 1 295 ? 2.311 5.346 7.787 1.00 90.69 295 GLY A O 1
ATOM 2297 N N . GLY A 1 296 ? 3.350 3.445 7.156 1.00 85.88 296 GLY A N 1
ATOM 2298 C CA . GLY A 1 296 ? 4.631 4.076 6.822 1.00 85.88 296 GLY A CA 1
ATOM 2299 C C . GLY A 1 296 ? 5.612 4.272 7.982 1.00 85.88 296 GLY A C 1
ATOM 2300 O O . GLY A 1 296 ? 6.597 4.984 7.810 1.00 85.88 296 GLY A O 1
ATOM 2301 N N . LEU A 1 297 ? 5.399 3.624 9.134 1.00 86.06 297 LEU A N 1
ATOM 2302 C CA . LEU A 1 297 ? 6.285 3.741 10.306 1.00 86.06 297 LEU A CA 1
ATOM 2303 C C . LEU A 1 297 ? 7.745 3.329 10.040 1.00 86.06 297 LEU A C 1
ATOM 2305 O O . LEU A 1 297 ? 8.655 3.866 10.665 1.00 86.06 297 LEU A O 1
ATOM 2309 N N . HIS A 1 298 ? 7.991 2.451 9.063 1.00 80.50 298 HIS A N 1
ATOM 2310 C CA . HIS A 1 298 ? 9.342 2.077 8.619 1.00 80.50 298 HIS A CA 1
ATOM 2311 C C . HIS A 1 298 ? 10.164 3.259 8.067 1.00 80.50 298 HIS A C 1
ATOM 2313 O O . HIS A 1 298 ? 11.388 3.168 7.969 1.00 80.50 298 HIS A O 1
ATOM 2319 N N . ASN A 1 299 ? 9.514 4.375 7.718 1.00 77.06 299 ASN A N 1
ATOM 2320 C CA . ASN A 1 299 ? 10.182 5.585 7.240 1.00 77.06 299 ASN A CA 1
ATOM 2321 C C . ASN A 1 299 ? 10.663 6.504 8.377 1.00 77.06 299 ASN A C 1
ATOM 2323 O O . ASN A 1 299 ? 11.406 7.449 8.114 1.00 77.06 299 ASN A O 1
ATOM 2327 N N . VAL A 1 300 ? 10.297 6.234 9.637 1.00 78.25 300 VAL A N 1
ATOM 2328 C CA . VAL A 1 300 ? 10.687 7.060 10.790 1.00 78.25 300 VAL A CA 1
ATOM 2329 C C . VAL A 1 300 ? 12.070 6.635 11.298 1.00 78.25 300 VAL A C 1
ATOM 2331 O O . VAL A 1 300 ? 12.216 5.724 12.117 1.00 78.25 300 VAL A O 1
ATOM 2334 N N . LYS A 1 301 ? 13.115 7.290 10.780 1.00 76.94 301 LYS A N 1
ATOM 2335 C CA . LYS A 1 301 ? 14.521 6.944 11.067 1.00 76.94 301 LYS A CA 1
ATOM 2336 C C . LYS A 1 301 ? 15.175 7.815 12.139 1.00 76.94 301 LYS A C 1
ATOM 2338 O O . LYS A 1 301 ? 16.098 7.358 12.808 1.00 76.94 301 LYS A O 1
ATOM 2343 N N . GLU A 1 302 ? 14.711 9.048 12.308 1.00 75.62 302 GLU A N 1
ATOM 2344 C CA . GLU A 1 302 ? 15.311 9.997 13.240 1.00 75.62 302 GLU A CA 1
ATOM 2345 C C . GLU A 1 302 ? 14.812 9.786 14.673 1.00 75.62 302 GLU A C 1
ATOM 2347 O O . GLU A 1 302 ? 13.611 9.713 14.928 1.00 75.62 302 GLU A O 1
ATOM 2352 N N . GLN A 1 303 ? 15.743 9.720 15.630 1.00 77.88 303 GLN A N 1
ATOM 2353 C CA . GLN A 1 303 ? 15.421 9.444 17.033 1.00 77.88 303 GLN A CA 1
ATOM 2354 C C . GLN A 1 303 ? 14.512 10.499 17.671 1.00 77.88 303 GLN A C 1
ATOM 2356 O O . GLN A 1 303 ? 13.739 10.160 18.563 1.00 77.88 303 GLN A O 1
ATOM 2361 N N . ALA A 1 304 ? 14.608 11.766 17.258 1.00 71.19 304 ALA A N 1
ATOM 2362 C CA . ALA A 1 304 ? 13.734 12.818 17.769 1.00 71.19 304 ALA A CA 1
ATOM 2363 C C . ALA A 1 304 ? 12.263 12.500 17.450 1.00 71.19 304 ALA A C 1
ATOM 2365 O O . ALA A 1 304 ? 11.434 12.467 18.355 1.00 71.19 304 ALA A O 1
ATOM 2366 N N . TYR A 1 305 ? 11.972 12.130 16.200 1.00 75.31 305 TYR A N 1
ATOM 2367 C CA . TYR A 1 305 ? 10.621 11.778 15.742 1.00 75.31 305 TYR A CA 1
ATOM 2368 C C . TYR A 1 305 ? 10.103 10.505 16.398 1.00 75.31 305 TYR A C 1
ATOM 2370 O O . TYR A 1 305 ? 8.941 10.421 16.787 1.00 75.31 305 TYR A O 1
ATOM 2378 N N . GLN A 1 306 ? 10.989 9.527 16.578 1.00 84.00 306 GLN A N 1
ATOM 2379 C CA . GLN A 1 306 ? 10.682 8.296 17.299 1.00 84.00 306 GLN A CA 1
ATOM 2380 C C . GLN A 1 306 ? 10.205 8.577 18.731 1.00 84.00 306 GLN A C 1
ATOM 2382 O O . GLN A 1 306 ? 9.189 8.024 19.151 1.00 84.00 306 GLN A O 1
ATOM 2387 N N . ARG A 1 307 ? 10.891 9.475 19.456 1.00 83.19 307 ARG A N 1
ATOM 2388 C CA . ARG A 1 307 ? 10.510 9.870 20.823 1.00 83.19 307 ARG A CA 1
ATOM 2389 C C . ARG A 1 307 ? 9.198 10.643 20.859 1.00 83.19 307 ARG A C 1
ATOM 2391 O O . ARG A 1 307 ? 8.398 10.402 21.759 1.00 83.19 307 ARG A O 1
ATOM 2398 N N . THR A 1 308 ? 8.963 11.553 19.912 1.00 77.56 308 THR A N 1
ATOM 2399 C CA . THR A 1 308 ? 7.694 12.290 19.880 1.00 77.56 308 THR A CA 1
ATOM 2400 C C . THR A 1 308 ? 6.522 11.358 19.609 1.00 77.56 308 THR A C 1
ATOM 2402 O O . THR A 1 308 ? 5.539 11.396 20.341 1.00 77.56 308 THR A O 1
ATOM 2405 N N . LEU A 1 309 ? 6.640 10.468 18.620 1.00 83.94 309 LEU A N 1
ATOM 2406 C CA . LEU A 1 309 ? 5.591 9.495 18.318 1.00 83.94 309 LEU A CA 1
ATOM 2407 C C . LEU A 1 309 ? 5.291 8.582 19.501 1.00 83.94 309 LEU A C 1
ATOM 2409 O O . LEU A 1 309 ? 4.131 8.355 19.828 1.00 83.94 309 LEU A O 1
ATOM 2413 N N . GLU A 1 310 ? 6.324 8.104 20.181 1.00 87.88 310 GLU A N 1
ATOM 2414 C CA . GLU A 1 310 ? 6.152 7.302 21.388 1.00 87.88 310 GLU A CA 1
ATOM 2415 C C . GLU A 1 310 ? 5.451 8.084 22.511 1.00 87.88 310 GLU A C 1
ATOM 2417 O O . GLU A 1 310 ? 4.545 7.554 23.153 1.00 87.88 310 GLU A O 1
ATOM 2422 N N . SER A 1 311 ? 5.804 9.359 22.704 1.00 86.00 311 SER A N 1
ATOM 2423 C CA . SER A 1 311 ? 5.138 10.252 23.661 1.00 86.00 311 SER A CA 1
ATOM 2424 C C . SER A 1 311 ? 3.658 10.469 23.323 1.00 86.00 311 SER A C 1
ATOM 2426 O O . SER A 1 311 ? 2.810 10.432 24.217 1.00 86.00 311 SER A O 1
ATOM 2428 N N . ASP A 1 312 ? 3.334 10.652 22.042 1.00 85.88 312 ASP A N 1
ATOM 2429 C CA . ASP A 1 312 ? 1.961 10.839 21.563 1.00 85.88 312 ASP A CA 1
ATOM 2430 C C . ASP A 1 312 ? 1.123 9.576 21.775 1.00 85.88 312 ASP A C 1
ATOM 2432 O O . ASP A 1 312 ? 0.006 9.654 22.287 1.00 85.88 312 ASP A O 1
ATOM 2436 N N . LEU A 1 313 ? 1.682 8.407 21.446 1.00 90.56 313 LEU A N 1
ATOM 2437 C CA . LEU A 1 313 ? 1.055 7.104 21.678 1.00 90.56 313 LEU A CA 1
ATOM 2438 C C . LEU A 1 313 ? 0.856 6.820 23.172 1.00 90.56 313 LEU A C 1
ATOM 2440 O O . LEU A 1 313 ? -0.189 6.314 23.570 1.00 90.56 313 LEU A O 1
ATOM 2444 N N . GLN A 1 314 ? 1.825 7.181 24.016 1.00 90.19 314 GLN A N 1
ATOM 2445 C CA . GLN A 1 314 ? 1.739 6.992 25.465 1.00 90.19 314 GLN A CA 1
ATOM 2446 C C . GLN A 1 314 ? 0.631 7.832 26.112 1.00 90.19 314 GLN A C 1
ATOM 2448 O O . GLN A 1 314 ? 0.083 7.438 27.141 1.00 90.19 314 GLN A O 1
ATOM 2453 N N . GLN A 1 315 ? 0.305 8.983 25.528 1.00 87.31 315 GLN A N 1
ATOM 2454 C CA . GLN A 1 315 ? -0.749 9.874 26.011 1.00 87.31 315 GLN A CA 1
ATOM 2455 C C . GLN A 1 315 ? -2.137 9.520 25.461 1.00 87.31 315 GLN A C 1
ATOM 2457 O O . GLN A 1 315 ? -3.118 10.178 25.822 1.00 87.31 315 GLN A O 1
ATOM 2462 N N . MET A 1 316 ? -2.250 8.507 24.593 1.00 89.88 316 MET A N 1
ATOM 2463 C CA . MET A 1 316 ? -3.544 8.120 24.046 1.00 89.88 316 MET A CA 1
ATOM 2464 C C . MET A 1 316 ? -4.461 7.551 25.134 1.00 89.88 316 MET A C 1
ATOM 2466 O O . MET A 1 316 ? -4.036 6.728 25.948 1.00 89.88 316 MET A O 1
ATOM 2470 N N . PRO A 1 317 ? -5.742 7.959 25.149 1.00 92.06 317 PRO A N 1
ATOM 2471 C CA . PRO A 1 317 ? -6.754 7.310 25.964 1.00 92.06 317 PRO A CA 1
ATOM 2472 C C . PRO A 1 317 ? -6.811 5.794 25.697 1.00 92.06 317 PRO A C 1
ATOM 2474 O O . PRO A 1 317 ? -6.694 5.377 24.544 1.00 92.06 317 PRO A O 1
ATOM 2477 N N . PRO A 1 318 ? -7.057 4.962 26.725 1.00 91.88 318 PRO A N 1
ATOM 2478 C CA . PRO A 1 318 ? -7.049 3.502 26.594 1.00 91.88 318 PRO A CA 1
ATOM 2479 C C . PRO A 1 318 ? -8.184 2.945 25.719 1.00 91.88 318 PRO A C 1
ATOM 2481 O O . PRO A 1 318 ? -8.173 1.766 25.387 1.00 91.88 318 PRO A O 1
ATOM 2484 N N . ASP A 1 319 ? -9.181 3.763 25.370 1.00 94.44 319 ASP A N 1
ATOM 2485 C CA . ASP A 1 319 ? -10.281 3.394 24.475 1.00 94.44 319 ASP A CA 1
ATOM 2486 C C . ASP A 1 319 ? -9.971 3.652 22.988 1.00 94.44 319 ASP A C 1
ATOM 2488 O O . ASP A 1 319 ? -10.816 3.385 22.131 1.00 94.44 319 ASP A O 1
ATOM 2492 N N . VAL A 1 320 ? -8.781 4.171 22.665 1.00 95.12 320 VAL A N 1
ATOM 2493 C CA . VAL A 1 320 ? -8.304 4.305 21.284 1.00 95.12 320 VAL A CA 1
ATOM 2494 C C . VAL A 1 320 ? -7.742 2.974 20.805 1.00 95.12 320 VAL A C 1
ATOM 2496 O O . VAL A 1 320 ? -6.862 2.401 21.436 1.00 95.12 320 VAL A O 1
ATOM 2499 N N . THR A 1 321 ? -8.201 2.512 19.643 1.00 95.94 321 THR A N 1
ATOM 2500 C CA . THR A 1 321 ? -7.631 1.336 18.977 1.00 95.94 321 THR A CA 1
ATOM 2501 C C . THR A 1 321 ? -6.708 1.760 17.846 1.00 95.94 321 THR A C 1
ATOM 2503 O O . THR A 1 321 ? -7.131 2.519 16.964 1.00 95.94 321 THR A O 1
ATOM 2506 N N . ILE A 1 322 ? -5.502 1.208 17.812 1.00 96.81 322 ILE A N 1
ATOM 2507 C CA . ILE A 1 322 ? -4.495 1.498 16.794 1.00 96.81 322 ILE A CA 1
ATOM 2508 C C . ILE A 1 322 ? -4.281 0.268 15.917 1.00 96.81 322 ILE A C 1
ATOM 2510 O O . ILE A 1 322 ? -3.943 -0.816 16.396 1.00 96.81 322 ILE A O 1
ATOM 2514 N N . HIS A 1 323 ? -4.466 0.457 14.616 1.00 97.50 323 HIS A N 1
ATOM 2515 C CA . HIS A 1 323 ? -4.127 -0.507 13.584 1.00 97.50 323 HIS A CA 1
ATOM 2516 C C . HIS A 1 323 ? -2.910 -0.014 12.799 1.00 97.50 323 HIS A C 1
ATOM 2518 O O . HIS A 1 323 ? -2.910 1.127 12.338 1.00 97.50 323 HIS A O 1
ATOM 2524 N N . VAL A 1 324 ? -1.896 -0.858 12.616 1.00 95.88 324 VAL A N 1
ATOM 2525 C CA . VAL A 1 324 ? -0.730 -0.559 11.780 1.00 95.88 324 VAL A CA 1
ATOM 2526 C C . VAL A 1 324 ? -0.737 -1.418 10.522 1.00 95.88 324 VAL A C 1
ATOM 2528 O O . VAL A 1 324 ? -0.668 -2.641 10.604 1.00 95.88 324 VAL A O 1
ATOM 2531 N N . GLU A 1 325 ? -0.729 -0.768 9.363 1.00 94.31 325 GLU A N 1
ATOM 2532 C CA . GLU A 1 325 ? -0.480 -1.426 8.082 1.00 94.31 325 GLU A CA 1
ATOM 2533 C C . GLU A 1 325 ? 1.032 -1.539 7.851 1.00 94.31 325 GLU A C 1
ATOM 2535 O O . GLU A 1 325 ? 1.745 -0.538 7.669 1.00 94.31 325 GLU A O 1
ATOM 2540 N N . ILE A 1 326 ? 1.535 -2.770 7.881 1.00 90.56 326 ILE A N 1
ATOM 2541 C CA . ILE A 1 326 ? 2.941 -3.083 7.655 1.00 90.56 326 ILE A CA 1
ATOM 2542 C C . ILE A 1 326 ? 3.208 -3.100 6.156 1.00 90.56 326 ILE A C 1
ATOM 2544 O O . ILE A 1 326 ? 2.578 -3.821 5.392 1.00 90.56 326 ILE A O 1
ATOM 2548 N N . SER A 1 327 ? 4.213 -2.336 5.737 1.00 81.94 327 SER A N 1
ATOM 2549 C CA . SER A 1 327 ? 4.714 -2.386 4.369 1.00 81.94 327 SER A CA 1
ATOM 2550 C C . SER A 1 327 ? 6.231 -2.260 4.364 1.00 81.94 327 SER A C 1
ATOM 2552 O O . SER A 1 327 ? 6.758 -1.355 5.015 1.00 81.94 327 SER A O 1
ATOM 2554 N N . GLY A 1 328 ? 6.910 -3.082 3.568 1.00 70.81 328 GLY A N 1
ATOM 2555 C CA . GLY A 1 328 ? 8.349 -2.981 3.332 1.00 70.81 328 GLY A CA 1
ATOM 2556 C C . GLY A 1 328 ? 9.232 -3.718 4.354 1.00 70.81 328 GLY A C 1
ATOM 2557 O O . GLY A 1 328 ? 8.772 -4.142 5.410 1.00 70.81 328 GLY A O 1
ATOM 2558 N N . PRO A 1 329 ? 10.535 -3.874 4.047 1.00 64.19 329 PRO A N 1
ATOM 2559 C CA . PRO A 1 329 ? 11.402 -4.853 4.716 1.00 64.19 329 PRO A CA 1
ATOM 2560 C C . PRO A 1 329 ? 12.114 -4.350 5.987 1.00 64.19 329 PRO A C 1
ATOM 2562 O O . PRO A 1 329 ? 12.860 -5.105 6.618 1.00 64.19 329 PRO A O 1
ATOM 2565 N N . GLU A 1 330 ? 11.977 -3.068 6.339 1.00 74.06 330 GLU A N 1
ATOM 2566 C CA . GLU A 1 330 ? 12.753 -2.433 7.410 1.00 74.06 330 GLU A CA 1
ATOM 2567 C C . GLU A 1 330 ? 11.923 -2.257 8.680 1.00 74.06 330 GLU A C 1
ATOM 2569 O O . GLU A 1 330 ? 11.026 -1.423 8.745 1.00 74.06 330 GLU A O 1
ATOM 2574 N N . ILE A 1 331 ? 12.277 -3.016 9.718 1.00 80.38 331 ILE A N 1
ATOM 2575 C CA . ILE A 1 331 ? 11.718 -2.864 11.061 1.00 80.38 331 ILE A CA 1
ATOM 2576 C C . ILE A 1 331 ? 12.876 -2.667 12.022 1.00 80.38 331 ILE A C 1
ATOM 2578 O O . ILE A 1 331 ? 13.706 -3.558 12.219 1.00 80.38 331 ILE A O 1
ATOM 2582 N N . SER A 1 332 ? 12.961 -1.455 12.563 1.00 84.81 332 SER A N 1
ATOM 2583 C CA . SER A 1 332 ? 13.928 -1.100 13.594 1.00 84.81 332 SER A CA 1
ATOM 2584 C C . SER A 1 332 ? 13.480 -1.641 14.954 1.00 84.81 332 SER A C 1
ATOM 2586 O O . SER A 1 332 ? 12.311 -1.967 15.159 1.00 84.81 332 SER A O 1
ATOM 2588 N N . SER A 1 333 ? 14.404 -1.694 15.914 1.00 87.56 333 SER A N 1
ATOM 2589 C CA . SER A 1 333 ? 14.076 -2.046 17.301 1.00 87.56 333 SER A CA 1
ATOM 2590 C C . SER A 1 333 ? 13.042 -1.097 17.914 1.00 87.56 333 SER A C 1
ATOM 2592 O O . SER A 1 333 ? 12.189 -1.536 18.677 1.00 87.56 333 SER A O 1
ATOM 2594 N N . TRP A 1 334 ? 13.087 0.190 17.554 1.00 89.38 334 TRP A N 1
ATOM 2595 C CA . TRP A 1 334 ? 12.077 1.163 17.967 1.00 89.38 334 TRP A CA 1
ATOM 2596 C C . TRP A 1 334 ? 10.706 0.845 17.362 1.00 89.38 334 TRP A C 1
ATOM 2598 O O . TRP A 1 334 ? 9.713 0.836 18.080 1.00 89.38 334 TRP A O 1
ATOM 2608 N N . PHE A 1 335 ? 10.635 0.518 16.068 1.00 89.56 335 PHE A N 1
ATOM 2609 C CA . PHE A 1 335 ? 9.349 0.198 15.451 1.00 89.56 335 PHE A CA 1
ATOM 2610 C C . PHE A 1 335 ? 8.738 -1.061 16.090 1.00 89.56 335 PHE A C 1
ATOM 2612 O O . PHE A 1 335 ? 7.559 -1.072 16.429 1.00 89.56 335 PHE A O 1
ATOM 2619 N N . GLN A 1 336 ? 9.547 -2.084 16.370 1.00 90.38 336 GLN A N 1
ATOM 2620 C CA . GLN A 1 336 ? 9.090 -3.247 17.135 1.00 90.38 336 GLN A CA 1
ATOM 2621 C C . GLN A 1 336 ? 8.585 -2.875 18.536 1.00 90.38 336 GLN A C 1
ATOM 2623 O O . GLN A 1 336 ? 7.552 -3.390 18.951 1.00 90.38 336 GLN A O 1
ATOM 2628 N N . HIS A 1 337 ? 9.276 -1.975 19.243 1.00 91.38 337 HIS A N 1
ATOM 2629 C CA . HIS A 1 337 ? 8.821 -1.472 20.541 1.00 91.38 337 HIS A CA 1
ATOM 2630 C C . HIS A 1 337 ? 7.445 -0.801 20.442 1.00 91.38 337 HIS A C 1
ATOM 2632 O O . HIS A 1 337 ? 6.574 -1.061 21.273 1.00 91.38 337 HIS A O 1
ATOM 2638 N N . VAL A 1 338 ? 7.229 0.004 19.395 1.00 92.56 338 VAL A N 1
ATOM 2639 C CA . VAL A 1 338 ? 5.934 0.640 19.132 1.00 92.56 338 VAL A CA 1
ATOM 2640 C C . VAL A 1 338 ? 4.842 -0.408 18.926 1.00 92.56 338 VAL A C 1
ATOM 2642 O O . VAL A 1 338 ? 3.796 -0.332 19.575 1.00 92.56 338 VAL A O 1
ATOM 2645 N N . LEU A 1 339 ? 5.105 -1.410 18.078 1.00 93.88 339 LEU A N 1
ATOM 2646 C CA . LEU A 1 339 ? 4.164 -2.501 17.819 1.00 93.88 339 LEU A CA 1
ATOM 2647 C C . LEU A 1 339 ? 3.800 -3.262 19.100 1.00 93.88 339 LEU A C 1
ATOM 2649 O O . LEU A 1 339 ? 2.626 -3.519 19.323 1.00 93.88 339 LEU A O 1
ATOM 2653 N N . SER A 1 340 ? 4.775 -3.577 19.958 1.00 92.56 340 SER A N 1
ATOM 2654 C CA . SER A 1 340 ? 4.534 -4.395 21.155 1.00 92.56 340 SER A CA 1
ATOM 2655 C C . SER A 1 340 ? 3.843 -3.669 22.310 1.00 92.56 340 SER A C 1
ATOM 2657 O O . SER A 1 340 ? 3.475 -4.303 23.292 1.00 92.56 340 SER A O 1
ATOM 2659 N N . ARG A 1 341 ? 3.785 -2.332 22.282 1.00 93.88 341 ARG A N 1
ATOM 2660 C CA . ARG A 1 341 ? 3.369 -1.540 23.452 1.00 93.88 341 ARG A CA 1
ATOM 2661 C C . ARG A 1 341 ? 2.140 -0.678 23.219 1.00 93.88 341 ARG A C 1
ATOM 2663 O O . ARG A 1 341 ? 1.418 -0.415 24.175 1.00 93.88 341 ARG A O 1
ATOM 2670 N N . TYR A 1 342 ? 1.921 -0.226 21.988 1.00 94.94 342 TYR A N 1
ATOM 2671 C CA . TYR A 1 342 ? 0.872 0.753 21.693 1.00 94.94 342 TYR A CA 1
ATOM 2672 C C . TYR A 1 342 ? -0.109 0.294 20.613 1.00 94.94 342 TYR A C 1
ATOM 2674 O O . TYR A 1 342 ? -1.131 0.940 20.416 1.00 94.94 342 TYR A O 1
ATOM 2682 N N . VAL A 1 343 ? 0.189 -0.783 19.884 1.00 95.94 343 VAL A N 1
ATOM 2683 C CA . VAL A 1 343 ? -0.594 -1.196 18.715 1.00 95.94 343 VAL A CA 1
ATOM 2684 C C . VAL A 1 343 ? -1.483 -2.377 19.070 1.00 95.94 343 VAL A C 1
ATOM 2686 O O . VAL A 1 343 ? -1.006 -3.391 19.560 1.00 95.94 343 VAL A O 1
ATOM 2689 N N . ASN A 1 344 ? -2.781 -2.270 18.781 1.00 96.56 344 ASN A N 1
ATOM 2690 C CA . ASN A 1 344 ? -3.731 -3.360 19.018 1.00 96.56 344 ASN A CA 1
ATOM 2691 C C . ASN A 1 344 ? -3.767 -4.327 17.831 1.00 96.56 344 ASN A C 1
ATOM 2693 O O . ASN A 1 344 ? -3.942 -5.534 17.997 1.00 96.56 344 ASN A O 1
ATOM 2697 N N . SER A 1 345 ? -3.650 -3.795 16.610 1.00 97.12 345 SER A N 1
ATOM 2698 C CA . SER A 1 345 ? -3.829 -4.574 15.391 1.00 97.12 345 SER A CA 1
ATOM 2699 C C . SER A 1 345 ? -2.759 -4.307 14.345 1.00 97.12 345 SER A C 1
ATOM 2701 O O . SER A 1 345 ? -2.361 -3.166 14.143 1.00 97.12 345 SER A O 1
ATOM 2703 N N . VAL A 1 346 ? -2.362 -5.345 13.612 1.00 96.44 346 VAL A N 1
ATOM 2704 C CA . VAL A 1 346 ? -1.507 -5.213 12.425 1.00 96.44 346 VAL A CA 1
ATOM 2705 C C . VAL A 1 346 ? -2.155 -5.835 11.192 1.00 96.44 346 VAL A C 1
ATOM 2707 O O . VAL A 1 346 ? -2.850 -6.849 11.297 1.00 96.44 346 VAL A O 1
ATOM 2710 N N . GLY A 1 347 ? -1.932 -5.210 10.040 1.00 95.44 347 GLY A N 1
ATOM 2711 C CA . GLY A 1 347 ? -2.169 -5.753 8.703 1.00 95.44 347 GLY A CA 1
ATOM 2712 C C . GLY A 1 347 ? -0.830 -5.997 8.010 1.00 95.44 347 GLY A C 1
ATOM 2713 O O . GLY A 1 347 ? 0.074 -5.169 8.126 1.00 95.44 347 GLY A O 1
ATOM 2714 N N . VAL A 1 348 ? -0.647 -7.148 7.361 1.00 92.75 348 VAL A N 1
ATOM 2715 C CA . VAL A 1 348 ? 0.603 -7.480 6.659 1.00 92.75 348 VAL A CA 1
ATOM 2716 C C . VAL A 1 348 ? 0.347 -8.375 5.447 1.00 92.75 348 VAL A C 1
ATOM 2718 O O . VAL A 1 348 ? -0.502 -9.265 5.483 1.00 92.75 348 VAL A O 1
ATOM 2721 N N . ASN A 1 349 ? 1.112 -8.175 4.376 1.00 88.19 349 ASN A N 1
ATOM 2722 C CA . ASN A 1 349 ? 1.097 -9.073 3.226 1.00 88.19 349 ASN A CA 1
ATOM 2723 C C . ASN A 1 349 ? 1.787 -10.404 3.573 1.00 88.19 349 ASN A C 1
ATOM 2725 O O . ASN A 1 349 ? 2.800 -10.423 4.278 1.00 88.19 349 ASN A O 1
ATOM 2729 N N . VAL A 1 350 ? 1.292 -11.516 3.034 1.00 85.44 350 VAL A N 1
ATOM 2730 C CA . VAL A 1 350 ? 1.930 -12.834 3.155 1.00 85.44 350 VAL A CA 1
ATOM 2731 C C . VAL A 1 350 ? 3.405 -12.817 2.714 1.00 85.44 350 VAL A C 1
ATOM 2733 O O . VAL A 1 350 ? 4.249 -13.420 3.369 1.00 85.44 350 VAL A O 1
ATOM 2736 N N . ASP A 1 351 ? 3.757 -12.022 1.699 1.00 81.50 351 ASP A N 1
ATOM 2737 C CA . ASP A 1 351 ? 5.144 -11.882 1.216 1.00 81.50 351 ASP A CA 1
ATOM 2738 C C . ASP A 1 351 ? 6.045 -11.040 2.155 1.00 81.50 351 ASP A C 1
ATOM 2740 O O . ASP A 1 351 ? 7.277 -10.994 2.018 1.00 81.50 351 ASP A O 1
ATOM 2744 N N . ASP A 1 352 ? 5.450 -10.325 3.111 1.00 85.12 352 ASP A N 1
ATOM 2745 C CA . ASP A 1 352 ? 6.149 -9.479 4.083 1.00 85.12 352 ASP A CA 1
ATOM 2746 C C . ASP A 1 352 ? 6.265 -10.147 5.464 1.00 85.12 352 ASP A C 1
ATOM 2748 O O . ASP A 1 352 ? 7.176 -9.809 6.230 1.00 85.12 352 ASP A O 1
ATOM 2752 N N . ILE A 1 353 ? 5.402 -11.116 5.793 1.00 89.44 353 ILE A N 1
ATOM 2753 C CA . ILE A 1 353 ? 5.316 -11.660 7.156 1.00 89.44 353 ILE A CA 1
ATOM 2754 C C . ILE A 1 353 ? 6.579 -12.406 7.595 1.00 89.44 353 ILE A C 1
ATOM 2756 O O . ILE A 1 353 ? 7.026 -12.234 8.728 1.00 89.44 353 ILE A O 1
ATOM 2760 N N . GLU A 1 354 ? 7.212 -13.175 6.708 1.00 88.00 354 GLU A N 1
ATOM 2761 C CA . GLU A 1 354 ? 8.461 -13.880 7.024 1.00 88.00 354 GLU A CA 1
ATOM 2762 C C . GLU A 1 354 ? 9.591 -12.890 7.332 1.00 88.00 354 GLU A C 1
ATOM 2764 O O . GLU A 1 354 ? 10.335 -13.045 8.307 1.00 88.00 354 GLU A O 1
ATOM 2769 N N . ARG A 1 355 ? 9.691 -11.818 6.535 1.00 84.69 355 ARG A N 1
ATOM 2770 C CA . ARG A 1 355 ? 10.678 -10.752 6.744 1.00 84.69 355 ARG A CA 1
ATOM 2771 C C . ARG A 1 355 ? 10.435 -10.034 8.069 1.00 84.69 355 ARG A C 1
ATOM 2773 O O . ARG A 1 355 ? 11.392 -9.812 8.813 1.00 84.69 355 ARG A O 1
ATOM 2780 N N . LEU A 1 356 ? 9.178 -9.722 8.376 1.00 88.75 356 LEU A N 1
ATOM 2781 C CA . LEU A 1 356 ? 8.757 -9.134 9.647 1.00 88.75 356 LEU A CA 1
ATOM 2782 C C . LEU A 1 356 ? 9.140 -10.035 10.828 1.00 88.75 356 LEU A C 1
ATOM 2784 O O . LEU A 1 356 ? 9.858 -9.580 11.719 1.00 88.75 356 LEU A O 1
ATOM 2788 N N . VAL A 1 357 ? 8.761 -11.315 10.808 1.00 89.56 357 VAL A N 1
ATOM 2789 C CA . VAL A 1 357 ? 9.078 -12.267 11.886 1.00 89.56 357 VAL A CA 1
ATOM 2790 C C . VAL A 1 357 ? 10.585 -12.405 12.083 1.00 89.56 357 VAL A C 1
ATOM 2792 O O . VAL A 1 357 ? 11.059 -12.278 13.209 1.00 89.56 357 VAL A O 1
ATOM 2795 N N . LYS A 1 358 ? 11.364 -12.560 11.006 1.00 87.44 358 LYS A N 1
ATOM 2796 C CA . LYS A 1 358 ? 12.831 -12.641 11.085 1.00 87.44 358 LYS A CA 1
ATOM 2797 C C . LYS A 1 358 ? 13.453 -11.401 11.732 1.00 87.44 358 LYS A C 1
ATOM 2799 O O . LYS A 1 358 ? 14.447 -11.507 12.453 1.00 87.44 358 LYS A O 1
ATOM 2804 N N . LYS A 1 359 ? 12.903 -10.212 11.468 1.00 87.00 359 LYS A N 1
ATOM 2805 C CA . LYS A 1 359 ? 13.372 -8.963 12.086 1.00 87.00 359 LYS A CA 1
ATOM 2806 C C . LYS A 1 359 ? 13.009 -8.906 13.564 1.00 87.00 359 LYS A C 1
ATOM 2808 O O . LYS A 1 359 ? 13.903 -8.674 14.378 1.00 87.00 359 LYS A O 1
ATOM 2813 N N . VAL A 1 360 ? 11.754 -9.195 13.901 1.00 87.31 360 VAL A N 1
ATOM 2814 C CA . VAL A 1 360 ? 11.262 -9.243 15.287 1.00 87.31 360 VAL A CA 1
ATOM 2815 C C . VAL A 1 360 ? 12.062 -10.251 16.114 1.00 87.31 360 VAL A C 1
ATOM 2817 O O . VAL A 1 360 ? 12.470 -9.919 17.224 1.00 87.31 360 VAL A O 1
ATOM 2820 N N . SER A 1 361 ? 12.367 -11.428 15.557 1.00 85.56 361 SER A N 1
ATOM 2821 C CA . SER A 1 361 ? 13.134 -12.483 16.229 1.00 85.56 361 SER A CA 1
ATOM 2822 C C . SER A 1 361 ? 14.619 -12.150 16.393 1.00 85.56 361 SER A C 1
ATOM 2824 O O . SER A 1 361 ? 15.257 -12.590 17.344 1.00 85.56 361 SER A O 1
ATOM 2826 N N . SER A 1 362 ? 15.200 -11.390 15.458 1.00 83.75 362 SER A N 1
ATOM 2827 C CA . SER A 1 362 ? 16.615 -10.990 15.522 1.00 83.75 362 SER A CA 1
ATOM 2828 C C . SER A 1 362 ? 16.891 -9.911 16.571 1.00 83.75 362 SER A C 1
ATOM 2830 O O . SER A 1 362 ? 17.995 -9.821 17.114 1.00 83.75 362 SER A O 1
ATOM 2832 N N . ASN A 1 363 ? 15.884 -9.100 16.876 1.00 70.56 363 ASN A N 1
ATOM 2833 C CA . ASN A 1 363 ? 15.939 -8.136 17.955 1.00 70.56 363 ASN A CA 1
ATOM 2834 C C . ASN A 1 363 ? 15.666 -8.908 19.252 1.00 70.56 363 ASN A C 1
ATOM 2836 O O . ASN A 1 363 ? 14.615 -9.521 19.386 1.00 70.56 363 ASN A O 1
ATOM 2840 N N . LYS A 1 364 ? 16.606 -8.885 20.207 1.00 61.69 364 LYS A N 1
ATOM 2841 C CA . LYS A 1 364 ? 16.631 -9.666 21.473 1.00 61.69 364 LYS A CA 1
ATOM 2842 C C . LYS A 1 364 ? 15.403 -9.534 22.407 1.00 61.69 364 LYS A C 1
ATOM 2844 O O . LYS A 1 364 ? 15.472 -9.936 23.562 1.00 61.69 364 LYS A O 1
ATOM 2849 N N . LEU A 1 365 ? 14.328 -8.915 21.942 1.00 59.44 365 LEU A N 1
ATOM 2850 C CA . LEU A 1 365 ? 13.014 -8.872 22.565 1.00 59.44 365 LEU A CA 1
ATOM 2851 C C . LEU A 1 365 ? 12.251 -10.193 22.399 1.00 59.44 365 LEU A C 1
ATOM 2853 O O . LEU A 1 365 ? 11.367 -10.456 23.205 1.00 59.44 365 LEU A O 1
ATOM 2857 N N . ALA A 1 366 ? 12.590 -11.008 21.392 1.00 59.84 366 ALA A N 1
ATOM 2858 C CA . ALA A 1 366 ? 11.870 -12.246 21.136 1.00 59.84 366 ALA A CA 1
ATOM 2859 C C . ALA A 1 366 ? 12.099 -13.301 22.226 1.00 59.84 366 ALA A C 1
ATOM 2861 O O . ALA A 1 366 ? 13.236 -13.687 22.509 1.00 59.84 366 ALA A O 1
ATOM 2862 N N . CYS A 1 367 ? 11.011 -13.793 22.809 1.00 59.97 367 CYS A N 1
ATOM 2863 C CA . CYS A 1 367 ? 11.035 -14.819 23.848 1.00 59.97 367 CYS A CA 1
ATOM 2864 C C . CYS A 1 367 ? 11.080 -16.237 23.264 1.00 59.97 367 CYS A C 1
ATOM 2866 O O . CYS A 1 367 ? 11.356 -17.192 23.990 1.00 59.97 367 CYS A O 1
ATOM 2868 N N . THR A 1 368 ? 10.785 -16.386 21.969 1.00 67.12 368 THR A N 1
ATOM 2869 C CA . THR A 1 368 ? 10.599 -17.687 21.318 1.00 67.12 368 THR A CA 1
ATOM 2870 C C . THR A 1 368 ? 11.236 -17.759 19.934 1.00 67.12 368 THR A C 1
ATOM 2872 O O . THR A 1 368 ? 11.380 -16.755 19.236 1.00 67.12 368 THR A O 1
ATOM 2875 N N . ASN A 1 369 ? 11.619 -18.968 19.518 1.00 77.69 369 ASN A N 1
ATOM 2876 C CA . ASN A 1 369 ? 12.134 -19.192 18.170 1.00 77.69 369 ASN A CA 1
ATOM 2877 C C . ASN A 1 369 ? 10.992 -19.091 17.147 1.00 77.69 369 ASN A C 1
ATOM 2879 O O . ASN A 1 369 ? 9.918 -19.647 17.391 1.00 77.69 369 ASN A O 1
ATOM 2883 N N . PRO A 1 370 ? 11.209 -18.427 15.999 1.00 82.25 370 PRO A N 1
ATOM 2884 C CA . PRO A 1 370 ? 10.213 -18.383 14.943 1.00 82.25 370 PRO A CA 1
ATOM 2885 C C . PRO A 1 370 ? 10.032 -19.767 14.294 1.00 82.25 370 PRO A C 1
ATOM 2887 O O . PRO A 1 370 ? 10.975 -20.567 14.271 1.00 82.25 370 PRO A O 1
ATOM 2890 N N . PRO A 1 371 ? 8.847 -20.051 13.723 1.00 82.19 371 PRO A N 1
ATOM 2891 C CA . PRO A 1 371 ? 8.621 -21.223 12.885 1.00 82.19 371 PRO A CA 1
ATOM 2892 C C . PRO A 1 371 ? 9.676 -21.360 11.781 1.00 82.19 371 PRO A C 1
ATOM 2894 O O . PRO A 1 371 ? 10.076 -20.377 11.152 1.00 82.19 371 PRO A O 1
ATOM 2897 N N . VAL A 1 372 ? 10.103 -22.594 11.518 1.00 83.56 372 VAL A N 1
ATOM 2898 C CA . VAL A 1 372 ? 11.056 -22.914 10.447 1.00 83.56 372 VAL A CA 1
ATOM 2899 C C . VAL A 1 372 ? 10.289 -23.154 9.141 1.00 83.56 372 VAL A C 1
ATOM 2901 O O . VAL A 1 372 ? 9.262 -23.840 9.185 1.00 83.56 372 VAL A O 1
ATOM 2904 N N . PRO A 1 373 ? 10.760 -22.628 7.991 1.00 84.56 373 PRO A N 1
ATOM 2905 C CA . PRO A 1 373 ? 10.160 -22.919 6.696 1.00 84.56 373 PRO A CA 1
ATOM 2906 C C . PRO A 1 373 ? 10.083 -24.431 6.435 1.00 84.56 373 PRO A C 1
ATOM 2908 O O . PRO A 1 373 ? 11.037 -25.157 6.739 1.00 84.56 373 PRO A O 1
ATOM 2911 N N . PRO A 1 374 ? 8.977 -24.933 5.870 1.00 80.62 374 PRO A N 1
ATOM 2912 C CA . PRO A 1 374 ? 8.830 -26.347 5.573 1.00 80.62 374 PRO A CA 1
ATOM 2913 C C . PRO A 1 374 ? 9.758 -26.774 4.430 1.00 80.62 374 PRO A C 1
ATOM 2915 O O . PRO A 1 374 ? 10.122 -25.984 3.562 1.00 80.62 374 PRO A O 1
ATOM 2918 N N . SER A 1 375 ? 10.099 -28.063 4.388 1.00 77.06 375 SER A N 1
ATOM 2919 C CA . SER A 1 375 ? 10.883 -28.654 3.293 1.00 77.06 375 SER A CA 1
ATOM 2920 C C . SER A 1 375 ? 10.082 -28.865 2.002 1.00 77.06 375 SER A C 1
ATOM 2922 O O . SER A 1 375 ? 10.666 -29.193 0.971 1.00 77.06 375 SER A O 1
ATOM 2924 N N . THR A 1 376 ? 8.754 -28.712 2.052 1.00 73.19 376 THR A N 1
ATOM 2925 C CA . THR A 1 376 ? 7.829 -28.956 0.935 1.00 73.19 376 THR A CA 1
ATOM 2926 C C . THR A 1 376 ? 6.853 -27.792 0.774 1.00 73.19 376 THR A C 1
ATOM 2928 O O . THR A 1 376 ? 6.454 -27.167 1.758 1.00 73.19 376 THR A O 1
ATOM 2931 N N . SER A 1 377 ? 6.462 -27.507 -0.472 1.00 72.25 377 SER A N 1
ATOM 2932 C CA . SER A 1 377 ? 5.544 -26.412 -0.824 1.00 72.25 377 SER A CA 1
ATOM 2933 C C . SER A 1 377 ? 4.135 -26.588 -0.263 1.00 72.25 377 SER A C 1
ATOM 2935 O O . SER A 1 377 ? 3.459 -25.601 0.007 1.00 72.25 377 SER A O 1
ATOM 2937 N N . ASP A 1 378 ? 3.698 -27.828 -0.046 1.00 69.75 378 ASP A N 1
ATOM 2938 C CA . ASP A 1 378 ? 2.321 -28.141 0.359 1.00 69.75 378 ASP A CA 1
ATOM 2939 C C . ASP A 1 378 ? 1.999 -27.660 1.786 1.00 69.75 378 ASP A C 1
ATOM 2941 O O . ASP A 1 378 ? 0.842 -27.642 2.195 1.00 69.75 378 ASP A O 1
ATOM 2945 N N . LEU A 1 379 ? 3.022 -27.248 2.546 1.00 74.56 379 LEU A N 1
ATOM 2946 C CA . LEU A 1 379 ? 2.906 -26.718 3.909 1.00 74.56 379 LEU A CA 1
ATOM 2947 C C . LEU A 1 379 ? 3.136 -25.207 3.983 1.00 74.56 379 LEU A C 1
ATOM 2949 O O . LEU A 1 379 ? 3.273 -24.655 5.074 1.00 74.56 379 LEU A O 1
ATOM 2953 N N . GLN A 1 380 ? 3.245 -24.530 2.842 1.00 81.19 380 GLN A N 1
ATOM 2954 C CA . GLN A 1 380 ? 3.611 -23.118 2.809 1.00 81.19 380 GLN A CA 1
ATOM 2955 C C . GLN A 1 380 ? 2.539 -22.224 3.455 1.00 81.19 380 GLN A C 1
ATOM 2957 O O . GLN A 1 380 ? 2.866 -21.315 4.211 1.00 81.19 380 GLN A O 1
ATOM 2962 N N . GLU A 1 381 ? 1.259 -22.515 3.232 1.00 81.31 381 GLU A N 1
ATOM 2963 C CA . GLU A 1 381 ? 0.159 -21.787 3.876 1.00 81.31 381 GLU A CA 1
ATOM 2964 C C . GLU A 1 381 ? 0.090 -22.066 5.390 1.00 81.31 381 GLU A C 1
ATOM 2966 O O . GLU A 1 381 ? -0.054 -21.148 6.198 1.00 81.31 381 GLU A O 1
ATOM 2971 N N . GLU A 1 382 ? 0.312 -23.326 5.790 1.00 77.94 382 GLU A N 1
ATOM 2972 C CA . GLU A 1 382 ? 0.532 -23.720 7.192 1.00 77.94 382 GLU A CA 1
ATOM 2973 C C . GLU A 1 382 ? 1.594 -22.818 7.835 1.00 77.94 382 GLU A C 1
ATOM 2975 O O . GLU A 1 382 ? 1.390 -22.229 8.898 1.00 77.94 382 GLU A O 1
ATOM 2980 N N . TYR A 1 383 ? 2.739 -22.692 7.166 1.00 85.31 383 TYR A N 1
ATOM 2981 C CA . TYR A 1 383 ? 3.874 -21.916 7.634 1.00 85.31 383 TYR A CA 1
ATOM 2982 C C . TYR A 1 383 ? 3.519 -20.444 7.870 1.00 85.31 383 TYR A C 1
ATOM 2984 O O . TYR A 1 383 ? 3.822 -19.918 8.944 1.00 85.31 383 TYR A O 1
ATOM 2992 N N . PHE A 1 384 ? 2.813 -19.797 6.940 1.00 87.50 384 PHE A N 1
ATOM 2993 C CA . PHE A 1 384 ? 2.396 -18.401 7.099 1.00 87.50 384 PHE A CA 1
ATOM 2994 C C . PHE A 1 384 ? 1.401 -18.195 8.242 1.00 87.50 384 PHE A C 1
ATOM 2996 O O . PHE A 1 384 ? 1.556 -17.249 9.019 1.00 87.50 384 PHE A O 1
ATOM 3003 N N . LEU A 1 385 ? 0.441 -19.105 8.423 1.00 83.69 385 LEU A N 1
ATOM 3004 C CA . LEU A 1 385 ? -0.449 -19.077 9.585 1.00 83.69 385 LEU A CA 1
ATOM 3005 C C . LEU A 1 385 ? 0.341 -19.186 10.903 1.00 83.69 385 LEU A C 1
ATOM 3007 O O . LEU A 1 385 ? 0.069 -18.466 11.867 1.00 83.69 385 LEU A O 1
ATOM 3011 N N . ARG A 1 386 ? 1.360 -20.051 10.937 1.00 83.81 386 ARG A N 1
ATOM 3012 C CA . ARG A 1 386 ? 2.272 -20.214 12.081 1.00 83.81 386 ARG A CA 1
ATOM 3013 C C . ARG A 1 386 ? 3.036 -18.929 12.391 1.00 83.81 386 ARG A C 1
ATOM 3015 O O . ARG A 1 386 ? 3.149 -18.554 13.557 1.00 83.81 386 ARG A O 1
ATOM 3022 N N . LEU A 1 387 ? 3.537 -18.249 11.361 1.00 90.44 387 LEU A N 1
ATOM 3023 C CA . LEU A 1 387 ? 4.208 -16.956 11.502 1.00 90.44 387 LEU A CA 1
ATOM 3024 C C . LEU A 1 387 ? 3.261 -15.881 12.046 1.00 90.44 387 LEU A C 1
ATOM 3026 O O . LEU A 1 387 ? 3.649 -15.118 12.928 1.00 90.44 387 LEU A O 1
ATOM 3030 N N . ALA A 1 388 ? 2.015 -15.850 11.572 1.00 90.69 388 ALA A N 1
ATOM 3031 C CA . ALA A 1 388 ? 0.998 -14.918 12.047 1.00 90.69 388 ALA A CA 1
ATOM 3032 C C . ALA A 1 388 ? 0.684 -15.120 13.534 1.00 90.69 388 ALA A C 1
ATOM 3034 O O . ALA A 1 388 ? 0.608 -14.154 14.294 1.00 90.69 388 ALA A O 1
ATOM 3035 N N . PHE A 1 389 ? 0.544 -16.377 13.960 1.00 85.62 389 PHE A N 1
ATOM 3036 C CA . PHE A 1 389 ? 0.290 -16.717 15.358 1.00 85.62 389 PHE A CA 1
ATOM 3037 C C . PHE A 1 389 ? 1.477 -16.356 16.251 1.00 85.62 389 PHE A C 1
ATOM 3039 O O . PHE A 1 389 ? 1.300 -15.731 17.299 1.00 85.62 389 PHE A O 1
ATOM 3046 N N . TRP A 1 390 ? 2.690 -16.699 15.807 1.00 88.44 390 TRP A N 1
ATOM 3047 C CA . TRP A 1 390 ? 3.931 -16.329 16.483 1.00 88.44 390 TRP A CA 1
ATOM 3048 C C . TRP A 1 390 ? 4.010 -14.814 16.688 1.00 88.44 390 TRP A C 1
ATOM 3050 O O . TRP A 1 390 ? 4.253 -14.348 17.798 1.00 88.44 390 TRP A O 1
ATOM 3060 N N . LEU A 1 391 ? 3.718 -14.042 15.638 1.00 91.00 391 LEU A N 1
ATOM 3061 C CA . LEU A 1 391 ? 3.745 -12.584 15.679 1.00 91.00 391 LEU A CA 1
ATOM 3062 C C . LEU A 1 391 ? 2.726 -12.016 16.674 1.00 91.00 391 LEU A C 1
ATOM 3064 O O . LEU A 1 391 ? 3.069 -11.111 17.433 1.00 91.00 391 LEU A O 1
ATOM 3068 N N . ALA A 1 392 ? 1.505 -12.563 16.702 1.00 90.50 392 ALA A N 1
ATOM 3069 C CA . ALA A 1 392 ? 0.474 -12.161 17.658 1.00 90.50 392 ALA A CA 1
ATOM 3070 C C . ALA A 1 392 ? 0.939 -12.361 19.109 1.00 90.50 392 ALA A C 1
ATOM 3072 O O . ALA A 1 392 ? 0.759 -11.479 19.943 1.00 90.50 392 ALA A O 1
ATOM 3073 N N . CYS A 1 393 ? 1.582 -13.497 19.397 1.00 86.19 393 CYS A N 1
ATOM 3074 C CA . CYS A 1 393 ? 2.070 -13.839 20.735 1.00 86.19 393 CYS A CA 1
ATOM 3075 C C . CYS A 1 393 ? 3.306 -13.035 21.160 1.00 86.19 393 CYS A C 1
ATOM 3077 O O . CYS A 1 393 ? 3.455 -12.695 22.339 1.00 86.19 393 CYS A O 1
ATOM 3079 N N . GLU A 1 394 ? 4.227 -12.798 20.225 1.00 88.00 394 GLU A N 1
ATOM 3080 C CA . GLU A 1 394 ? 5.500 -12.132 20.501 1.00 88.00 394 GLU A CA 1
ATOM 3081 C C . GLU A 1 394 ? 5.324 -10.621 20.677 1.00 88.00 394 GLU A C 1
ATOM 3083 O O . GLU A 1 394 ? 6.002 -10.008 21.497 1.00 88.00 394 GLU A O 1
ATOM 3088 N N . LEU A 1 395 ? 4.383 -10.025 19.943 1.00 90.19 395 LEU A N 1
ATOM 3089 C CA . LEU A 1 395 ? 4.075 -8.598 20.026 1.00 90.19 395 LEU A CA 1
ATOM 3090 C C . LEU A 1 395 ? 2.850 -8.282 20.899 1.00 90.19 395 LEU A C 1
ATOM 3092 O O . LEU A 1 395 ? 2.475 -7.121 20.974 1.00 90.19 395 LEU A O 1
ATOM 3096 N N . ASP A 1 396 ? 2.247 -9.284 21.549 1.00 90.75 396 ASP A N 1
ATOM 3097 C CA . ASP A 1 396 ? 1.045 -9.142 22.392 1.00 90.75 396 ASP A CA 1
ATOM 3098 C C . ASP A 1 396 ? -0.111 -8.402 21.686 1.00 90.75 396 ASP A C 1
ATOM 3100 O O . ASP A 1 396 ? -0.765 -7.518 22.236 1.00 90.75 396 ASP A O 1
ATOM 3104 N N . LEU A 1 397 ? -0.337 -8.743 20.414 1.00 92.94 397 LEU A N 1
ATOM 3105 C CA . LEU A 1 397 ? -1.326 -8.074 19.569 1.00 92.94 397 LEU A CA 1
ATOM 3106 C C . LEU A 1 397 ? -2.720 -8.673 19.772 1.00 92.94 397 LEU A C 1
ATOM 3108 O O . LEU A 1 397 ? -2.909 -9.891 19.742 1.00 92.94 397 LEU A O 1
ATOM 3112 N N . GLU A 1 398 ? -3.737 -7.813 19.844 1.00 94.50 398 GLU A N 1
ATOM 3113 C CA . GLU A 1 398 ? -5.138 -8.243 19.874 1.00 94.50 398 GLU A CA 1
ATOM 3114 C C . GLU A 1 398 ? -5.596 -8.827 18.535 1.00 94.50 398 GLU A C 1
ATOM 3116 O O . GLU A 1 398 ? -6.494 -9.674 18.503 1.00 94.50 398 GLU A O 1
ATOM 3121 N N . ARG A 1 399 ? -5.031 -8.339 17.421 1.00 94.94 399 ARG A N 1
ATOM 3122 C CA . ARG A 1 399 ? -5.420 -8.745 16.066 1.00 94.94 399 ARG A CA 1
ATOM 3123 C C . ARG A 1 399 ? -4.246 -8.751 15.089 1.00 94.94 399 ARG A C 1
ATOM 3125 O O . ARG A 1 399 ? -3.711 -7.693 14.764 1.00 94.94 399 ARG A O 1
ATOM 3132 N N . VAL A 1 400 ? -3.954 -9.902 14.494 1.00 95.25 400 VAL A N 1
ATOM 3133 C CA . VAL A 1 400 ? -3.063 -10.011 13.326 1.00 95.25 400 VAL A CA 1
ATOM 3134 C C . VAL A 1 400 ? -3.898 -10.370 12.106 1.00 95.25 400 VAL A C 1
ATOM 3136 O O . VAL A 1 400 ? -4.607 -11.374 12.117 1.00 95.25 400 VAL A O 1
ATOM 3139 N N . TYR A 1 401 ? -3.821 -9.545 11.067 1.00 94.75 401 TYR A N 1
ATOM 3140 C CA . TYR A 1 401 ? -4.425 -9.814 9.770 1.00 94.75 401 TYR A CA 1
ATOM 3141 C C . TYR A 1 401 ? -3.344 -9.962 8.715 1.00 94.75 401 TYR A C 1
ATOM 3143 O O . TYR A 1 401 ? -2.527 -9.063 8.520 1.00 94.75 401 TYR A O 1
ATOM 3151 N N . VAL A 1 402 ? -3.348 -11.105 8.047 1.00 91.75 402 VAL A N 1
ATOM 3152 C CA . VAL A 1 402 ? -2.412 -11.425 6.979 1.00 91.75 402 VAL A CA 1
ATOM 3153 C C . VAL A 1 402 ? -3.215 -11.603 5.713 1.00 91.75 402 VAL A C 1
ATOM 3155 O O . VAL A 1 402 ? -4.077 -12.476 5.666 1.00 91.75 402 VAL A O 1
ATOM 3158 N N . HIS A 1 403 ? -2.944 -10.790 4.703 1.00 87.31 403 HIS A N 1
ATOM 3159 C CA . HIS A 1 403 ? -3.627 -10.896 3.422 1.00 87.31 403 HIS A CA 1
ATOM 3160 C C . HIS A 1 403 ? -2.710 -11.536 2.381 1.00 87.31 403 HIS A C 1
ATOM 3162 O O . HIS A 1 403 ? -1.538 -11.167 2.252 1.00 87.31 403 HIS A O 1
ATOM 3168 N N . GLY A 1 404 ? -3.242 -12.496 1.632 1.00 80.38 404 GLY A N 1
ATOM 3169 C CA . GLY A 1 404 ? -2.491 -13.285 0.665 1.00 80.38 404 GLY A CA 1
ATOM 3170 C C . GLY A 1 404 ? -3.211 -13.440 -0.669 1.00 80.38 404 GLY A C 1
ATOM 3171 O O . GLY A 1 404 ? -4.317 -12.940 -0.890 1.00 80.38 404 GLY A O 1
ATOM 3172 N N . LEU A 1 405 ? -2.549 -14.136 -1.597 1.00 68.56 405 LEU A N 1
ATOM 3173 C CA . LEU A 1 405 ? -3.136 -14.446 -2.903 1.00 68.56 405 LEU A CA 1
ATOM 3174 C C . LEU A 1 405 ? -4.094 -15.639 -2.842 1.00 68.56 405 LEU A C 1
ATOM 3176 O O . LEU A 1 405 ? -5.057 -15.670 -3.603 1.00 68.56 405 LEU A O 1
ATOM 3180 N N . LYS A 1 406 ? -3.804 -16.605 -1.960 1.00 71.75 406 LYS A N 1
ATOM 3181 C CA . LYS A 1 406 ? -4.572 -17.845 -1.788 1.00 71.75 406 LYS A CA 1
ATOM 3182 C C . LYS A 1 406 ? -5.432 -17.829 -0.537 1.00 71.75 406 LYS A C 1
ATOM 3184 O O . LYS A 1 406 ? -6.587 -18.227 -0.602 1.00 71.75 406 LYS A O 1
ATOM 3189 N N . LEU A 1 407 ? -4.876 -17.393 0.589 1.00 75.88 407 LEU A N 1
ATOM 3190 C CA . LEU A 1 407 ? -5.547 -17.362 1.882 1.00 75.88 407 LEU A CA 1
ATOM 3191 C C . LEU A 1 407 ? -5.269 -16.029 2.577 1.00 75.88 407 LEU A C 1
ATOM 3193 O O . LEU A 1 407 ? -4.153 -15.512 2.528 1.00 75.88 407 LEU A O 1
ATOM 3197 N N . ASP A 1 408 ? -6.288 -15.534 3.262 1.00 83.94 408 ASP A N 1
ATOM 3198 C CA . ASP A 1 408 ? -6.179 -14.513 4.287 1.00 83.94 408 ASP A CA 1
ATOM 3199 C C . ASP A 1 408 ? -6.321 -15.169 5.663 1.00 83.94 408 ASP A C 1
ATOM 3201 O O . ASP A 1 408 ? -7.039 -16.158 5.849 1.00 83.94 408 ASP A O 1
ATOM 3205 N N . TYR A 1 409 ? -5.636 -14.605 6.648 1.00 84.94 409 TYR A N 1
ATOM 3206 C CA . TYR A 1 409 ? -5.612 -15.098 8.015 1.00 84.94 409 TYR A CA 1
ATOM 3207 C C . TYR A 1 409 ? -5.983 -13.969 8.962 1.00 84.94 409 TYR A C 1
ATOM 3209 O O . TYR A 1 409 ? -5.374 -12.902 8.933 1.00 84.94 409 TYR A O 1
ATOM 3217 N N . VAL A 1 410 ? -6.946 -14.213 9.846 1.00 86.62 410 VAL A N 1
ATOM 3218 C CA . VAL A 1 410 ? -7.266 -13.309 10.953 1.00 86.62 410 VAL A CA 1
ATOM 3219 C C . VAL A 1 410 ? -7.056 -14.055 12.257 1.00 86.62 410 VAL A C 1
ATOM 3221 O O . VAL A 1 410 ? -7.745 -15.033 12.536 1.00 86.62 410 VAL A O 1
ATOM 3224 N N . ILE A 1 411 ? -6.137 -13.567 13.078 1.00 87.50 411 ILE A N 1
ATOM 3225 C CA . ILE A 1 411 ? -5.887 -14.077 14.424 1.00 87.50 411 ILE A CA 1
ATOM 3226 C C . ILE A 1 411 ? -6.350 -13.024 15.414 1.00 87.50 411 ILE A C 1
ATOM 3228 O O . ILE A 1 411 ? -5.953 -11.865 15.306 1.00 87.50 411 ILE A O 1
ATOM 3232 N N . ARG A 1 412 ? -7.181 -13.425 16.375 1.00 85.62 412 ARG A N 1
ATOM 3233 C CA . ARG A 1 412 ? -7.690 -12.559 17.436 1.00 85.62 412 ARG A CA 1
ATOM 3234 C C . ARG A 1 412 ? -7.422 -13.140 18.814 1.00 85.62 412 ARG A C 1
ATOM 3236 O O . ARG A 1 412 ? -7.703 -14.314 19.055 1.00 85.62 412 ARG A O 1
ATOM 3243 N N . CYS A 1 413 ? -6.963 -12.292 19.722 1.00 85.75 413 CYS A N 1
ATOM 3244 C CA . CYS A 1 413 ? -6.875 -12.594 21.143 1.00 85.75 413 CYS A CA 1
ATOM 3245 C C . CYS A 1 413 ? -8.239 -12.376 21.823 1.00 85.75 413 CYS A C 1
ATOM 3247 O O . CYS A 1 413 ? -8.939 -11.409 21.520 1.00 85.75 413 CYS A O 1
ATOM 3249 N N . HIS A 1 414 ? -8.631 -13.282 22.721 1.00 82.81 414 HIS A N 1
ATOM 3250 C CA . HIS A 1 414 ? -9.839 -13.219 23.555 1.00 82.81 414 HIS A CA 1
ATOM 3251 C C . HIS A 1 414 ? -11.158 -12.972 22.793 1.00 82.81 414 HIS A C 1
ATOM 3253 O O . HIS A 1 414 ? -12.093 -12.373 23.325 1.00 82.81 414 HIS A O 1
ATOM 3259 N N . ALA A 1 415 ? -11.256 -13.439 21.546 1.00 78.50 415 ALA A N 1
ATOM 3260 C CA . ALA A 1 415 ? -12.432 -13.212 20.713 1.00 78.50 415 ALA A CA 1
ATOM 3261 C C . ALA A 1 415 ? -13.564 -14.213 20.970 1.00 78.50 415 ALA A C 1
ATOM 3263 O O . ALA A 1 415 ? -13.345 -15.416 21.137 1.00 78.50 415 ALA A O 1
ATOM 3264 N N . SER A 1 416 ? -14.798 -13.710 20.918 1.00 79.19 416 SER A N 1
ATOM 3265 C CA . SER A 1 416 ? -16.000 -14.539 20.808 1.00 79.19 416 SER A CA 1
ATOM 3266 C C . SER A 1 416 ? -16.218 -15.032 19.371 1.00 79.19 416 SER A C 1
ATOM 3268 O O . SER A 1 416 ? -15.658 -14.482 18.418 1.00 79.19 416 SER A O 1
ATOM 3270 N N . ASP A 1 417 ? -17.088 -16.028 19.196 1.00 75.06 417 ASP A N 1
ATOM 3271 C CA . ASP A 1 417 ? -17.489 -16.504 17.866 1.00 75.06 417 ASP A CA 1
ATOM 3272 C C . ASP A 1 417 ? -18.164 -15.395 17.044 1.00 75.06 417 ASP A C 1
ATOM 3274 O O . ASP A 1 417 ? -17.944 -15.290 15.837 1.00 75.06 417 ASP A O 1
ATOM 3278 N N . ASP A 1 418 ? -18.920 -14.506 17.694 1.00 79.00 418 ASP A N 1
ATOM 3279 C CA . ASP A 1 418 ? -19.533 -13.345 17.045 1.00 79.00 418 ASP A CA 1
ATOM 3280 C C . ASP A 1 418 ? -18.481 -12.355 16.538 1.00 79.00 418 ASP A C 1
ATOM 3282 O O . ASP A 1 418 ? -18.600 -11.854 15.418 1.00 79.00 418 ASP A O 1
ATOM 3286 N N . ASN A 1 419 ? -17.413 -12.114 17.309 1.00 81.19 419 ASN A N 1
ATOM 3287 C CA . ASN A 1 419 ? -16.301 -11.286 16.839 1.00 81.19 419 ASN A CA 1
ATOM 3288 C C . ASN A 1 419 ? -15.641 -11.905 15.605 1.00 81.19 419 ASN A C 1
ATOM 3290 O O . ASN A 1 419 ? -15.365 -11.200 14.639 1.00 81.19 419 ASN A O 1
ATOM 3294 N N . MET A 1 420 ? -15.432 -13.220 15.597 1.00 80.31 420 MET A N 1
ATOM 3295 C CA . MET A 1 420 ? -14.834 -13.898 14.448 1.00 80.31 420 MET A CA 1
ATOM 3296 C C . MET A 1 420 ? -15.760 -13.924 13.226 1.00 80.31 420 MET A C 1
ATOM 3298 O O . MET A 1 420 ? -15.293 -13.771 12.100 1.00 80.31 420 MET A O 1
ATOM 3302 N N . ASN A 1 421 ? -17.075 -14.048 13.417 1.00 75.19 421 ASN A N 1
ATOM 3303 C CA . ASN A 1 421 ? -18.045 -13.891 12.331 1.00 75.19 421 ASN A CA 1
ATOM 3304 C C . ASN A 1 421 ? -17.996 -12.480 11.726 1.00 75.19 421 ASN A C 1
ATOM 3306 O O . ASN A 1 421 ? -18.087 -12.337 10.506 1.00 75.19 421 ASN A O 1
ATOM 3310 N N . GLN A 1 422 ? -17.822 -11.448 12.556 1.00 82.25 422 GLN A N 1
ATOM 3311 C CA . GLN A 1 422 ? -17.633 -10.073 12.088 1.00 82.25 422 GLN A CA 1
ATOM 3312 C C . GLN A 1 422 ? -16.319 -9.902 11.320 1.00 82.25 422 GLN A C 1
ATOM 3314 O O . GLN A 1 422 ? -16.319 -9.213 10.306 1.00 82.25 422 GLN A O 1
ATOM 3319 N N . GLU A 1 423 ? -15.227 -10.546 11.743 1.00 82.75 423 GLU A N 1
ATOM 3320 C CA . GLU A 1 423 ? -13.955 -10.541 11.000 1.00 82.75 423 GLU A CA 1
ATOM 3321 C C . GLU A 1 423 ? -14.105 -11.148 9.609 1.00 82.75 423 GLU A C 1
ATOM 3323 O O . GLU A 1 423 ? -13.725 -10.538 8.616 1.00 82.75 423 GLU A O 1
ATOM 3328 N N . VAL A 1 424 ? -14.734 -12.319 9.528 1.00 78.19 424 VAL A N 1
ATOM 3329 C CA . VAL A 1 424 ? -15.015 -12.989 8.254 1.00 78.19 424 VAL A CA 1
ATOM 3330 C C . VAL A 1 424 ? -15.895 -12.120 7.353 1.00 78.19 424 VAL A C 1
ATOM 3332 O O . VAL A 1 424 ? -15.672 -12.035 6.148 1.00 78.19 424 VAL A O 1
ATOM 3335 N N . HIS A 1 425 ? -16.905 -11.465 7.921 1.00 80.94 425 HIS A N 1
ATOM 3336 C CA . HIS A 1 425 ? -17.771 -10.554 7.179 1.00 80.94 425 HIS A CA 1
ATOM 3337 C C . HIS A 1 425 ? -17.015 -9.311 6.685 1.00 80.94 425 HIS A C 1
ATOM 3339 O O . HIS A 1 425 ? -17.180 -8.910 5.534 1.00 80.94 425 HIS A O 1
ATOM 3345 N N . ALA A 1 426 ? -16.168 -8.722 7.532 1.00 82.75 426 ALA A N 1
ATOM 3346 C CA . ALA A 1 426 ? -15.345 -7.570 7.185 1.00 82.75 426 ALA A CA 1
ATOM 3347 C C . ALA A 1 426 ? -14.344 -7.903 6.070 1.00 82.75 426 ALA A C 1
ATOM 3349 O O . ALA A 1 426 ? -14.184 -7.108 5.147 1.00 82.75 426 ALA A O 1
ATOM 3350 N N . ASP A 1 427 ? -13.733 -9.088 6.112 1.00 83.81 427 ASP A N 1
ATOM 3351 C CA . ASP A 1 427 ? -12.849 -9.582 5.056 1.00 83.81 427 ASP A CA 1
ATOM 3352 C C . ASP A 1 427 ? -13.589 -9.747 3.721 1.00 83.81 427 ASP A C 1
ATOM 3354 O O . ASP A 1 427 ? -13.185 -9.191 2.701 1.00 83.81 427 ASP A O 1
ATOM 3358 N N . LEU A 1 428 ? -14.748 -10.413 3.734 1.00 78.62 428 LEU A N 1
ATOM 3359 C CA . LEU A 1 428 ? -15.590 -10.583 2.546 1.00 78.62 428 LEU A CA 1
ATOM 3360 C C . LEU A 1 428 ? -15.997 -9.243 1.918 1.00 78.62 428 LEU A C 1
ATOM 3362 O O . LEU A 1 428 ? -15.985 -9.089 0.688 1.00 78.62 428 LEU A O 1
ATOM 3366 N N . LEU A 1 429 ? -16.344 -8.261 2.752 1.00 80.81 429 LEU A N 1
ATOM 3367 C CA . LEU A 1 429 ? -16.610 -6.901 2.299 1.00 80.81 429 LEU A CA 1
ATOM 3368 C C . LEU A 1 429 ? -15.343 -6.270 1.705 1.00 80.81 429 LEU A C 1
ATOM 3370 O O . LEU A 1 429 ? -15.396 -5.756 0.587 1.00 80.81 429 LEU A O 1
ATOM 3374 N N . ALA A 1 430 ? -14.196 -6.359 2.381 1.00 80.12 430 ALA A N 1
ATOM 3375 C CA . ALA A 1 430 ? -12.925 -5.836 1.879 1.00 80.12 430 ALA A CA 1
ATOM 3376 C C . ALA A 1 430 ? -12.560 -6.439 0.512 1.00 80.12 430 ALA A C 1
ATOM 3378 O O . ALA A 1 430 ? -12.212 -5.706 -0.416 1.00 80.12 430 ALA A O 1
ATOM 3379 N N . LYS A 1 431 ? -12.739 -7.749 0.322 1.00 77.12 431 LYS A N 1
ATOM 3380 C CA . LYS A 1 431 ? -12.520 -8.427 -0.966 1.00 77.12 431 LYS A CA 1
ATOM 3381 C C . LYS A 1 431 ? -13.501 -7.960 -2.034 1.00 77.12 431 LYS A C 1
ATOM 3383 O O . LYS A 1 431 ? -13.096 -7.726 -3.170 1.00 77.12 431 LYS A O 1
ATOM 3388 N N . THR A 1 432 ? -14.765 -7.736 -1.677 1.00 74.25 432 THR A N 1
ATOM 3389 C CA . THR A 1 432 ? -15.756 -7.133 -2.585 1.00 74.25 432 THR A CA 1
ATOM 3390 C C . THR A 1 432 ? -15.305 -5.748 -3.051 1.00 74.25 432 THR A C 1
ATOM 3392 O O . THR A 1 432 ? -15.386 -5.428 -4.239 1.00 74.25 432 THR A O 1
ATOM 3395 N N . VAL A 1 433 ? -14.812 -4.922 -2.132 1.00 73.44 433 VAL A N 1
ATOM 3396 C CA . VAL A 1 433 ? -14.313 -3.570 -2.410 1.00 73.44 433 VAL A CA 1
ATOM 3397 C C . VAL A 1 433 ? -13.099 -3.619 -3.326 1.00 73.44 433 VAL A C 1
ATOM 3399 O O . VAL A 1 433 ? -13.100 -2.957 -4.366 1.00 73.44 433 VAL A O 1
ATOM 3402 N N . VAL A 1 434 ? -12.109 -4.452 -2.995 1.00 71.44 434 VAL A N 1
ATOM 3403 C CA . VAL A 1 434 ? -10.912 -4.667 -3.817 1.00 71.44 434 VAL A CA 1
ATOM 3404 C C . VAL A 1 434 ? -11.310 -5.108 -5.221 1.00 71.44 434 VAL A C 1
ATOM 3406 O O . VAL A 1 434 ? -10.857 -4.496 -6.180 1.00 71.44 434 VAL A O 1
ATOM 3409 N N . THR A 1 435 ? -12.220 -6.076 -5.354 1.00 68.56 435 THR A N 1
ATOM 3410 C CA . THR A 1 435 ? -12.730 -6.617 -6.628 1.00 68.56 435 THR A CA 1
ATOM 3411 C C . THR A 1 435 ? -13.504 -5.621 -7.478 1.00 68.56 435 THR A C 1
ATOM 3413 O O . THR A 1 435 ? -13.424 -5.656 -8.711 1.00 68.56 435 THR A O 1
ATOM 3416 N N . ASN A 1 436 ? -14.249 -4.718 -6.857 1.00 67.50 436 ASN A N 1
ATOM 3417 C CA . ASN A 1 436 ? -14.961 -3.692 -7.604 1.00 67.50 436 ASN A CA 1
ATOM 3418 C C . ASN A 1 436 ? -14.036 -2.549 -8.011 1.00 67.50 436 ASN A C 1
ATOM 3420 O O . ASN A 1 436 ? -14.081 -2.142 -9.170 1.00 67.50 436 ASN A O 1
ATOM 3424 N N . ARG A 1 437 ? -13.137 -2.095 -7.125 1.00 65.75 437 ARG A N 1
ATOM 3425 C CA . ARG A 1 437 ? -12.079 -1.132 -7.481 1.00 65.75 437 ARG A CA 1
ATOM 3426 C C . ARG A 1 437 ? -11.266 -1.661 -8.650 1.00 65.75 437 ARG A C 1
ATOM 3428 O O . ARG A 1 437 ? -11.072 -0.981 -9.644 1.00 65.75 437 ARG A O 1
ATOM 3435 N N . ALA A 1 438 ? -10.895 -2.919 -8.539 1.00 62.34 438 ALA A N 1
ATOM 3436 C CA . ALA A 1 438 ? -10.267 -3.704 -9.560 1.00 62.34 438 ALA A CA 1
ATOM 3437 C C . ALA A 1 438 ? -10.915 -3.569 -10.953 1.00 62.34 438 ALA A C 1
ATOM 3439 O O . ALA A 1 438 ? -10.323 -3.056 -11.901 1.00 62.34 438 ALA A O 1
ATOM 3440 N N . ARG A 1 439 ? -12.176 -3.980 -11.065 1.00 62.53 439 ARG A N 1
ATOM 3441 C CA . ARG A 1 439 ? -12.921 -3.940 -12.331 1.00 62.53 439 ARG A CA 1
ATOM 3442 C C . ARG A 1 439 ? -13.145 -2.525 -12.850 1.00 62.53 439 ARG A C 1
ATOM 3444 O O . ARG A 1 439 ? -13.068 -2.292 -14.053 1.00 62.53 439 ARG A O 1
ATOM 3451 N N . ASN A 1 440 ? -13.421 -1.594 -11.943 1.00 61.72 440 ASN A N 1
ATOM 3452 C CA . ASN A 1 440 ? -13.742 -0.213 -12.280 1.00 61.72 440 ASN A CA 1
ATOM 3453 C C . ASN A 1 440 ? -12.502 0.626 -12.606 1.00 61.72 440 ASN A C 1
ATOM 3455 O O . ASN A 1 440 ? -12.643 1.724 -13.127 1.00 61.72 440 ASN A O 1
ATOM 3459 N N . LEU A 1 441 ? -11.284 0.114 -12.421 1.00 55.12 441 LEU A N 1
ATOM 3460 C CA . LEU A 1 441 ? -10.084 0.774 -12.944 1.00 55.12 441 LEU A CA 1
ATOM 3461 C C . LEU A 1 441 ? -10.034 0.823 -14.485 1.00 55.12 441 LEU A C 1
ATOM 3463 O O . LEU A 1 441 ? -9.150 1.472 -15.034 1.00 55.12 441 LEU A O 1
ATOM 3467 N N . GLY A 1 442 ? -11.003 0.207 -15.179 1.00 41.59 442 GLY A N 1
ATOM 3468 C CA . GLY A 1 442 ? -11.296 0.452 -16.597 1.00 41.59 442 GLY A CA 1
ATOM 3469 C C . GLY A 1 442 ? -12.522 1.340 -16.888 1.00 41.59 442 GLY A C 1
ATOM 3470 O O . GLY A 1 442 ? -12.739 1.678 -18.048 1.00 41.59 442 GLY A O 1
ATOM 3471 N N . VAL A 1 443 ? -13.343 1.707 -15.891 1.00 33.03 443 VAL A N 1
ATOM 3472 C CA . VAL A 1 443 ? -14.592 2.480 -16.064 1.00 33.03 443 VAL A CA 1
ATOM 3473 C C . VAL A 1 443 ? -14.813 3.418 -14.865 1.00 33.03 443 VAL A C 1
ATOM 3475 O O . VAL A 1 443 ? -15.133 2.982 -13.765 1.00 33.03 443 VAL A O 1
ATOM 3478 N N . THR A 1 444 ? -14.651 4.714 -15.123 1.00 37.53 444 THR A N 1
ATOM 3479 C CA . THR A 1 444 ? -14.881 5.901 -14.273 1.00 37.53 444 THR A CA 1
ATOM 3480 C C . THR A 1 444 ? -15.822 5.791 -13.048 1.00 37.53 444 THR A C 1
ATOM 3482 O O . THR A 1 444 ? -16.913 5.229 -13.111 1.00 37.53 444 THR A O 1
ATOM 3485 N N . ASN A 1 445 ? -15.412 6.457 -11.951 1.00 39.31 445 ASN A N 1
ATOM 3486 C CA . ASN A 1 445 ? -16.197 7.159 -10.909 1.00 39.31 445 ASN A CA 1
ATOM 3487 C C . ASN A 1 445 ? -17.643 6.700 -10.622 1.00 39.31 445 ASN A C 1
ATOM 3489 O O . ASN A 1 445 ? -18.565 7.520 -10.601 1.00 39.31 445 ASN A O 1
ATOM 3493 N N . ARG A 1 446 ? -17.877 5.416 -10.330 1.00 41.97 446 ARG A N 1
ATOM 3494 C CA . ARG A 1 446 ? -19.160 4.997 -9.741 1.00 41.97 446 ARG A CA 1
ATOM 3495 C C . ARG A 1 446 ? -19.119 5.089 -8.211 1.00 41.97 446 ARG A C 1
ATOM 3497 O O . ARG A 1 446 ? -18.189 4.556 -7.607 1.00 41.97 446 ARG A O 1
ATOM 3504 N N . PRO A 1 447 ? -20.126 5.711 -7.568 1.00 46.06 447 PRO A N 1
ATOM 3505 C CA . PRO A 1 447 ? -20.273 5.686 -6.118 1.00 46.06 447 PRO A CA 1
ATOM 3506 C C . PRO A 1 447 ? -20.325 4.245 -5.598 1.00 46.06 447 PRO A C 1
ATOM 3508 O O . PRO A 1 447 ? -21.086 3.422 -6.113 1.00 46.06 447 PRO A O 1
ATOM 3511 N N . TYR A 1 448 ? -19.566 3.948 -4.543 1.00 47.12 448 TYR A N 1
ATOM 3512 C CA . TYR A 1 448 ? -19.551 2.628 -3.899 1.00 47.12 448 TYR A CA 1
ATOM 3513 C C . TYR A 1 448 ? -20.900 2.279 -3.239 1.00 47.12 448 TYR A C 1
ATOM 3515 O O . TYR A 1 448 ? -21.190 1.115 -2.993 1.00 47.12 448 TYR A O 1
ATOM 3523 N N . SER A 1 449 ? -21.800 3.252 -3.065 1.00 42.19 449 SER A N 1
ATOM 3524 C CA . SER A 1 449 ? -23.205 3.005 -2.710 1.00 42.19 449 SER A CA 1
ATOM 3525 C C . SER A 1 449 ? -23.976 2.186 -3.759 1.00 42.19 449 SER A C 1
ATOM 3527 O O . SER A 1 449 ? -25.077 1.718 -3.486 1.00 42.19 449 SER A O 1
ATOM 3529 N N . THR A 1 450 ? -23.396 1.975 -4.947 1.00 45.03 450 THR A N 1
ATOM 3530 C CA . THR A 1 450 ? -23.913 1.078 -5.993 1.00 45.03 450 THR A CA 1
ATOM 3531 C C . THR A 1 450 ? -23.187 -0.268 -6.063 1.00 45.03 450 THR A C 1
ATOM 3533 O O . THR A 1 450 ? -23.406 -1.008 -7.024 1.00 45.03 450 THR A O 1
ATOM 3536 N N . LEU A 1 451 ? -22.371 -0.624 -5.055 1.00 46.31 451 LEU A N 1
ATOM 3537 C CA . LEU A 1 451 ? -21.778 -1.959 -4.865 1.00 46.31 451 LEU A CA 1
ATOM 3538 C C . LEU A 1 451 ? -22.848 -3.032 -4.565 1.00 46.31 451 LEU A C 1
ATOM 3540 O O . LEU A 1 451 ? -22.720 -3.833 -3.647 1.00 46.31 451 LEU A O 1
ATOM 3544 N N . GLY A 1 452 ? -23.916 -3.103 -5.355 1.00 47.97 452 GLY A N 1
ATOM 3545 C CA . GLY A 1 452 ? -24.577 -4.380 -5.545 1.00 47.97 452 GLY A CA 1
ATOM 3546 C C . GLY A 1 452 ? -23.562 -5.331 -6.169 1.00 47.97 452 GLY A C 1
ATOM 3547 O O . GLY A 1 452 ? -22.751 -4.928 -7.009 1.00 47.97 452 GLY A O 1
ATOM 3548 N N . MET A 1 453 ? -23.592 -6.602 -5.773 1.00 45.50 453 MET A N 1
ATOM 3549 C CA . MET A 1 453 ? -22.947 -7.649 -6.555 1.00 45.50 453 MET A CA 1
ATOM 3550 C C . MET A 1 453 ? -23.334 -7.447 -8.025 1.00 45.50 453 MET A C 1
ATOM 3552 O O . MET A 1 453 ? -24.505 -7.580 -8.377 1.00 45.50 453 MET A O 1
ATOM 3556 N N . SER A 1 454 ? -22.371 -7.063 -8.869 1.00 50.25 454 SER A N 1
ATOM 3557 C CA . SER A 1 454 ? -22.630 -6.925 -10.304 1.00 50.25 454 SER A CA 1
ATOM 3558 C C . SER A 1 454 ? -23.288 -8.206 -10.821 1.00 50.25 454 SER A C 1
ATOM 3560 O O . SER A 1 454 ? -22.936 -9.305 -10.381 1.00 50.25 454 SER A O 1
ATOM 3562 N N . THR A 1 455 ? -24.241 -8.087 -11.747 1.00 48.38 455 THR A N 1
ATOM 3563 C CA . THR A 1 455 ? -24.871 -9.245 -12.401 1.00 48.38 455 THR A CA 1
ATOM 3564 C C . THR A 1 455 ? -23.826 -10.222 -12.937 1.00 48.38 455 THR A C 1
ATOM 3566 O O . THR A 1 455 ? -24.029 -11.420 -12.825 1.00 48.38 455 THR A O 1
ATOM 3569 N N . SER A 1 456 ? -22.651 -9.740 -13.351 1.00 47.25 456 SER A N 1
ATOM 3570 C CA . SER A 1 456 ? -21.515 -10.568 -13.764 1.00 47.25 456 SER A CA 1
ATOM 3571 C C . SER A 1 456 ? -20.856 -11.387 -12.639 1.00 47.25 456 SER A C 1
ATOM 3573 O O . SER A 1 456 ? -20.362 -12.476 -12.906 1.00 47.25 456 SER A O 1
ATOM 3575 N N . ASN A 1 457 ? -20.857 -10.940 -11.373 1.00 49.41 457 ASN A N 1
ATOM 3576 C CA . ASN A 1 457 ? -20.430 -11.773 -10.229 1.00 49.41 457 ASN A CA 1
ATOM 3577 C C . ASN A 1 457 ? -21.419 -12.903 -9.953 1.00 49.41 457 ASN A C 1
ATOM 3579 O O . ASN A 1 457 ? -21.021 -14.028 -9.650 1.00 49.41 457 ASN A O 1
ATOM 3583 N N . LEU A 1 458 ? -22.709 -12.586 -10.052 1.00 51.19 458 LEU A N 1
ATOM 3584 C CA . LEU A 1 458 ? -23.777 -13.564 -9.908 1.00 51.19 458 LEU A CA 1
ATOM 3585 C C . LEU A 1 458 ? -23.749 -14.558 -11.079 1.00 51.19 458 LEU A C 1
ATOM 3587 O O . LEU A 1 458 ? -23.856 -15.755 -10.850 1.00 51.19 458 LEU A O 1
ATOM 3591 N N . GLU A 1 459 ? -23.525 -14.092 -12.307 1.00 48.81 459 GLU A N 1
ATOM 3592 C CA . GLU A 1 459 ? -23.357 -14.919 -13.506 1.00 48.81 459 GLU A CA 1
ATOM 3593 C C . GLU A 1 459 ? -22.098 -15.786 -13.429 1.00 48.81 459 GLU A C 1
ATOM 3595 O O . GLU A 1 459 ? -22.188 -16.969 -13.728 1.00 48.81 459 GLU A O 1
ATOM 3600 N N . ALA A 1 460 ? -20.960 -15.267 -12.948 1.00 50.25 460 ALA A N 1
ATOM 3601 C CA . ALA A 1 460 ? -19.743 -16.058 -12.733 1.00 50.25 460 ALA A CA 1
ATOM 3602 C C . ALA A 1 460 ? -19.985 -17.195 -11.737 1.00 50.25 460 ALA A C 1
ATOM 3604 O O . ALA A 1 460 ? -19.604 -18.338 -11.982 1.00 50.25 460 ALA A O 1
ATOM 3605 N N . PHE A 1 461 ? -20.664 -16.899 -10.628 1.00 51.88 461 PHE A N 1
ATOM 3606 C CA . PHE A 1 461 ? -21.018 -17.905 -9.635 1.00 51.88 461 PHE A CA 1
ATOM 3607 C C . PHE A 1 461 ? -22.043 -18.921 -10.159 1.00 51.88 461 PHE A C 1
ATOM 3609 O O . PHE A 1 461 ? -21.886 -20.125 -9.946 1.00 51.88 461 PHE A O 1
ATOM 3616 N N . ILE A 1 462 ? -23.078 -18.457 -10.868 1.00 50.00 462 ILE A N 1
ATOM 3617 C CA . ILE A 1 462 ? -24.072 -19.318 -11.520 1.00 50.00 462 ILE A CA 1
ATOM 3618 C C . ILE A 1 462 ? -23.391 -20.220 -12.551 1.00 50.00 462 ILE A C 1
ATOM 3620 O O . ILE A 1 462 ? -23.715 -21.403 -12.606 1.00 50.00 462 ILE A O 1
ATOM 3624 N N . GLU A 1 463 ? -22.435 -19.707 -13.320 1.00 47.38 463 GLU A N 1
ATOM 3625 C CA . GLU A 1 463 ? -21.696 -20.472 -14.322 1.00 47.38 463 GLU A CA 1
ATOM 3626 C C . GLU A 1 463 ? -20.780 -21.515 -13.668 1.00 47.38 463 GLU A C 1
ATOM 3628 O O . GLU A 1 463 ? -20.790 -22.673 -14.074 1.00 47.38 463 GLU A O 1
ATOM 3633 N N . VAL A 1 464 ? -20.097 -21.182 -12.567 1.00 48.53 464 VAL A N 1
ATOM 3634 C CA . VAL A 1 464 ? -19.344 -22.155 -11.749 1.00 48.53 464 VAL A CA 1
ATOM 3635 C C . VAL A 1 464 ? -20.261 -23.252 -11.189 1.00 48.53 464 VAL A C 1
ATOM 3637 O O . VAL A 1 464 ? -19.898 -24.431 -11.204 1.00 48.53 464 VAL A O 1
ATOM 3640 N N . CYS A 1 465 ? -21.470 -22.899 -10.741 1.00 45.91 465 CYS A N 1
ATOM 3641 C CA . CYS A 1 465 ? -22.470 -23.874 -10.295 1.00 45.91 465 CYS A CA 1
ATOM 3642 C C . CYS A 1 465 ? -23.016 -24.731 -11.457 1.00 45.91 465 CYS A C 1
ATOM 3644 O O . CYS A 1 465 ? -23.261 -25.928 -11.280 1.00 45.91 465 CYS A O 1
ATOM 3646 N N . ARG A 1 466 ? -23.206 -24.144 -12.648 1.00 44.56 466 ARG A N 1
ATOM 3647 C CA . ARG A 1 466 ? -23.720 -24.817 -13.857 1.00 44.56 466 ARG A CA 1
ATOM 3648 C C . ARG A 1 466 ? -22.704 -25.768 -14.477 1.00 44.56 466 ARG A C 1
ATOM 3650 O O . ARG A 1 466 ? -23.064 -26.909 -14.756 1.00 44.56 466 ARG A O 1
ATOM 3657 N N . LEU A 1 467 ? -21.447 -25.349 -14.623 1.00 44.50 467 LEU A N 1
ATOM 3658 C CA . LEU A 1 467 ? -20.359 -26.154 -15.194 1.00 44.50 467 LEU A CA 1
ATOM 3659 C C . LEU A 1 467 ? -20.088 -27.441 -14.399 1.00 44.50 467 LEU A C 1
ATOM 3661 O O . LEU A 1 467 ? -19.577 -28.407 -14.954 1.00 44.50 467 LEU A O 1
ATOM 3665 N N . ARG A 1 468 ? -20.476 -27.497 -13.118 1.00 43.66 468 ARG A N 1
ATOM 3666 C CA . ARG A 1 468 ? -20.373 -28.706 -12.279 1.00 43.66 468 ARG A CA 1
ATOM 3667 C C . ARG A 1 468 ? -21.637 -29.568 -12.234 1.00 43.66 468 ARG A C 1
ATOM 3669 O O . ARG A 1 468 ? -21.602 -30.660 -11.677 1.00 43.66 468 ARG A O 1
ATOM 3676 N N . SER A 1 469 ? -22.739 -29.088 -12.811 1.00 38.38 469 SER A N 1
ATOM 3677 C CA . SER A 1 469 ? -24.006 -29.826 -12.912 1.00 38.38 469 SER A CA 1
ATOM 3678 C C . SER A 1 469 ? -24.087 -30.698 -14.177 1.00 38.38 469 SER A C 1
ATOM 3680 O O . SER A 1 469 ? -25.035 -31.467 -14.325 1.00 38.38 469 SER A O 1
ATOM 3682 N N . PHE A 1 470 ? -23.104 -30.600 -15.080 1.00 30.91 470 PHE A N 1
ATOM 3683 C CA . PHE A 1 470 ? -22.950 -31.486 -16.234 1.00 30.91 470 PHE A CA 1
ATOM 3684 C C . PHE A 1 470 ? -21.945 -32.605 -15.919 1.00 30.91 470 PHE A C 1
ATOM 3686 O O . PHE A 1 470 ? -20.938 -32.343 -15.258 1.00 30.91 470 PHE A O 1
ATOM 3693 N N . PRO A 1 471 ? -22.187 -33.854 -16.365 1.00 32.72 471 PRO A N 1
ATOM 3694 C CA . PRO A 1 471 ? -21.206 -34.919 -16.218 1.00 32.72 471 PRO A CA 1
ATOM 3695 C C . PRO A 1 471 ? -19.897 -34.483 -16.881 1.00 32.72 471 PRO A C 1
ATOM 3697 O O . PRO A 1 471 ? -19.895 -34.066 -18.037 1.00 32.72 471 PRO A O 1
ATOM 3700 N N . LEU A 1 472 ? -18.810 -34.564 -16.112 1.00 32.88 472 LEU A N 1
ATOM 3701 C CA . LEU A 1 472 ? -17.427 -34.315 -16.515 1.00 32.88 472 LEU A CA 1
ATOM 3702 C C . LEU A 1 472 ? -17.071 -35.192 -17.728 1.00 32.88 472 LEU A C 1
ATOM 3704 O O . LEU A 1 472 ? -16.542 -36.289 -17.573 1.00 32.88 472 LEU A O 1
ATOM 3708 N N . GLN A 1 473 ? -17.380 -34.736 -18.938 1.00 30.59 473 GLN A N 1
ATOM 3709 C CA . GLN A 1 473 ? -16.695 -35.193 -20.137 1.00 30.59 473 GLN A CA 1
ATOM 3710 C C . GLN A 1 473 ? -15.588 -34.192 -20.431 1.00 30.59 473 GLN A C 1
ATOM 3712 O O . GLN A 1 473 ? -15.838 -32.993 -20.546 1.00 30.59 473 GLN A O 1
ATOM 3717 N N . GLU A 1 474 ? -14.360 -34.706 -20.511 1.00 32.06 474 GLU A N 1
ATOM 3718 C CA . GLU A 1 474 ? -13.198 -33.995 -21.031 1.00 32.06 474 GLU A CA 1
ATOM 3719 C C . GLU A 1 474 ? -13.569 -33.312 -22.348 1.00 32.06 474 GLU A C 1
ATOM 3721 O O . GLU A 1 474 ? -13.686 -33.949 -23.394 1.00 32.06 474 GLU A O 1
ATOM 3726 N N . THR A 1 475 ? -13.748 -31.995 -22.328 1.00 37.06 475 THR A N 1
ATOM 3727 C CA . THR A 1 475 ? -13.637 -31.235 -23.566 1.00 37.06 475 THR A CA 1
ATOM 3728 C C . THR A 1 475 ? -12.159 -31.149 -23.917 1.00 37.06 475 THR A C 1
ATOM 3730 O O . THR A 1 475 ? -11.334 -30.823 -23.060 1.00 37.06 475 THR A O 1
ATOM 3733 N N . ALA A 1 476 ? -11.844 -31.390 -25.190 1.00 33.66 476 ALA A N 1
ATOM 3734 C CA . ALA A 1 476 ? -10.505 -31.469 -25.781 1.00 33.66 476 ALA A CA 1
ATOM 3735 C C . ALA A 1 476 ? -9.590 -30.229 -25.594 1.00 33.66 476 ALA A C 1
ATOM 3737 O O . ALA A 1 476 ? -8.494 -30.189 -26.142 1.00 33.66 476 ALA A O 1
ATOM 3738 N N . THR A 1 477 ? -10.012 -29.216 -24.834 1.00 35.16 477 THR A N 1
ATOM 3739 C CA . THR A 1 477 ? -9.252 -27.992 -24.529 1.00 35.16 477 THR A CA 1
ATOM 3740 C C . THR A 1 477 ? -8.783 -27.880 -23.070 1.00 35.16 477 THR A C 1
ATOM 3742 O O . THR A 1 477 ? -8.043 -26.953 -22.750 1.00 35.16 477 THR A O 1
ATOM 3745 N N . GLY A 1 478 ? -9.144 -28.826 -22.192 1.00 29.97 478 GLY A N 1
ATOM 3746 C CA . GLY A 1 478 ? -8.367 -29.170 -20.990 1.00 29.97 478 GLY A CA 1
ATOM 3747 C C . GLY A 1 478 ? -7.975 -28.059 -20.001 1.00 29.97 478 GLY A C 1
ATOM 3748 O O . GLY A 1 478 ? -6.893 -28.153 -19.425 1.00 29.97 478 GLY A O 1
ATOM 3749 N N . LYS A 1 479 ? -8.791 -27.024 -19.749 1.00 27.78 479 LYS A N 1
ATOM 3750 C CA . LYS A 1 479 ? -8.504 -26.053 -18.668 1.00 27.78 479 LYS A CA 1
ATOM 3751 C C . LYS A 1 479 ? -9.734 -25.736 -17.819 1.00 27.78 479 LYS A C 1
ATOM 3753 O O . LYS A 1 479 ? -10.655 -25.061 -18.263 1.00 27.78 479 LYS A O 1
ATOM 3758 N N . TRP A 1 480 ? -9.706 -26.225 -16.581 1.00 30.42 480 TRP A N 1
ATOM 3759 C CA . TRP A 1 480 ? -10.669 -25.936 -15.518 1.00 30.42 480 TRP A CA 1
ATOM 3760 C C . TRP A 1 480 ? -10.249 -24.684 -14.734 1.00 30.42 480 TRP A C 1
ATOM 3762 O O . TRP A 1 480 ? -9.058 -24.405 -14.610 1.00 30.42 480 TRP A O 1
ATOM 3772 N N . ALA A 1 481 ? -11.213 -23.969 -14.146 1.00 36.12 481 ALA A N 1
ATOM 3773 C CA . ALA A 1 481 ? -10.938 -23.039 -13.053 1.00 36.12 481 ALA A CA 1
ATOM 3774 C C . ALA A 1 481 ? -10.620 -23.857 -11.788 1.00 36.12 481 ALA A C 1
ATOM 3776 O O . ALA A 1 481 ? -11.511 -24.470 -11.193 1.00 36.12 481 ALA A O 1
ATOM 3777 N N . THR A 1 482 ? -9.349 -23.926 -11.406 1.00 38.56 482 THR A N 1
ATOM 3778 C CA . THR A 1 482 ? -8.928 -24.468 -10.112 1.00 38.56 482 THR A CA 1
ATOM 3779 C C . THR A 1 482 ? -9.276 -23.467 -9.012 1.00 38.56 482 THR A C 1
ATOM 3781 O O . THR A 1 482 ? -8.972 -22.284 -9.136 1.00 38.56 482 THR A O 1
ATOM 3784 N N . LEU A 1 483 ? -9.925 -23.932 -7.939 1.00 41.88 483 LEU A N 1
ATOM 3785 C CA . LEU A 1 483 ? -9.982 -23.184 -6.680 1.00 41.88 483 LEU A CA 1
ATOM 3786 C C . LEU A 1 483 ? -8.578 -23.254 -6.071 1.00 41.88 483 LEU A C 1
ATOM 3788 O O . LEU A 1 483 ? -8.217 -24.272 -5.482 1.00 41.88 483 LEU A O 1
ATOM 3792 N N . GLU A 1 484 ? -7.762 -22.226 -6.290 1.00 45.44 484 GLU A N 1
ATOM 3793 C CA . GLU A 1 484 ? -6.450 -22.118 -5.644 1.00 45.44 484 GLU A CA 1
ATOM 3794 C C . GLU A 1 484 ? -6.644 -21.967 -4.121 1.00 45.44 484 GLU A C 1
ATOM 3796 O O . GLU A 1 484 ? -7.537 -21.241 -3.687 1.00 45.44 484 GLU A O 1
ATOM 3801 N N . GLY A 1 485 ? -5.866 -22.692 -3.306 1.00 51.00 485 GLY A N 1
ATOM 3802 C CA . GLY A 1 485 ? -5.915 -22.619 -1.837 1.00 51.00 485 GLY A CA 1
ATOM 3803 C C . GLY A 1 485 ? -6.842 -23.622 -1.134 1.00 51.00 485 GLY A C 1
ATOM 3804 O O . GLY A 1 485 ? -6.725 -23.798 0.077 1.00 51.00 485 GLY A O 1
ATOM 3805 N N . LEU A 1 486 ? -7.762 -24.291 -1.847 1.00 56.12 486 LEU A N 1
ATOM 3806 C CA . LEU A 1 486 ? -8.678 -25.263 -1.229 1.00 56.12 486 LEU A CA 1
ATOM 3807 C C . LEU A 1 486 ? -7.959 -26.522 -0.697 1.00 56.12 486 LEU A C 1
ATOM 3809 O O . LEU A 1 486 ? -8.214 -26.880 0.452 1.00 56.12 486 LEU A O 1
ATOM 3813 N N . PRO A 1 487 ? -7.051 -27.172 -1.453 1.00 61.00 487 PRO A N 1
ATOM 3814 C CA . PRO A 1 487 ? -6.277 -28.298 -0.925 1.00 61.00 487 PRO A CA 1
ATOM 3815 C C . PRO A 1 487 ? -5.438 -27.916 0.300 1.00 61.00 487 PRO A C 1
ATOM 3817 O O . PRO A 1 487 ? -5.353 -28.679 1.261 1.00 61.00 487 PRO A O 1
ATOM 3820 N N . GLU A 1 488 ? -4.841 -26.721 0.288 1.00 62.56 488 GLU A N 1
ATOM 3821 C CA . GLU A 1 488 ? -4.058 -26.197 1.407 1.00 62.56 488 GLU A CA 1
ATOM 3822 C C . GLU A 1 488 ? -4.937 -25.959 2.643 1.00 62.56 488 GLU A C 1
ATOM 3824 O O . GLU A 1 488 ? -4.565 -26.337 3.754 1.00 62.56 488 GLU A O 1
ATOM 3829 N N . PHE A 1 489 ? -6.135 -25.403 2.452 1.00 58.19 489 PHE A N 1
ATOM 3830 C CA . PHE A 1 489 ? -7.118 -25.219 3.515 1.00 58.19 489 PHE A CA 1
ATOM 3831 C C . PHE A 1 489 ? -7.596 -26.554 4.114 1.00 58.19 489 PHE A C 1
ATOM 3833 O O . PHE A 1 489 ? -7.602 -26.710 5.336 1.00 58.19 489 PHE A O 1
ATOM 3840 N N . GLU A 1 490 ? -7.970 -27.526 3.277 1.00 60.53 490 GLU A N 1
ATOM 3841 C CA . GLU A 1 490 ? -8.392 -28.863 3.723 1.00 60.53 490 GLU A CA 1
ATOM 3842 C C . GLU A 1 490 ? -7.269 -29.555 4.508 1.00 60.53 490 GLU A C 1
ATOM 3844 O O . GLU A 1 490 ? -7.508 -30.083 5.593 1.00 60.53 490 GLU A O 1
ATOM 3849 N N . SER A 1 491 ? -6.022 -29.444 4.037 1.00 65.75 491 SER A N 1
ATOM 3850 C CA . SER A 1 491 ? -4.846 -29.957 4.747 1.00 65.75 491 SER A CA 1
ATOM 3851 C C . SER A 1 491 ? -4.664 -29.321 6.132 1.00 65.75 491 SER A C 1
ATOM 3853 O O . SER A 1 491 ? -4.333 -30.029 7.084 1.00 65.75 491 SER A O 1
ATOM 3855 N N . ILE A 1 492 ? -4.889 -28.009 6.278 1.00 62.62 492 ILE A N 1
ATOM 3856 C CA . ILE A 1 492 ? -4.819 -27.324 7.583 1.00 62.62 492 ILE A CA 1
ATOM 3857 C C . ILE A 1 492 ? -5.883 -27.873 8.547 1.00 62.62 492 ILE A C 1
ATOM 3859 O O . ILE A 1 492 ? -5.592 -28.077 9.729 1.00 62.62 492 ILE A O 1
ATOM 3863 N N . LEU A 1 493 ? -7.101 -28.135 8.061 1.00 59.69 493 LEU A N 1
ATOM 3864 C CA . LEU A 1 493 ? -8.184 -28.683 8.882 1.00 59.69 493 LEU A CA 1
ATOM 3865 C C . LEU A 1 493 ? -7.943 -30.139 9.291 1.00 59.69 493 LEU A C 1
ATOM 3867 O O . LEU A 1 493 ? -8.059 -30.472 10.473 1.00 59.69 493 LEU A O 1
ATOM 3871 N N . ASP A 1 494 ? -7.595 -30.994 8.330 1.00 60.75 494 ASP A N 1
ATOM 3872 C CA . ASP A 1 494 ? -7.475 -32.443 8.527 1.00 60.75 494 ASP A CA 1
ATOM 3873 C C . ASP A 1 494 ? -6.355 -32.814 9.507 1.00 60.75 494 ASP A C 1
ATOM 3875 O O . ASP A 1 494 ? -6.420 -33.840 10.186 1.00 60.75 494 ASP A O 1
ATOM 3879 N N . ARG A 1 495 ? -5.328 -31.966 9.625 1.00 64.81 495 ARG A N 1
ATOM 3880 C CA . ARG A 1 495 ? -4.170 -32.203 10.499 1.00 64.81 495 ARG A CA 1
ATOM 3881 C C . ARG A 1 495 ? -4.403 -31.859 11.967 1.00 64.81 495 ARG A C 1
ATOM 3883 O O . ARG A 1 495 ? -3.486 -32.043 12.761 1.00 64.81 495 ARG A O 1
ATOM 3890 N N . GLY A 1 496 ? -5.583 -31.36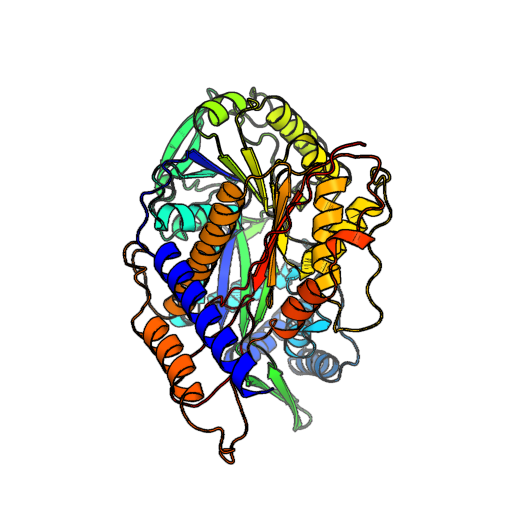0 12.348 1.00 53.12 496 GLY A N 1
ATOM 3891 C CA . GLY A 1 496 ? -5.919 -31.128 13.760 1.00 53.12 496 GLY A CA 1
ATOM 3892 C C . GLY A 1 496 ? -4.957 -30.167 14.470 1.00 53.12 496 GLY A C 1
ATOM 3893 O O . GLY A 1 496 ? -4.663 -30.319 15.652 1.00 53.12 496 GLY A O 1
ATOM 3894 N N . TRP A 1 497 ? -4.452 -29.172 13.741 1.00 51.38 497 TRP A N 1
ATOM 3895 C CA . TRP A 1 497 ? -3.265 -28.373 14.074 1.00 51.38 497 TRP A CA 1
ATOM 3896 C C . TRP A 1 497 ? -3.277 -27.630 15.423 1.00 51.38 497 TRP A C 1
ATOM 3898 O O . TRP A 1 497 ? -2.242 -27.155 15.890 1.00 51.38 497 TRP A O 1
ATOM 3908 N N . PHE A 1 498 ? -4.433 -27.546 16.078 1.00 52.41 498 PHE A N 1
ATOM 3909 C CA . PHE A 1 498 ? -4.576 -26.951 17.406 1.00 52.41 498 PHE A CA 1
ATOM 3910 C C . PHE A 1 498 ? -3.928 -27.775 18.527 1.00 52.41 498 PHE A C 1
ATOM 3912 O O . PHE A 1 498 ? -3.873 -27.293 19.657 1.00 52.41 498 PHE A O 1
ATOM 3919 N N . ASP A 1 499 ? -3.438 -28.985 18.251 1.00 42.56 499 ASP A N 1
ATOM 3920 C CA . ASP A 1 499 ? -2.877 -29.859 19.285 1.00 42.56 499 ASP A CA 1
ATOM 3921 C C . ASP A 1 499 ? -1.339 -29.787 19.410 1.00 42.56 499 ASP A C 1
ATOM 3923 O O . ASP A 1 499 ? -0.837 -29.836 20.535 1.00 42.56 499 ASP A O 1
ATOM 3927 N N . ASP A 1 500 ? -0.596 -29.557 18.318 1.00 44.12 500 ASP A N 1
ATOM 3928 C CA . ASP A 1 500 ? 0.884 -29.586 18.317 1.00 44.12 500 ASP A CA 1
ATOM 3929 C C . ASP A 1 500 ? 1.557 -28.200 18.396 1.00 44.12 500 ASP A C 1
ATOM 3931 O O . ASP A 1 500 ? 2.724 -28.093 18.767 1.00 44.12 500 ASP A O 1
ATOM 3935 N N . ALA A 1 501 ? 0.850 -27.111 18.071 1.00 45.56 501 ALA A N 1
ATOM 3936 C CA . ALA A 1 501 ? 1.443 -25.767 17.984 1.00 45.56 501 ALA A CA 1
ATOM 3937 C C . ALA A 1 501 ? 1.672 -25.065 19.345 1.00 45.56 501 ALA A C 1
ATOM 3939 O O . ALA A 1 501 ? 2.242 -23.973 19.395 1.00 45.56 501 ALA A O 1
ATOM 3940 N N . PHE A 1 502 ? 1.252 -25.665 20.462 1.00 48.31 502 PHE A N 1
ATOM 3941 C CA . PHE A 1 502 ? 1.229 -25.009 21.775 1.00 48.31 502 PHE A CA 1
ATOM 3942 C C . PHE A 1 502 ? 2.356 -25.473 22.709 1.00 48.31 502 PHE A C 1
ATOM 3944 O O . PHE A 1 502 ? 2.100 -25.972 23.806 1.00 48.31 502 PHE A O 1
ATOM 3951 N N . GLU A 1 503 ? 3.611 -25.233 22.321 1.00 46.22 503 GLU A N 1
ATOM 3952 C CA . GLU A 1 503 ? 4.701 -25.049 23.299 1.00 46.22 503 GLU A CA 1
ATOM 3953 C C . GLU A 1 503 ? 4.673 -23.648 23.949 1.00 46.22 503 GLU A C 1
ATOM 3955 O O . GLU A 1 503 ? 5.402 -23.394 24.900 1.00 46.22 503 GLU A O 1
ATOM 3960 N N . TYR A 1 504 ? 3.737 -22.769 23.564 1.00 49.84 504 TYR A N 1
ATOM 3961 C CA . TYR A 1 504 ? 3.422 -21.504 24.255 1.00 49.84 504 TYR A CA 1
ATOM 3962 C C . TYR A 1 504 ? 2.656 -21.689 25.582 1.00 49.84 504 TYR A C 1
ATOM 3964 O O . TYR A 1 504 ? 1.889 -20.818 25.993 1.00 49.84 504 TYR A O 1
ATOM 3972 N N . ARG A 1 505 ? 2.834 -22.825 26.270 1.00 45.00 505 ARG A N 1
ATOM 3973 C CA . ARG A 1 505 ? 2.043 -23.213 27.458 1.00 45.00 505 ARG A CA 1
ATOM 3974 C C . ARG A 1 505 ? 2.132 -22.222 28.619 1.00 45.00 505 ARG A C 1
ATOM 3976 O O . ARG A 1 505 ? 1.233 -22.205 29.458 1.00 45.00 505 ARG A O 1
ATOM 3983 N N . ASP A 1 506 ? 3.176 -21.400 28.650 1.00 49.84 506 ASP A N 1
ATOM 3984 C CA . ASP A 1 506 ? 3.419 -20.462 29.745 1.00 49.84 506 ASP A CA 1
ATOM 3985 C C . ASP A 1 506 ? 2.546 -19.199 29.667 1.00 49.84 506 ASP A C 1
ATOM 3987 O O . ASP A 1 506 ? 2.263 -18.587 30.699 1.00 49.84 506 ASP A O 1
ATOM 3991 N N . LYS A 1 507 ? 2.048 -18.828 28.478 1.00 55.25 507 LYS A N 1
ATOM 3992 C CA . LYS A 1 507 ? 1.102 -17.717 28.303 1.00 55.25 507 LYS A CA 1
ATOM 3993 C C . LYS A 1 507 ? -0.290 -18.300 28.032 1.00 55.25 507 LYS A C 1
ATOM 3995 O O . LYS A 1 507 ? -0.570 -18.754 26.929 1.00 55.25 507 LYS A O 1
ATOM 4000 N N . GLN A 1 508 ? -1.174 -18.312 29.034 1.00 62.31 508 GLN A N 1
ATOM 4001 C CA . GLN A 1 508 ? -2.580 -18.730 28.879 1.00 62.31 508 GLN A CA 1
ATOM 4002 C C . GLN A 1 508 ? -3.379 -17.707 28.051 1.00 62.31 508 GLN A C 1
ATOM 4004 O O . GLN A 1 508 ? -4.233 -17.000 28.583 1.00 62.31 508 GLN A O 1
ATOM 4009 N N . ILE A 1 509 ? -3.088 -17.601 26.758 1.00 66.56 509 ILE A N 1
ATOM 4010 C CA . ILE A 1 509 ? -3.761 -16.668 25.857 1.00 66.56 509 ILE A CA 1
ATOM 4011 C C . ILE A 1 509 ? -4.760 -17.448 24.999 1.00 66.56 509 ILE A C 1
ATOM 4013 O O . ILE A 1 509 ? -4.398 -18.413 24.325 1.00 66.56 509 ILE A O 1
ATOM 4017 N N . ASP A 1 510 ? -6.034 -17.048 25.056 1.00 75.62 510 ASP A N 1
ATOM 4018 C CA . ASP A 1 510 ? -7.099 -17.636 24.240 1.00 75.62 510 ASP A CA 1
ATOM 4019 C C . ASP A 1 510 ? -7.110 -16.953 22.873 1.00 75.62 510 ASP A C 1
ATOM 4021 O O . ASP A 1 510 ? -7.473 -15.783 22.772 1.00 75.62 510 ASP A O 1
ATOM 4025 N N . PHE A 1 511 ? -6.714 -17.674 21.827 1.00 75.75 511 PHE A N 1
ATOM 4026 C CA . PHE A 1 511 ? -6.765 -17.174 20.457 1.00 75.75 511 PHE A CA 1
ATOM 4027 C C . PHE A 1 511 ? -7.908 -17.811 19.667 1.00 75.75 511 PHE A C 1
ATOM 4029 O O . PHE A 1 511 ? -8.292 -18.970 19.863 1.00 75.75 511 PHE A O 1
ATOM 4036 N N . ARG A 1 512 ? -8.422 -17.045 18.709 1.00 77.12 512 ARG A N 1
ATOM 4037 C CA . ARG A 1 512 ? -9.297 -17.520 17.640 1.00 77.12 512 ARG A CA 1
ATOM 4038 C C . ARG A 1 512 ? -8.671 -17.185 16.300 1.00 77.12 512 ARG A C 1
ATOM 4040 O O . ARG A 1 512 ? -8.039 -16.143 16.143 1.00 77.12 512 ARG A O 1
ATOM 4047 N N . VAL A 1 513 ? -8.875 -18.076 15.341 1.00 76.25 513 VAL A N 1
ATOM 4048 C CA . VAL A 1 513 ? -8.325 -17.954 13.994 1.00 76.25 513 VAL A CA 1
ATOM 4049 C C . VAL A 1 513 ? -9.463 -18.083 12.994 1.00 76.25 513 VAL A C 1
ATOM 4051 O O . VAL A 1 513 ? -10.274 -19.002 13.097 1.00 76.25 513 VAL A O 1
ATOM 4054 N N . ALA A 1 514 ? -9.513 -17.175 12.026 1.00 74.62 514 ALA A N 1
ATOM 4055 C CA . ALA A 1 514 ? -10.245 -17.361 10.785 1.00 74.62 514 ALA A CA 1
ATOM 4056 C C . ALA A 1 514 ? -9.233 -17.524 9.652 1.00 74.62 514 ALA A C 1
ATOM 4058 O O . ALA A 1 514 ? -8.327 -16.707 9.498 1.00 74.62 514 ALA A O 1
ATOM 4059 N N . VAL A 1 515 ? -9.402 -18.588 8.874 1.00 73.06 515 VAL A N 1
ATOM 4060 C CA . VAL A 1 515 ? -8.676 -18.813 7.624 1.00 73.06 515 VAL A CA 1
ATOM 4061 C C . VAL A 1 515 ? -9.674 -18.595 6.501 1.00 73.06 515 VAL A C 1
ATOM 4063 O O . VAL A 1 515 ? -10.765 -19.166 6.526 1.00 73.06 515 VAL A O 1
ATOM 4066 N N . ILE A 1 516 ? -9.334 -17.719 5.567 1.00 72.25 516 ILE A N 1
ATOM 4067 C CA . ILE A 1 516 ? -10.262 -17.187 4.582 1.00 72.25 516 ILE A CA 1
ATOM 4068 C C . ILE A 1 516 ? -9.669 -17.369 3.186 1.00 72.25 516 ILE A C 1
ATOM 4070 O O . ILE A 1 516 ? -8.814 -16.585 2.790 1.00 72.25 516 ILE A O 1
ATOM 4074 N N . PRO A 1 517 ? -10.073 -18.3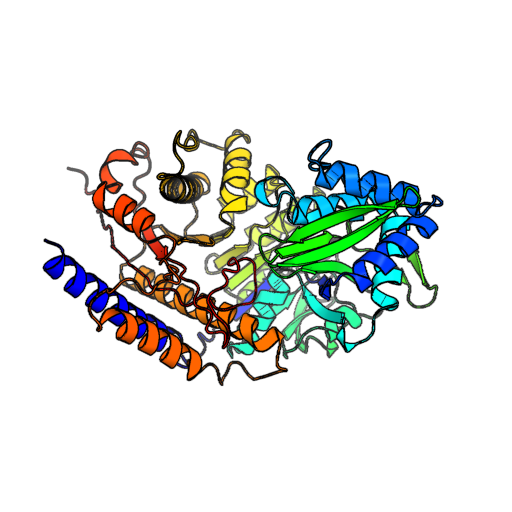83 2.402 1.00 64.12 517 PRO A N 1
ATOM 4075 C CA . PRO A 1 517 ? -9.550 -18.527 1.055 1.00 64.12 517 PRO A CA 1
ATOM 4076 C C . PRO A 1 517 ? -10.012 -17.404 0.132 1.00 64.12 517 PRO A C 1
ATOM 4078 O O . PRO A 1 517 ? -11.167 -16.965 0.119 1.00 64.12 517 PRO A O 1
ATOM 4081 N N . VAL A 1 518 ? -9.060 -16.986 -0.684 1.00 64.94 518 VAL A N 1
ATOM 4082 C CA . VAL A 1 518 ? -9.155 -15.981 -1.724 1.00 64.94 518 VAL A CA 1
ATOM 4083 C C . VAL A 1 518 ? -9.270 -16.741 -3.034 1.00 64.94 518 VAL A C 1
ATOM 4085 O O . VAL A 1 518 ? -8.346 -17.428 -3.450 1.00 64.94 518 VAL A O 1
ATOM 4088 N N . ALA A 1 519 ? -10.419 -16.643 -3.693 1.00 52.84 519 ALA A N 1
ATOM 4089 C CA . ALA A 1 519 ? -10.610 -17.279 -4.986 1.00 52.84 519 ALA A CA 1
ATOM 4090 C C . ALA A 1 519 ? -10.805 -16.206 -6.065 1.00 52.84 519 ALA A C 1
ATOM 4092 O O . ALA A 1 519 ? -11.494 -15.204 -5.872 1.00 52.84 519 ALA A O 1
ATOM 4093 N N . LEU A 1 520 ? -10.134 -16.374 -7.201 1.00 48.12 520 LEU A N 1
ATOM 4094 C CA . LEU A 1 520 ? -10.136 -15.419 -8.308 1.00 48.12 520 LEU A CA 1
ATOM 4095 C C . LEU A 1 520 ? -11.035 -15.952 -9.425 1.00 48.12 520 LEU A C 1
ATOM 4097 O O . LEU A 1 520 ? -10.833 -17.062 -9.914 1.00 48.12 520 LEU A O 1
ATOM 4101 N N . PHE A 1 521 ? -12.019 -15.158 -9.855 1.00 44.00 521 PHE A N 1
ATOM 4102 C CA . PHE A 1 521 ? -12.876 -15.503 -10.996 1.00 44.00 521 PHE A CA 1
ATOM 4103 C C . PHE A 1 521 ? -12.891 -14.347 -11.970 1.00 44.00 521 PHE A C 1
ATOM 4105 O O . PHE A 1 521 ? -13.415 -13.271 -11.674 1.00 44.00 521 PHE A O 1
ATOM 4112 N N . ARG A 1 522 ? -12.364 -14.584 -13.167 1.00 41.00 522 ARG A N 1
ATOM 4113 C CA . ARG A 1 522 ? -12.485 -13.657 -14.285 1.00 41.00 522 ARG A CA 1
ATOM 4114 C C . ARG A 1 522 ? -13.288 -14.321 -15.398 1.00 41.00 522 ARG A C 1
ATOM 4116 O O . ARG A 1 522 ? -12.911 -15.380 -15.890 1.00 41.00 522 ARG A O 1
ATOM 4123 N N . LEU A 1 523 ? -14.401 -13.692 -15.765 1.00 38.16 523 LEU A N 1
ATOM 4124 C CA . LEU A 1 523 ? -15.165 -14.009 -16.967 1.00 38.16 523 LEU A CA 1
ATOM 4125 C C . LEU A 1 523 ? -14.633 -13.123 -18.097 1.00 38.16 523 LEU A C 1
ATOM 4127 O O . LEU A 1 523 ? -14.893 -11.924 -18.085 1.00 38.16 523 LEU A O 1
ATOM 4131 N N . ASP A 1 524 ? -13.893 -13.696 -19.047 1.00 39.12 524 ASP A N 1
ATOM 4132 C CA . ASP A 1 524 ? -13.574 -13.029 -20.315 1.00 39.12 524 ASP A CA 1
ATOM 4133 C C . ASP A 1 524 ? -14.274 -13.759 -21.481 1.00 39.12 524 ASP A C 1
ATOM 4135 O O . ASP A 1 524 ? -14.388 -14.988 -21.445 1.00 39.12 524 ASP A O 1
ATOM 4139 N N . PRO A 1 525 ? -14.690 -13.051 -22.553 1.00 36.78 525 PRO A N 1
ATOM 4140 C CA . PRO A 1 525 ? -15.368 -13.649 -23.714 1.00 36.78 525 PRO A CA 1
ATOM 4141 C C . PRO A 1 525 ? -14.525 -14.644 -24.542 1.00 36.78 525 PRO A C 1
ATOM 4143 O O . PRO A 1 525 ? -15.050 -15.236 -25.481 1.00 36.78 525 PRO A O 1
ATOM 4146 N N . GLY A 1 526 ? -13.227 -14.812 -24.241 1.00 34.84 526 GLY A N 1
ATOM 4147 C CA . GLY A 1 526 ? -12.252 -15.543 -25.070 1.00 34.84 526 GLY A CA 1
ATOM 4148 C C . GLY A 1 526 ? -11.459 -16.665 -24.381 1.00 34.84 526 GLY A C 1
ATOM 4149 O O . GLY A 1 526 ? -10.525 -17.185 -24.987 1.00 34.84 526 GLY A O 1
ATOM 4150 N N . GLY A 1 527 ? -11.800 -17.058 -23.148 1.00 29.47 527 GLY A N 1
ATOM 4151 C CA . GLY A 1 527 ? -11.148 -18.168 -22.428 1.00 29.47 527 GLY A CA 1
ATOM 4152 C C . GLY A 1 527 ? -10.285 -17.764 -21.219 1.00 29.47 527 GLY A C 1
ATOM 4153 O O . GLY A 1 527 ? -9.873 -16.616 -21.073 1.00 29.47 527 GLY A O 1
ATOM 4154 N N . LEU A 1 528 ? -10.050 -18.742 -20.329 1.00 32.97 528 LEU A N 1
ATOM 4155 C CA . LEU A 1 528 ? -9.446 -18.609 -18.990 1.00 32.97 528 LEU A CA 1
ATOM 4156 C C . LEU A 1 528 ? -7.974 -18.151 -19.013 1.00 32.97 528 LEU A C 1
ATOM 4158 O O . LEU A 1 528 ? -7.095 -18.920 -19.405 1.00 32.97 528 LEU A O 1
ATOM 4162 N N . ASN A 1 529 ? -7.688 -16.956 -18.483 1.00 30.62 529 ASN A N 1
ATOM 4163 C CA . ASN A 1 529 ? -6.330 -16.499 -18.164 1.00 30.62 529 ASN A CA 1
ATOM 4164 C C . ASN A 1 529 ? -6.221 -16.024 -16.701 1.00 30.62 529 ASN A C 1
ATOM 4166 O O . ASN A 1 529 ? -6.921 -15.110 -16.276 1.00 30.62 529 ASN A O 1
ATOM 4170 N N . PHE A 1 530 ? -5.310 -16.650 -15.945 1.00 31.80 530 PHE A N 1
ATOM 4171 C CA . PHE A 1 530 ? -5.025 -16.374 -14.527 1.00 31.80 530 PHE A CA 1
ATOM 4172 C C . PHE A 1 530 ? -4.211 -15.089 -14.343 1.00 31.80 530 PHE A C 1
ATOM 4174 O O . PHE A 1 530 ? -3.157 -14.960 -14.971 1.00 31.80 530 PHE A O 1
ATOM 4181 N N . VAL A 1 531 ? -4.656 -14.192 -13.464 1.00 32.28 531 VAL A N 1
ATOM 4182 C CA . VAL A 1 531 ? -3.969 -12.953 -13.060 1.00 32.28 531 VAL A CA 1
ATOM 4183 C C . VAL A 1 531 ? -3.966 -12.914 -11.527 1.00 32.28 531 VAL A C 1
ATOM 4185 O O . VAL A 1 531 ? -5.000 -13.198 -10.933 1.00 32.28 531 VAL A O 1
ATOM 4188 N N . GLY A 1 532 ? -2.816 -12.670 -10.891 1.00 29.39 532 GLY A N 1
ATOM 4189 C CA . GLY A 1 532 ? -2.646 -12.831 -9.442 1.00 29.39 532 GLY A CA 1
ATOM 4190 C C . GLY A 1 532 ? -3.256 -11.686 -8.627 1.00 29.39 532 GLY A C 1
ATOM 4191 O O . GLY A 1 532 ? -3.366 -10.564 -9.094 1.00 29.39 532 GLY A O 1
ATOM 4192 N N . ALA A 1 533 ? -3.604 -11.955 -7.371 1.00 32.06 533 ALA A N 1
ATOM 4193 C CA . ALA A 1 533 ? -4.235 -11.028 -6.418 1.00 32.06 533 ALA A CA 1
ATOM 4194 C C . ALA A 1 533 ? -3.399 -9.798 -5.963 1.00 32.06 533 ALA A C 1
ATOM 4196 O O . ALA A 1 533 ? -3.844 -9.048 -5.097 1.00 32.06 533 ALA A O 1
ATOM 4197 N N . GLY A 1 534 ? -2.240 -9.531 -6.579 1.00 29.19 534 GLY A N 1
ATOM 4198 C CA . GLY A 1 534 ? -1.627 -8.192 -6.549 1.00 29.19 534 GLY A CA 1
ATOM 4199 C C . GLY A 1 534 ? -2.337 -7.206 -7.486 1.00 29.19 534 GLY A C 1
ATOM 4200 O O . GLY A 1 534 ? -2.158 -5.993 -7.375 1.00 29.19 534 GLY A O 1
ATOM 4201 N N . ASP A 1 535 ? -3.170 -7.739 -8.380 1.00 32.19 535 ASP A N 1
ATOM 4202 C CA . ASP A 1 535 ? -3.843 -6.999 -9.419 1.00 32.19 535 ASP A CA 1
ATOM 4203 C C . ASP A 1 535 ? -5.290 -6.720 -9.068 1.00 32.19 535 ASP A C 1
ATOM 4205 O O . ASP A 1 535 ? -6.072 -7.534 -8.575 1.00 32.19 535 ASP A O 1
ATOM 4209 N N . THR A 1 536 ? -5.652 -5.524 -9.461 1.00 29.52 536 THR A N 1
ATOM 4210 C CA . THR A 1 536 ? -6.966 -4.950 -9.558 1.00 29.52 536 THR A CA 1
ATOM 4211 C C . THR A 1 536 ? -7.886 -5.727 -10.519 1.00 29.52 536 THR A C 1
ATOM 4213 O O . THR A 1 536 ? -8.539 -5.122 -11.353 1.00 29.52 536 THR A O 1
ATOM 4216 N N . THR A 1 537 ? -8.072 -7.048 -10.381 1.00 27.20 537 THR A N 1
ATOM 4217 C CA . THR A 1 537 ? -9.155 -7.800 -11.055 1.00 27.20 537 THR A CA 1
ATOM 4218 C C . THR A 1 537 ? -9.664 -9.002 -10.244 1.00 27.20 537 THR A C 1
ATOM 4220 O O . THR A 1 537 ? -9.016 -10.033 -10.179 1.00 27.20 537 THR A O 1
ATOM 4223 N N . SER A 1 538 ? -10.904 -8.895 -9.750 1.00 28.23 538 SER A N 1
ATOM 4224 C CA . SER A 1 538 ? -11.844 -10.001 -9.471 1.00 28.23 538 SER A CA 1
ATOM 4225 C C . SER A 1 538 ? -11.425 -11.140 -8.524 1.00 28.23 538 SER A C 1
ATOM 4227 O O . SER A 1 538 ? -11.340 -12.293 -8.942 1.00 28.23 538 SER A O 1
ATOM 4229 N N . ALA A 1 539 ? -11.323 -10.851 -7.227 1.00 27.38 539 ALA A N 1
ATOM 4230 C CA . ALA A 1 539 ? -11.429 -11.847 -6.158 1.00 27.38 539 ALA A CA 1
ATOM 4231 C C . ALA A 1 539 ? -12.904 -12.050 -5.734 1.00 27.38 539 ALA A C 1
ATOM 4233 O O . ALA A 1 539 ? -13.559 -11.145 -5.213 1.00 27.38 539 ALA A O 1
ATOM 4234 N N . ILE A 1 540 ? -13.448 -13.241 -5.959 1.00 29.56 540 ILE A N 1
ATOM 4235 C CA . ILE A 1 540 ? -14.655 -13.723 -5.280 1.00 29.56 540 ILE A CA 1
ATOM 4236 C C . ILE A 1 540 ? -14.168 -14.799 -4.313 1.00 29.56 540 ILE A C 1
ATOM 4238 O O . ILE A 1 540 ? -13.955 -15.937 -4.715 1.00 29.56 540 ILE A O 1
ATOM 4242 N N . SER A 1 541 ? -13.964 -14.439 -3.049 1.00 29.39 541 SER A N 1
ATOM 4243 C CA . SER A 1 541 ? -13.584 -15.390 -2.003 1.00 29.39 541 SER A CA 1
ATOM 4244 C C . SER A 1 541 ? -14.672 -16.455 -1.826 1.00 29.39 541 SER A C 1
ATOM 4246 O O . SER A 1 541 ? -15.818 -16.135 -1.506 1.00 29.39 541 SER A O 1
ATOM 4248 N N . PHE A 1 542 ? -14.322 -17.727 -2.023 1.00 29.28 542 PHE A N 1
ATOM 4249 C CA . PHE A 1 542 ? -15.159 -18.868 -1.644 1.00 29.28 542 PHE A CA 1
ATOM 4250 C C . PHE A 1 542 ? -14.572 -19.486 -0.395 1.00 29.28 542 PHE A C 1
ATOM 4252 O O . PHE A 1 542 ? -13.666 -20.304 -0.477 1.00 29.28 542 PHE A O 1
ATOM 4259 N N . ILE A 1 543 ? -15.074 -19.043 0.751 1.00 33.62 543 ILE A N 1
ATOM 4260 C CA . ILE A 1 543 ? -14.470 -19.331 2.046 1.00 33.62 543 ILE A CA 1
ATOM 4261 C C . ILE A 1 543 ? -14.767 -20.769 2.489 1.00 33.62 543 ILE A C 1
ATOM 4263 O O . ILE A 1 543 ? -15.723 -21.392 2.048 1.00 33.62 543 ILE A O 1
ATOM 4267 N N . PHE A 1 544 ? -13.928 -21.308 3.359 1.00 29.20 544 PHE A N 1
ATOM 4268 C CA . PHE A 1 544 ? -14.255 -22.387 4.275 1.00 29.20 544 PHE A CA 1
ATOM 4269 C C . PHE A 1 544 ? -13.771 -21.918 5.646 1.00 29.20 544 PHE A C 1
ATOM 4271 O O . PHE A 1 544 ? -12.734 -21.276 5.739 1.00 29.20 544 PHE A O 1
ATOM 4278 N N . GLY A 1 545 ? -14.534 -22.155 6.707 1.00 25.81 545 GLY A N 1
ATOM 4279 C CA . GLY A 1 545 ? -14.186 -21.655 8.032 1.00 25.81 545 GLY A CA 1
ATOM 4280 C C . GLY A 1 545 ? -14.506 -22.708 9.069 1.00 25.81 545 GLY A C 1
ATOM 4281 O O . GLY A 1 545 ? -15.671 -23.072 9.225 1.00 25.81 545 GLY A O 1
ATOM 4282 N N . CYS A 1 546 ? -13.482 -23.172 9.777 1.00 27.59 546 CYS A N 1
ATOM 4283 C CA . CYS A 1 546 ? -13.647 -23.882 11.035 1.00 27.59 546 CYS A CA 1
ATOM 4284 C C . CYS A 1 546 ? -13.297 -22.928 12.171 1.00 27.59 546 CYS A C 1
ATOM 4286 O O . CYS A 1 546 ? -12.237 -22.308 12.168 1.00 27.59 546 CYS A O 1
ATOM 4288 N N . PHE A 1 547 ? -14.187 -22.836 13.155 1.00 29.55 547 PHE A N 1
ATOM 4289 C CA . PHE A 1 547 ? -13.848 -22.272 14.451 1.00 29.55 547 PHE A CA 1
ATOM 4290 C C . PHE A 1 547 ? -13.144 -23.360 15.247 1.00 29.55 547 PHE A C 1
ATOM 4292 O O . PHE A 1 547 ? -13.717 -24.424 15.479 1.00 29.55 547 PHE A O 1
ATOM 4299 N N . ALA A 1 548 ? -11.921 -23.098 15.684 1.00 33.72 548 ALA A N 1
ATOM 4300 C CA . ALA A 1 548 ? -11.342 -23.861 16.771 1.00 33.72 548 ALA A CA 1
ATOM 4301 C C . ALA A 1 548 ? -11.422 -23.030 18.040 1.00 33.72 548 ALA A C 1
ATOM 4303 O O . ALA A 1 548 ? -10.743 -22.017 18.205 1.00 33.72 548 ALA A O 1
ATOM 4304 N N . THR A 1 549 ? -12.290 -23.471 18.937 1.00 31.91 549 THR A N 1
ATOM 4305 C CA . THR A 1 549 ? -12.376 -22.962 20.296 1.00 31.91 549 THR A CA 1
ATOM 4306 C C . THR A 1 549 ? -11.785 -24.019 21.216 1.00 31.91 549 THR A C 1
ATOM 4308 O O . THR A 1 549 ? -12.423 -25.046 21.458 1.00 31.91 549 THR A O 1
ATOM 4311 N N . LYS A 1 550 ? -10.578 -23.807 21.743 1.00 37.56 550 LYS A N 1
ATOM 4312 C CA . LYS A 1 550 ? -10.067 -24.640 22.838 1.00 37.56 550 LYS A CA 1
ATOM 4313 C C . LYS A 1 550 ? -9.922 -23.774 24.078 1.00 37.56 550 LYS A C 1
ATOM 4315 O O . LYS A 1 550 ? -8.917 -23.108 24.281 1.00 37.56 550 LYS A O 1
ATOM 4320 N N . GLY A 1 551 ? -10.954 -23.794 24.921 1.00 31.03 551 GLY A N 1
ATOM 4321 C CA . GLY A 1 551 ? -10.849 -23.276 26.278 1.00 31.03 551 GLY A CA 1
ATOM 4322 C C . GLY A 1 551 ? -9.884 -24.154 27.070 1.00 31.03 551 GLY A C 1
ATOM 4323 O O . GLY A 1 551 ? -10.255 -25.243 27.507 1.00 31.03 551 GLY A O 1
ATOM 4324 N N . LEU A 1 552 ? -8.646 -23.698 27.251 1.00 30.81 552 LEU A N 1
ATOM 4325 C CA . LEU A 1 552 ? -7.684 -24.314 28.163 1.00 30.81 552 LEU A CA 1
ATOM 4326 C C . LEU A 1 552 ? -8.126 -24.042 29.610 1.00 30.81 552 LEU A C 1
ATOM 4328 O O . LEU A 1 552 ? -7.666 -23.107 30.261 1.00 30.81 552 LEU A O 1
ATOM 4332 N N . LYS A 1 553 ? -9.052 -24.853 30.131 1.00 25.97 553 LYS A N 1
ATOM 4333 C CA . LYS A 1 553 ? -9.310 -24.913 31.575 1.00 25.97 553 LYS A CA 1
ATOM 4334 C C . LYS A 1 553 ? -8.205 -25.745 32.231 1.00 25.97 553 LYS A C 1
ATOM 4336 O O . LYS A 1 553 ? -7.997 -26.890 31.839 1.00 25.97 553 LYS A O 1
ATOM 4341 N N . ARG A 1 554 ? -7.521 -25.179 33.235 1.00 25.94 554 ARG A N 1
ATOM 4342 C CA . ARG A 1 554 ? -6.681 -25.948 34.172 1.00 25.94 554 ARG A CA 1
ATOM 4343 C C . ARG A 1 554 ? -7.522 -27.086 34.770 1.00 25.94 554 ARG A C 1
ATOM 4345 O O . ARG A 1 554 ? -8.603 -26.806 35.290 1.00 25.94 554 ARG A O 1
ATOM 4352 N N . GLN A 1 555 ? -7.030 -28.322 34.688 1.00 27.84 555 GLN A N 1
ATOM 4353 C CA . GLN A 1 555 ? -7.336 -29.342 35.696 1.00 27.84 555 GLN A CA 1
ATOM 4354 C C . GLN A 1 555 ? -6.370 -29.179 36.861 1.00 27.84 555 GLN A C 1
ATOM 4356 O O . GLN A 1 555 ? -5.181 -28.890 36.585 1.00 27.84 555 GLN A O 1
#

pLDDT: mean 73.45, std 20.53, range [25.81, 97.5]

Foldseek 3Di:
DVVVVLVVLLVLLVVQVVLLLVLLPLDDAPLAAEEFDADKAKEKEFEDAQVLLLVLLVLQCVLVVHDSLVLVVLLLCLLVVNDQPEPDAAQGSSSVVSLVSNCQRPVVRGDLEREHPLPNPSNVVSLVVSSVPDDPVRIDIAIDDPRRVVLLLSVLSVNPNGEYYYPFQALVSLVRRLGQHWYWDQALQLDTDTDGSNVPHDNQGFHWYKYKYWYAAQRKHWDQRPVRDIDMGGRNFTGIYIHGNDAGWRCPVVPNDTDDPVDNPQPCARRASDSVDGDHSLQVVCVRHQEYEYEDPLSPDDVNSLVNVVVSLVNHDPSRAYEYEDDDQGDDPSNLVCLLPRHQEYEEELVRLVSVLVVLCVPVLFPDDQDDQDPDPLCSVVNSQSSQVSCCVSSVHQWYWYDYQWKIKIKGWPDDPVRVSVVLSVVSSVLLSLAVQLV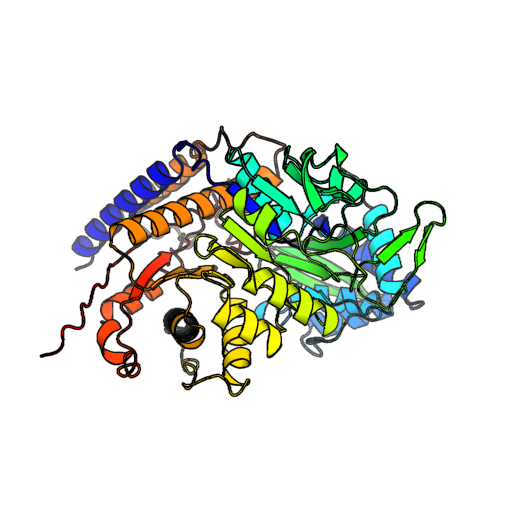CVVPDDDRSSPSNPPVVNVVQSVVVVVVSVDPDDDDPVDDDQDNRNPSSVVVVVVVVVVPPSPPVVVDQIWMWMWMWTWGFTDDDPPDDDDHTPSGSHGTDTSGDGDTDGDDPDDD